Protein AF-A0A498MBQ1-F1 (afdb_monomer_lite)

Organism: Labeo rohita (NCBI:txid84645)

InterPro domains:
  IPR027417 P-loop containing nucleoside triphosphate hydrolase [SSF52540] (330-475)
  IPR051055 PIF1 DNA helicase [PTHR47642] (202-361)

Secondary structure (DSSP, 8-state):
-TTTTTSTT-BTB-EEEEEEEEEE-TTSSEEEEEEEEETT---TTTS-HHHHHHHHHTT---PPPPTTT-HHHHHHHHHHSS--TT--TTT-BTTBS-TT-PSPPP-SS-----PSS------TTTGGG-HHHHHHHHHHHHHHHHHHHHHTHHHHHHHH-TT---SSHHHHHHHTT--HHHHHHHHHHH-SSSS---S-HHHHHHHHHHHHT-------HHHHHHHHHHHHS---HHHHHHHHHHHHHHH----HHHHHHHHTT--SEEESSPP-----STTPPPPBPPHHHHTTS-TT----B---HHHHHHTS-SSHHHHS--HHHHHHHEEEE-GGGGGSTTEEEPSTT--EEEE------TT-EEEE-S-SBTTTTB-TT-EEEEEEEEEEEETTEEEEEEEEEEESSSSS-HHHHTTSSSS-TT-EEE-PEEEEETTTEEEEE-SEEE-SS--GGGGTT---S-------

Structure (mmCIF, N/CA/C/O backbone):
data_AF-A0A498MBQ1-F1
#
_entry.id   AF-A0A498MBQ1-F1
#
loop_
_atom_site.group_PDB
_atom_site.id
_atom_site.type_symbol
_atom_site.label_atom_id
_atom_site.label_alt_id
_atom_site.label_comp_id
_atom_site.label_asym_id
_atom_site.label_entity_id
_atom_site.label_seq_id
_atom_site.pdbx_PDB_ins_code
_atom_site.Cartn_x
_atom_site.Cartn_y
_atom_site.Cartn_z
_atom_site.occupancy
_atom_site.B_iso_or_equiv
_atom_site.auth_seq_id
_atom_site.auth_comp_id
_atom_site.auth_asym_id
_atom_site.auth_atom_id
_atom_site.pdbx_PDB_model_num
ATOM 1 N N . MET A 1 1 ? 6.462 -10.364 4.334 1.00 76.50 1 MET A N 1
ATOM 2 C CA . MET A 1 1 ? 5.336 -10.275 3.373 1.00 76.50 1 MET A CA 1
ATOM 3 C C . MET A 1 1 ? 4.922 -11.640 2.857 1.00 76.50 1 MET A C 1
ATOM 5 O O . MET A 1 1 ? 3.890 -12.108 3.301 1.00 76.50 1 MET A O 1
ATOM 9 N N . THR A 1 2 ? 5.710 -12.295 1.997 1.00 75.56 2 THR A N 1
ATOM 10 C CA . THR A 1 2 ? 5.359 -13.577 1.343 1.00 75.56 2 THR A CA 1
ATOM 11 C C . THR A 1 2 ? 4.967 -14.695 2.308 1.00 75.56 2 THR A C 1
ATOM 13 O O . THR A 1 2 ? 3.983 -15.377 2.074 1.00 75.56 2 THR A O 1
ATOM 16 N N . HIS A 1 3 ? 5.698 -14.845 3.412 1.00 79.88 3 HIS A N 1
ATOM 17 C CA . HIS A 1 3 ? 5.506 -15.964 4.342 1.00 79.88 3 HIS A CA 1
ATOM 18 C C . HIS A 1 3 ? 4.398 -15.769 5.383 1.00 79.88 3 HIS A C 1
ATOM 20 O O . HIS A 1 3 ? 4.021 -16.734 6.028 1.00 79.88 3 HIS A O 1
ATOM 26 N N . LEU A 1 4 ? 3.888 -14.546 5.562 1.00 84.69 4 LEU A N 1
ATOM 27 C CA . LEU A 1 4 ? 2.889 -14.244 6.595 1.00 84.69 4 LEU A CA 1
ATOM 28 C C . LEU A 1 4 ? 1.663 -13.580 5.969 1.00 84.69 4 LEU A C 1
ATOM 30 O O . LEU A 1 4 ? 0.637 -14.220 5.780 1.00 84.69 4 LEU A O 1
ATOM 34 N N . LEU A 1 5 ? 1.795 -12.313 5.572 1.00 86.00 5 LEU A N 1
ATOM 35 C CA . LEU A 1 5 ? 0.673 -11.509 5.078 1.00 86.00 5 LEU A CA 1
ATOM 36 C C . LEU A 1 5 ? 0.170 -11.916 3.687 1.00 86.00 5 LEU A C 1
ATOM 38 O O . LEU A 1 5 ? -1.012 -11.777 3.418 1.00 86.00 5 LEU A O 1
ATOM 42 N N . LEU A 1 6 ? 1.050 -12.417 2.814 1.00 85.75 6 LEU A N 1
ATOM 43 C CA . LEU A 1 6 ? 0.678 -12.942 1.489 1.00 85.75 6 LEU A CA 1
ATOM 44 C C . LEU A 1 6 ? 0.623 -14.477 1.471 1.00 85.75 6 LEU A C 1
ATOM 46 O O . LEU A 1 6 ? 0.624 -15.078 0.398 1.00 85.75 6 LEU A O 1
ATOM 50 N N . SER A 1 7 ? 0.656 -15.110 2.646 1.00 88.75 7 SER A N 1
ATOM 51 C CA . SER A 1 7 ? 0.556 -16.564 2.744 1.00 88.75 7 SER A CA 1
ATOM 52 C C . SER A 1 7 ? -0.879 -17.025 2.451 1.00 88.75 7 SER A C 1
ATOM 54 O O . SER A 1 7 ? -1.812 -16.222 2.563 1.00 88.75 7 SER A O 1
ATOM 56 N N . PRO A 1 8 ? -1.091 -18.317 2.139 1.00 87.06 8 PRO A N 1
ATOM 57 C CA . PRO A 1 8 ? -2.434 -18.876 1.980 1.00 87.06 8 PRO A CA 1
ATOM 58 C C . PRO A 1 8 ? -3.343 -18.681 3.203 1.00 87.06 8 PRO A C 1
ATOM 60 O O . PRO A 1 8 ? -4.558 -18.662 3.045 1.00 87.06 8 PRO A O 1
ATOM 63 N N . ALA A 1 9 ? -2.772 -18.480 4.399 1.00 88.50 9 ALA A N 1
ATOM 64 C CA . ALA A 1 9 ? -3.529 -18.229 5.624 1.00 88.50 9 ALA A CA 1
ATOM 65 C C . ALA A 1 9 ? -4.248 -16.868 5.636 1.00 88.50 9 ALA A C 1
ATOM 67 O O . ALA A 1 9 ? -5.182 -16.700 6.411 1.00 88.50 9 ALA A O 1
ATOM 68 N N . GLN A 1 10 ? -3.818 -15.907 4.803 1.00 89.69 10 GLN A N 1
ATOM 69 C CA . GLN A 1 10 ? -4.456 -14.592 4.639 1.00 89.69 10 GLN A CA 1
ATOM 70 C C . GLN A 1 10 ? -4.866 -13.938 5.978 1.00 89.69 10 GLN A C 1
ATOM 72 O O . GLN A 1 10 ? -6.035 -13.602 6.172 1.00 89.69 10 GLN A O 1
ATOM 77 N N . PRO A 1 11 ? -3.922 -13.731 6.917 1.00 88.12 11 PRO A N 1
ATOM 78 C CA . PRO A 1 11 ? -4.242 -13.344 8.297 1.00 88.12 11 PRO A CA 1
ATOM 79 C C . PRO A 1 11 ? -4.944 -11.983 8.413 1.00 88.12 11 PRO A C 1
ATOM 81 O O . PRO A 1 11 ? -5.587 -11.711 9.418 1.00 88.12 11 PRO A O 1
ATOM 84 N N . ILE A 1 12 ? -4.828 -11.135 7.385 1.00 87.50 12 ILE A N 1
ATOM 85 C CA . ILE A 1 12 ? -5.522 -9.843 7.275 1.00 87.50 12 ILE A CA 1
ATOM 86 C C . ILE A 1 12 ? -6.456 -9.785 6.054 1.00 87.50 12 ILE A C 1
ATOM 88 O O . ILE A 1 12 ? -6.792 -8.704 5.590 1.00 87.50 12 ILE A O 1
ATOM 92 N N . GLY A 1 13 ? -6.830 -10.938 5.488 1.00 89.69 13 GLY A N 1
ATOM 93 C CA . GLY A 1 13 ? -7.527 -11.057 4.204 1.00 89.69 13 GLY A CA 1
ATOM 94 C C . GLY A 1 13 ? -6.597 -11.112 2.981 1.00 89.69 13 GLY A C 1
ATOM 95 O O . GLY A 1 13 ? -5.368 -11.080 3.096 1.00 89.69 13 GLY A O 1
ATOM 96 N N . GLU A 1 14 ? -7.187 -11.237 1.786 1.00 90.00 14 GLU A N 1
ATOM 97 C CA . GLU A 1 14 ? -6.457 -11.283 0.509 1.00 90.00 14 GLU A CA 1
ATOM 98 C C . GLU A 1 14 ? -5.882 -9.894 0.190 1.00 90.00 14 GLU A C 1
ATOM 100 O O . GLU A 1 14 ? -6.624 -8.955 -0.083 1.00 90.00 14 GLU A O 1
ATOM 105 N N . VAL A 1 15 ? -4.558 -9.746 0.216 1.00 89.44 15 VAL A N 1
ATOM 106 C CA . VAL A 1 15 ? -3.890 -8.466 -0.071 1.00 89.44 15 VAL A CA 1
ATOM 107 C C . VAL A 1 15 ? -3.749 -8.265 -1.587 1.00 89.44 15 VAL A C 1
ATOM 109 O O . VAL A 1 15 ? -3.017 -9.010 -2.238 1.00 89.44 15 VAL A O 1
ATOM 112 N N . GLU A 1 16 ? -4.397 -7.242 -2.154 1.00 88.75 16 GLU A N 1
ATOM 113 C CA . GLU A 1 16 ? -4.299 -6.898 -3.590 1.00 88.75 16 GLU A CA 1
ATOM 114 C C . GLU A 1 16 ? -3.133 -5.952 -3.897 1.00 88.75 16 GLU A C 1
ATOM 116 O O . GLU A 1 16 ? -2.559 -5.989 -4.985 1.00 88.75 16 GLU A O 1
ATOM 121 N N . ASP A 1 17 ? -2.771 -5.099 -2.940 1.00 87.62 17 ASP A N 1
ATOM 122 C CA . ASP A 1 17 ? -1.686 -4.132 -3.077 1.00 87.62 17 ASP A CA 1
ATOM 123 C C . ASP A 1 17 ? -0.988 -3.937 -1.732 1.00 87.62 17 ASP A C 1
ATOM 125 O O . ASP A 1 17 ? -1.586 -4.095 -0.668 1.00 87.62 17 ASP A O 1
ATOM 129 N N . TYR A 1 18 ? 0.292 -3.583 -1.759 1.00 87.75 18 TYR A N 1
ATOM 130 C CA . TYR A 1 18 ? 1.026 -3.256 -0.553 1.00 87.75 18 TYR A CA 1
ATOM 131 C C . TYR A 1 18 ? 2.219 -2.349 -0.827 1.00 87.75 18 TYR A C 1
ATOM 133 O O . TYR A 1 18 ? 2.836 -2.344 -1.896 1.00 87.75 18 TYR A O 1
ATOM 141 N N . PHE A 1 19 ? 2.618 -1.661 0.230 1.00 86.44 19 PHE A N 1
ATOM 142 C CA . PHE A 1 19 ? 3.881 -0.971 0.375 1.00 86.44 19 PHE A CA 1
ATOM 143 C C . PHE A 1 19 ? 4.420 -1.268 1.767 1.00 86.44 19 PHE A C 1
ATOM 145 O O . PHE A 1 19 ? 3.692 -1.137 2.744 1.00 86.44 19 PHE A O 1
ATOM 152 N N . HIS A 1 20 ? 5.700 -1.600 1.889 1.00 86.50 20 HIS A N 1
ATOM 153 C CA . HIS A 1 20 ? 6.357 -1.535 3.184 1.00 86.50 20 HIS A CA 1
ATOM 154 C C . HIS A 1 20 ? 7.771 -0.989 3.098 1.00 86.50 20 HIS A C 1
ATOM 156 O O . HIS A 1 20 ? 8.472 -1.164 2.098 1.00 86.50 20 HIS A O 1
ATOM 162 N N . GLN A 1 21 ? 8.182 -0.369 4.195 1.00 84.19 21 GLN A N 1
ATOM 163 C CA . GLN A 1 21 ? 9.544 0.056 4.453 1.00 84.19 21 GLN A CA 1
ATOM 164 C C . GLN A 1 21 ? 9.991 -0.509 5.798 1.00 84.19 21 GLN A C 1
ATOM 166 O O . GLN A 1 21 ? 9.262 -0.434 6.787 1.00 84.19 21 GLN A O 1
ATOM 171 N N . VAL A 1 22 ? 11.198 -1.057 5.824 1.00 83.88 22 VAL A N 1
ATOM 172 C CA . VAL A 1 22 ? 11.881 -1.470 7.045 1.00 83.88 22 VAL A CA 1
ATOM 173 C C . VAL A 1 22 ? 12.660 -0.268 7.572 1.00 83.88 22 VAL A C 1
ATOM 175 O O . VAL A 1 22 ? 13.368 0.390 6.812 1.00 83.88 22 VAL A O 1
ATOM 178 N N . LYS A 1 23 ? 12.523 0.027 8.861 1.00 80.69 23 LYS A N 1
ATOM 179 C CA . LYS A 1 23 ? 13.322 1.018 9.584 1.00 80.69 23 LYS A CA 1
ATOM 180 C C . LYS A 1 23 ? 13.949 0.371 10.796 1.00 80.69 23 LYS A C 1
ATOM 182 O O . LYS A 1 23 ? 13.300 -0.404 11.490 1.00 80.69 23 LYS A O 1
ATOM 187 N N . PHE A 1 24 ? 15.185 0.733 11.075 1.00 77.56 24 PHE A N 1
ATOM 188 C CA . PHE A 1 24 ? 15.854 0.324 12.294 1.00 77.56 24 PHE A CA 1
ATOM 189 C C . PHE A 1 24 ? 15.778 1.483 13.274 1.00 77.56 24 PHE A C 1
ATOM 191 O O . PHE A 1 24 ? 16.211 2.590 12.980 1.00 77.56 24 PHE A O 1
ATOM 198 N N . GLN A 1 25 ? 15.137 1.246 14.412 1.00 68.50 25 GLN A N 1
ATOM 199 C CA . GLN A 1 25 ? 15.179 2.178 15.533 1.00 68.50 25 GLN A CA 1
ATOM 200 C C . GLN A 1 25 ? 16.356 1.770 16.422 1.00 68.50 25 GLN A C 1
ATOM 202 O O . GLN A 1 25 ? 16.679 0.581 16.484 1.00 68.50 25 GLN A O 1
ATOM 207 N N . ALA A 1 26 ? 16.929 2.690 17.201 1.00 59.38 26 ALA A N 1
ATOM 208 C CA . ALA A 1 26 ? 17.960 2.385 18.206 1.00 59.38 26 ALA A CA 1
ATOM 209 C C . ALA A 1 26 ? 17.498 1.444 19.356 1.00 59.38 26 ALA A C 1
ATOM 211 O O . ALA A 1 26 ? 18.104 1.395 20.422 1.00 59.38 26 ALA A O 1
ATOM 212 N N . ARG A 1 27 ? 16.401 0.700 19.169 1.00 61.53 27 ARG A N 1
ATOM 213 C CA . ARG A 1 27 ? 15.777 -0.237 20.115 1.00 61.53 27 ARG A CA 1
ATOM 214 C C . ARG A 1 27 ? 15.939 -1.703 19.696 1.00 61.53 27 ARG A C 1
ATOM 216 O O . ARG A 1 27 ? 15.253 -2.567 20.231 1.00 61.53 27 ARG A O 1
ATOM 223 N N . GLY A 1 28 ? 16.825 -1.984 18.740 1.00 66.50 28 GLY A N 1
ATOM 224 C CA . GLY A 1 28 ? 17.137 -3.339 18.293 1.00 66.50 28 GLY A CA 1
ATOM 225 C C . GLY A 1 28 ? 16.357 -3.708 17.041 1.00 66.50 28 GLY A C 1
ATOM 226 O O . GLY A 1 28 ? 16.845 -3.453 15.949 1.00 66.50 28 GLY A O 1
ATOM 227 N N . SER A 1 29 ? 15.174 -4.302 17.200 1.00 75.06 29 SER A N 1
ATOM 228 C CA . SER A 1 29 ? 14.469 -5.004 16.119 1.00 75.06 29 SER A CA 1
ATOM 229 C C . SER A 1 29 ? 14.058 -4.120 14.927 1.00 75.06 29 SER A C 1
ATOM 231 O O . SER A 1 29 ? 13.674 -2.959 15.121 1.00 75.06 29 SER A O 1
ATOM 233 N N . PRO A 1 30 ? 14.032 -4.677 13.695 1.00 79.81 30 PRO A N 1
ATOM 234 C CA . PRO A 1 30 ? 13.515 -3.974 12.530 1.00 79.81 30 PRO A CA 1
ATOM 235 C C . PRO A 1 30 ? 12.031 -3.651 12.719 1.00 79.81 30 PRO A C 1
ATOM 237 O O . PRO A 1 30 ? 11.215 -4.516 13.035 1.00 79.81 30 PRO A O 1
ATOM 240 N N . HIS A 1 31 ? 11.674 -2.399 12.479 1.00 82.12 31 HIS A N 1
ATOM 241 C CA . HIS A 1 31 ? 10.311 -1.903 12.520 1.00 82.12 31 HIS A CA 1
ATOM 242 C C . HIS A 1 31 ? 9.775 -1.749 11.098 1.00 82.12 31 HIS A C 1
ATOM 244 O O . HIS A 1 31 ? 10.418 -1.141 10.243 1.00 82.12 31 HIS A O 1
ATOM 250 N N . ILE A 1 32 ? 8.588 -2.286 10.828 1.00 82.12 32 ILE A N 1
ATOM 251 C CA . ILE A 1 32 ? 7.984 -2.216 9.497 1.00 82.12 32 ILE A CA 1
ATOM 252 C C . ILE A 1 32 ? 6.895 -1.149 9.490 1.00 82.12 32 ILE A C 1
ATOM 254 O O . ILE A 1 32 ? 5.896 -1.256 10.195 1.00 82.12 32 ILE A O 1
ATOM 258 N N . HIS A 1 33 ? 7.059 -0.155 8.622 1.00 82.88 33 HIS A N 1
ATOM 259 C CA . HIS A 1 33 ? 5.962 0.702 8.193 1.00 82.88 33 HIS A CA 1
ATOM 260 C C . HIS A 1 33 ? 5.277 0.023 7.011 1.00 82.88 33 HIS A C 1
ATOM 262 O O . HIS A 1 33 ? 5.870 -0.070 5.937 1.00 82.88 33 HIS A O 1
ATOM 268 N N . LEU A 1 34 ? 4.058 -0.473 7.213 1.00 82.50 34 LEU A N 1
ATOM 269 C CA . LEU A 1 34 ? 3.288 -1.213 6.215 1.00 82.50 34 LEU A CA 1
ATOM 270 C C . LEU A 1 34 ? 2.004 -0.461 5.866 1.00 82.50 34 LEU A C 1
ATOM 272 O O . LEU A 1 34 ? 1.321 0.069 6.736 1.00 82.50 34 LEU A O 1
ATOM 276 N N . LEU A 1 35 ? 1.669 -0.491 4.584 1.00 83.94 35 LEU A N 1
ATOM 277 C CA . LEU A 1 35 ? 0.364 -0.158 4.045 1.00 83.94 35 LEU A CA 1
ATOM 278 C C . LEU A 1 35 ? -0.074 -1.316 3.150 1.00 83.94 35 LEU A C 1
ATOM 280 O O . LEU A 1 35 ? 0.680 -1.722 2.264 1.00 83.94 35 LEU A O 1
ATOM 284 N N . ALA A 1 36 ? -1.259 -1.860 3.394 1.00 85.44 36 ALA A N 1
ATOM 285 C CA . ALA A 1 36 ? -1.811 -2.981 2.647 1.00 85.44 36 ALA A CA 1
ATOM 286 C C . ALA A 1 36 ? -3.251 -2.667 2.234 1.00 85.44 36 ALA A C 1
ATOM 288 O O . ALA A 1 36 ? -3.998 -2.067 3.003 1.00 85.44 36 ALA A O 1
ATOM 289 N N . TRP A 1 37 ? -3.618 -3.079 1.025 1.00 86.81 37 TRP A N 1
ATOM 290 C CA . TRP A 1 37 ? -4.981 -3.023 0.517 1.00 86.81 37 TRP A CA 1
ATOM 291 C C . TRP A 1 37 ? -5.548 -4.428 0.533 1.00 86.81 37 TRP A C 1
ATOM 293 O O . TRP A 1 37 ? -5.043 -5.312 -0.161 1.00 86.81 37 TRP A O 1
ATOM 303 N N . VAL A 1 38 ? -6.575 -4.616 1.350 1.00 87.25 38 VAL A N 1
ATOM 304 C CA . VAL A 1 38 ? -7.266 -5.890 1.511 1.00 87.25 38 VAL A CA 1
ATOM 305 C C . VAL A 1 38 ? -8.461 -5.907 0.573 1.00 87.25 38 VAL A C 1
ATOM 307 O O . VAL A 1 38 ? -9.248 -4.962 0.517 1.00 87.25 38 VAL A O 1
ATOM 310 N N . LYS A 1 39 ? -8.581 -6.985 -0.188 1.00 87.56 39 LYS A N 1
ATOM 311 C CA . LYS A 1 39 ? -9.679 -7.208 -1.113 1.00 87.56 39 LYS A CA 1
ATOM 312 C C . LYS A 1 39 ? -11.002 -7.317 -0.369 1.00 87.56 39 LYS A C 1
ATOM 314 O O . LYS A 1 39 ? -11.087 -8.019 0.635 1.00 87.56 39 LYS A O 1
ATOM 319 N N . GLY A 1 40 ? -12.029 -6.659 -0.899 1.00 87.38 40 GLY A N 1
ATOM 320 C CA . GLY A 1 40 ? -13.363 -6.686 -0.300 1.00 87.38 40 GLY A CA 1
ATOM 321 C C . GLY A 1 40 ? -13.440 -5.996 1.063 1.00 87.38 40 GLY A C 1
ATOM 322 O O . GLY A 1 40 ? -14.410 -6.214 1.780 1.00 87.38 40 GLY A O 1
ATOM 323 N N . ALA A 1 41 ? -12.434 -5.192 1.434 1.00 85.81 41 ALA A N 1
ATOM 324 C CA . ALA A 1 41 ? -12.545 -4.303 2.582 1.00 85.81 41 ALA A CA 1
ATOM 325 C C . ALA A 1 41 ? -13.659 -3.271 2.334 1.00 85.81 41 ALA A C 1
ATOM 327 O O . ALA A 1 41 ? -13.771 -2.785 1.203 1.00 85.81 41 ALA A O 1
ATOM 328 N N . PRO A 1 42 ? -14.461 -2.931 3.356 1.00 87.06 42 PRO A N 1
ATOM 329 C CA . PRO A 1 42 ? -15.582 -2.032 3.180 1.00 87.06 42 PRO A CA 1
ATOM 330 C C . PRO A 1 42 ? -15.121 -0.611 2.851 1.00 87.06 42 PRO A C 1
ATOM 332 O O . PRO A 1 42 ? -14.127 -0.107 3.385 1.00 87.06 42 PRO A O 1
ATOM 335 N N . GLU A 1 43 ? -15.866 0.048 1.973 1.00 80.12 43 GLU A N 1
ATOM 336 C CA . GLU A 1 43 ? -15.685 1.454 1.655 1.00 80.12 43 GLU A CA 1
ATOM 337 C C . GLU A 1 43 ? -16.351 2.311 2.732 1.00 80.12 43 GLU A C 1
ATOM 339 O O . GLU A 1 43 ? -17.572 2.439 2.798 1.00 80.12 43 GLU A O 1
ATOM 344 N N . PHE A 1 44 ? -15.530 2.923 3.582 1.00 72.00 44 PHE A N 1
ATOM 345 C CA . PHE A 1 44 ? -16.004 3.896 4.560 1.00 72.00 44 PHE A CA 1
ATOM 346 C C . PHE A 1 44 ? -16.790 5.031 3.881 1.00 72.00 44 PHE A C 1
ATOM 348 O O . PHE A 1 44 ? -16.416 5.455 2.790 1.00 72.00 44 PHE A O 1
ATOM 355 N N . GLU A 1 45 ? -17.843 5.524 4.543 1.00 73.19 45 GLU A N 1
ATOM 356 C CA . GLU A 1 45 ? -18.853 6.487 4.043 1.00 73.19 45 GLU A CA 1
ATOM 357 C C . GLU A 1 45 ? -19.803 5.960 2.962 1.00 73.19 45 GLU A C 1
ATOM 359 O O . GLU A 1 45 ? -20.936 6.427 2.899 1.00 73.19 45 GLU A O 1
ATOM 364 N N . ASN A 1 46 ? -19.397 4.970 2.166 1.00 78.19 46 ASN A N 1
ATOM 365 C CA . ASN A 1 46 ? -20.265 4.359 1.155 1.00 78.19 46 ASN A CA 1
ATOM 366 C C . ASN A 1 46 ? -21.029 3.137 1.689 1.00 78.19 46 ASN A C 1
ATOM 368 O O . ASN A 1 46 ? -22.057 2.758 1.134 1.00 78.19 46 ASN A O 1
ATOM 372 N N . GLN A 1 47 ? -20.520 2.515 2.751 1.00 83.62 47 GLN A N 1
ATOM 373 C CA . GLN A 1 47 ? -21.123 1.377 3.440 1.00 83.62 47 GLN A CA 1
ATOM 374 C C . GLN A 1 47 ? -21.470 1.729 4.886 1.00 83.62 47 GLN A C 1
ATOM 376 O O . GLN A 1 47 ? -21.027 2.750 5.418 1.00 83.62 47 GLN A O 1
ATOM 381 N N . SER A 1 48 ? -22.289 0.890 5.521 1.00 89.38 48 SER A N 1
ATOM 382 C CA . SER A 1 48 ? -22.753 1.149 6.882 1.00 89.38 48 SER A CA 1
ATOM 383 C C . SER A 1 48 ? -21.600 1.111 7.891 1.00 89.38 48 SER A C 1
ATOM 385 O O . SER A 1 48 ? -20.653 0.334 7.758 1.00 89.38 48 SER A O 1
ATOM 387 N N . ASP A 1 49 ? -21.704 1.920 8.950 1.00 84.75 49 ASP A N 1
ATOM 388 C CA . ASP A 1 49 ? -20.716 1.920 10.037 1.00 84.75 49 ASP A CA 1
ATOM 389 C C . ASP A 1 49 ? -20.556 0.533 10.660 1.00 84.75 49 ASP A C 1
ATOM 391 O O . ASP A 1 49 ? -19.448 0.155 11.028 1.00 84.75 49 ASP A O 1
ATOM 395 N N . GLN A 1 50 ? -21.645 -0.238 10.732 1.00 88.94 50 GLN A N 1
ATOM 396 C CA . GLN A 1 50 ? -21.619 -1.592 11.269 1.00 88.94 50 GLN A CA 1
ATOM 397 C C . GLN A 1 50 ? -20.738 -2.516 10.421 1.00 88.94 50 GLN A C 1
ATOM 399 O O . GLN A 1 50 ? -19.875 -3.183 10.978 1.00 88.94 50 GLN A O 1
ATOM 404 N N . GLU A 1 51 ? -20.866 -2.494 9.089 1.00 90.44 51 GLU A N 1
ATOM 405 C CA . GLU A 1 51 ? -20.008 -3.297 8.201 1.00 90.44 51 GLU A CA 1
ATOM 406 C C . GLU A 1 51 ? -18.524 -2.935 8.349 1.00 90.44 51 GLU A C 1
ATOM 408 O O . GLU A 1 51 ? -17.655 -3.809 8.328 1.00 90.44 51 GLU A O 1
ATOM 413 N N . VAL A 1 52 ? -18.217 -1.644 8.516 1.00 87.06 52 VAL A N 1
ATOM 414 C CA . VAL A 1 52 ? -16.841 -1.183 8.738 1.00 87.06 52 VAL A CA 1
ATOM 415 C C . VAL A 1 52 ? -16.315 -1.648 10.097 1.00 87.06 52 VAL A C 1
ATOM 417 O O . VAL A 1 52 ? -15.191 -2.146 10.175 1.00 87.06 52 VAL A O 1
ATOM 420 N N . CYS A 1 53 ? -17.106 -1.494 11.160 1.00 86.38 53 CYS A N 1
ATOM 421 C CA . CYS A 1 53 ? -16.754 -1.948 12.504 1.00 86.38 53 CYS A CA 1
ATOM 422 C C . CYS A 1 53 ? -16.529 -3.465 12.543 1.00 86.38 53 CYS A C 1
ATOM 424 O O . CYS A 1 53 ? -15.486 -3.898 13.027 1.00 86.38 53 CYS A O 1
ATOM 426 N N . ASP A 1 54 ? -17.425 -4.254 11.947 1.00 90.25 54 ASP A N 1
ATOM 427 C CA . ASP A 1 54 ? -17.313 -5.716 11.879 1.00 90.25 54 ASP A CA 1
ATOM 428 C C . ASP A 1 54 ? -16.042 -6.151 11.136 1.00 90.25 54 ASP A C 1
ATOM 430 O O . ASP A 1 54 ? -15.354 -7.096 11.533 1.00 90.25 54 ASP A O 1
ATOM 434 N N . PHE A 1 55 ? -15.685 -5.438 10.062 1.00 90.06 55 PHE A N 1
ATOM 435 C CA . PHE A 1 55 ? -14.437 -5.684 9.348 1.00 90.06 55 PHE A CA 1
ATOM 436 C C . PHE A 1 55 ? -13.204 -5.368 10.205 1.00 90.06 55 PHE A C 1
ATOM 438 O O . PHE A 1 55 ? -12.237 -6.126 10.173 1.00 90.06 55 PHE A O 1
ATOM 445 N N . ILE A 1 56 ? -13.217 -4.270 10.968 1.00 86.06 56 ILE A N 1
ATOM 446 C CA . ILE A 1 56 ? -12.122 -3.914 11.885 1.00 86.06 56 ILE A CA 1
ATOM 447 C C . ILE A 1 56 ? -11.971 -4.986 12.968 1.00 86.06 56 ILE A C 1
ATOM 449 O O . ILE A 1 56 ? -10.866 -5.497 13.161 1.00 86.06 56 ILE A O 1
ATOM 453 N N . ASP A 1 57 ? -13.073 -5.364 13.613 1.00 86.94 57 ASP A N 1
ATOM 454 C CA . ASP A 1 57 ? -13.098 -6.302 14.741 1.00 86.94 57 ASP A CA 1
ATOM 455 C C . ASP A 1 57 ? -12.654 -7.715 14.342 1.00 86.94 57 ASP A C 1
ATOM 457 O O . ASP A 1 57 ? -12.116 -8.465 15.157 1.00 86.94 57 ASP A O 1
ATOM 461 N N . ARG A 1 58 ? -12.782 -8.068 13.057 1.00 89.12 58 ARG A N 1
ATOM 462 C CA . ARG A 1 58 ? -12.252 -9.322 12.507 1.00 89.12 58 ARG A CA 1
ATOM 463 C C . ARG A 1 58 ? -10.728 -9.437 12.607 1.00 89.12 58 ARG A C 1
ATOM 465 O O . ARG A 1 58 ? -10.212 -10.551 12.683 1.00 89.12 58 ARG A O 1
ATOM 472 N N . TYR A 1 59 ? -10.007 -8.318 12.550 1.00 85.56 59 TYR A N 1
ATOM 473 C CA . TYR A 1 59 ? -8.539 -8.303 12.472 1.00 85.56 59 TYR A CA 1
ATOM 474 C C . TYR A 1 59 ? -7.869 -7.592 13.645 1.00 85.56 59 TYR A C 1
ATOM 476 O O . TYR A 1 59 ? -6.682 -7.808 13.895 1.00 85.56 59 TYR A O 1
ATOM 484 N N . ILE A 1 60 ? -8.596 -6.722 14.340 1.00 83.56 60 ILE A N 1
ATOM 485 C CA . ILE A 1 60 ? -8.093 -5.915 15.443 1.00 83.56 60 ILE A CA 1
ATOM 486 C C . ILE A 1 60 ? -8.963 -6.198 16.655 1.00 83.56 60 ILE A C 1
ATOM 488 O O . ILE A 1 60 ? -10.162 -5.960 16.643 1.00 83.56 60 ILE A O 1
ATOM 492 N N . THR A 1 61 ? -8.332 -6.654 17.730 1.00 81.06 61 THR A N 1
ATOM 493 C CA . THR A 1 61 ? -8.988 -6.824 19.021 1.00 81.06 61 THR A CA 1
ATOM 494 C C . THR A 1 61 ? -8.157 -6.171 20.113 1.00 81.06 61 THR A C 1
ATOM 496 O O . THR A 1 61 ? -6.924 -6.167 20.072 1.00 81.06 61 THR A O 1
ATOM 499 N N . CYS A 1 62 ? -8.846 -5.592 21.090 1.00 77.56 62 CYS A N 1
ATOM 500 C CA . CYS A 1 62 ? -8.257 -5.125 22.342 1.00 77.56 62 CYS A CA 1
ATOM 501 C C . CYS A 1 62 ? -8.692 -5.994 23.531 1.00 77.56 62 CYS A C 1
ATOM 503 O O . CYS A 1 62 ? -8.444 -5.623 24.677 1.00 77.56 62 CYS A O 1
ATOM 505 N N . GLN A 1 63 ? -9.362 -7.122 23.273 1.00 81.50 63 GLN A N 1
ATOM 506 C CA . GLN A 1 63 ? -9.752 -8.063 24.315 1.00 81.50 63 GLN A CA 1
ATOM 507 C C . GLN A 1 63 ? -8.519 -8.805 24.825 1.00 81.50 63 GLN A C 1
ATOM 509 O O . GLN A 1 63 ? -7.659 -9.227 24.048 1.00 81.50 63 GLN A O 1
ATOM 514 N N . LEU A 1 64 ? -8.438 -8.961 26.146 1.00 83.69 64 LEU A N 1
ATOM 515 C CA . LEU A 1 64 ? -7.456 -9.854 26.740 1.00 83.69 64 LEU A CA 1
ATOM 516 C C . LEU A 1 64 ? -7.841 -11.300 26.388 1.00 83.69 64 LEU A C 1
ATOM 518 O O . LEU A 1 64 ? -9.010 -11.652 26.553 1.00 83.69 64 LEU A O 1
ATOM 522 N N . PRO A 1 65 ? -6.889 -12.128 25.924 1.00 90.44 65 PRO A N 1
ATOM 523 C CA . PRO A 1 65 ? -7.118 -13.559 25.748 1.00 90.44 65 PRO A CA 1
ATOM 524 C C . PRO A 1 65 ? -7.605 -14.176 27.058 1.00 90.44 65 PRO A C 1
ATOM 526 O O . PRO A 1 65 ? -7.234 -13.703 28.131 1.00 90.44 65 PRO A O 1
ATOM 529 N N . ASP A 1 66 ? -8.427 -15.215 26.999 1.00 91.88 66 ASP A N 1
ATOM 530 C CA . ASP A 1 66 ? -8.916 -15.856 28.215 1.00 91.88 66 ASP A CA 1
ATOM 531 C C . ASP A 1 66 ? -7.802 -16.688 28.873 1.00 91.88 66 ASP A C 1
ATOM 533 O O . ASP A 1 66 ? -7.096 -17.458 28.222 1.00 91.88 66 ASP A O 1
ATOM 537 N N . SER A 1 67 ? -7.628 -16.508 30.182 1.00 92.75 67 SER A N 1
ATOM 538 C CA . SER A 1 67 ? -6.518 -17.099 30.938 1.00 92.75 67 SER A CA 1
ATOM 539 C C . SER A 1 67 ? -6.640 -18.610 31.135 1.00 92.75 67 SER A C 1
ATOM 541 O O . SER A 1 67 ? -5.663 -19.242 31.531 1.00 92.75 67 SER A O 1
ATOM 543 N N . THR A 1 68 ? -7.812 -19.190 30.872 1.00 94.38 68 THR A N 1
ATOM 544 C CA . THR A 1 68 ? -8.064 -20.629 31.013 1.00 94.38 68 THR A CA 1
ATOM 545 C C . THR A 1 68 ? -7.878 -21.352 29.682 1.00 94.38 68 THR A C 1
ATOM 547 O O . THR A 1 68 ? -7.295 -22.432 29.637 1.00 94.38 68 THR A O 1
ATOM 550 N N . THR A 1 69 ? -8.365 -20.759 28.594 1.00 95.38 69 THR A N 1
ATOM 551 C CA . THR A 1 69 ? -8.356 -21.341 27.245 1.00 95.38 69 THR A CA 1
ATOM 552 C C . THR A 1 69 ? -7.054 -21.080 26.493 1.00 95.38 69 THR A C 1
ATOM 554 O O . THR A 1 69 ? -6.608 -21.962 25.763 1.00 95.38 69 THR A O 1
ATOM 557 N N . ASP A 1 70 ? -6.416 -19.922 26.698 1.00 93.56 70 ASP A N 1
ATOM 558 C CA . ASP A 1 70 ? -5.108 -19.589 26.120 1.00 93.56 70 ASP A CA 1
ATOM 559 C C . ASP A 1 70 ? -4.217 -18.847 27.142 1.00 93.56 70 ASP A C 1
ATOM 561 O O . ASP A 1 70 ? -3.978 -17.634 27.041 1.00 93.56 70 ASP A O 1
ATOM 565 N N . PRO A 1 71 ? -3.717 -19.563 28.171 1.00 95.06 71 PRO A N 1
ATOM 566 C CA . PRO A 1 71 ? -2.907 -18.973 29.237 1.00 95.06 71 PRO A CA 1
ATOM 567 C C . PRO A 1 71 ? -1.597 -18.363 28.720 1.00 95.06 71 PRO A C 1
ATOM 569 O O . PRO A 1 71 ? -1.098 -17.394 29.297 1.00 95.06 71 PRO A O 1
ATOM 572 N N . GLU A 1 72 ? -1.027 -18.912 27.643 1.00 95.62 72 GLU A N 1
ATOM 573 C CA . GLU A 1 72 ? 0.227 -18.428 27.068 1.00 95.62 72 GLU A CA 1
ATOM 574 C C . GLU A 1 72 ? 0.021 -17.080 26.373 1.00 95.62 72 GLU A C 1
ATOM 576 O O . GLU A 1 72 ? 0.719 -16.112 26.695 1.00 95.62 72 GLU A O 1
ATOM 581 N N . LEU A 1 73 ? -0.974 -16.974 25.486 1.00 90.75 73 LEU A N 1
ATOM 582 C CA . LEU A 1 73 ? -1.282 -15.708 24.831 1.00 90.75 73 LEU A CA 1
ATOM 583 C C . LEU A 1 73 ? -1.751 -14.667 25.848 1.00 90.75 73 LEU A C 1
ATOM 585 O O . LEU A 1 73 ? -1.324 -13.513 25.772 1.00 90.75 73 LEU A O 1
ATOM 589 N N . HIS A 1 74 ? -2.561 -15.067 26.836 1.00 93.00 74 HIS A N 1
ATOM 590 C CA . HIS A 1 74 ? -2.974 -14.191 27.932 1.00 93.00 74 HIS A CA 1
ATOM 591 C C . HIS A 1 74 ? -1.763 -13.593 28.651 1.00 93.00 74 HIS A C 1
ATOM 593 O O . HIS A 1 74 ? -1.689 -12.374 28.838 1.00 93.00 74 HIS A O 1
ATOM 599 N N . LYS A 1 75 ? -0.783 -14.430 29.013 1.00 94.00 75 LYS A N 1
ATOM 600 C CA . LYS A 1 75 ? 0.453 -13.986 29.660 1.00 94.00 75 LYS A CA 1
ATOM 601 C C . LYS A 1 75 ? 1.228 -13.010 28.776 1.00 94.00 75 LYS A C 1
ATOM 603 O O . LYS A 1 75 ? 1.573 -11.926 29.241 1.00 94.00 75 LYS A O 1
ATOM 608 N N . ILE A 1 76 ? 1.452 -13.347 27.504 1.00 91.12 76 ILE A N 1
ATOM 609 C CA . ILE A 1 76 ? 2.196 -12.493 26.564 1.00 91.12 76 ILE A CA 1
ATOM 610 C C . ILE A 1 76 ? 1.514 -11.127 26.419 1.00 91.12 76 ILE A C 1
ATOM 612 O O . ILE A 1 76 ? 2.156 -10.090 26.591 1.00 91.12 76 ILE A O 1
ATOM 616 N N . VAL A 1 77 ? 0.209 -11.099 26.136 1.00 87.69 77 VAL A N 1
ATOM 617 C CA . VAL A 1 77 ? -0.541 -9.845 25.955 1.00 87.69 77 VAL A CA 1
ATOM 618 C C . VAL A 1 77 ? -0.505 -9.007 27.236 1.00 87.69 77 VAL A C 1
ATOM 620 O O . VAL A 1 77 ? -0.263 -7.800 27.173 1.00 87.69 77 VAL A O 1
ATOM 623 N N . THR A 1 78 ? -0.651 -9.639 28.401 1.00 87.38 78 THR A N 1
ATOM 624 C CA . THR A 1 78 ? -0.595 -8.957 29.702 1.00 87.38 78 THR A CA 1
ATOM 625 C C . THR A 1 78 ? 0.782 -8.349 29.983 1.00 87.38 78 THR A C 1
ATOM 627 O O . THR A 1 78 ? 0.872 -7.233 30.497 1.00 87.38 78 THR A O 1
ATOM 630 N N . GLU A 1 79 ? 1.861 -9.038 29.613 1.00 86.88 79 GLU A N 1
ATOM 631 C CA . GLU A 1 79 ? 3.232 -8.576 29.847 1.00 86.88 79 GLU A CA 1
ATOM 632 C C . GLU A 1 79 ? 3.674 -7.475 28.871 1.00 86.88 79 GLU A C 1
ATOM 634 O O . GLU A 1 79 ? 4.377 -6.548 29.284 1.00 86.88 79 GLU A O 1
ATOM 639 N N . VAL A 1 80 ? 3.281 -7.550 27.589 1.00 81.75 80 VAL A N 1
ATOM 640 C CA . VAL A 1 80 ? 3.858 -6.684 26.538 1.00 81.75 80 VAL A CA 1
ATOM 641 C C . VAL A 1 80 ? 2.881 -5.755 25.812 1.00 81.75 80 VAL A C 1
ATOM 643 O O . VAL A 1 80 ? 3.343 -4.842 25.128 1.00 81.75 80 VAL A O 1
ATOM 646 N N . GLN A 1 81 ? 1.562 -5.929 25.951 1.00 82.25 81 GLN A N 1
ATOM 647 C CA . GLN A 1 81 ? 0.549 -5.085 25.284 1.00 82.25 81 GLN A CA 1
ATOM 648 C C . GLN A 1 81 ? -0.268 -4.214 26.249 1.00 82.25 81 GLN A C 1
ATOM 650 O O . GLN A 1 81 ? -1.106 -3.428 25.808 1.00 82.25 81 GLN A O 1
ATOM 655 N N . LEU A 1 82 ? -0.012 -4.291 27.559 1.00 79.00 82 LEU A N 1
ATOM 656 C CA . LEU A 1 82 ? -0.670 -3.430 28.538 1.00 79.00 82 LEU A CA 1
ATOM 657 C C . LEU A 1 82 ? 0.133 -2.165 28.833 1.00 79.00 82 LEU A C 1
ATOM 659 O O . LEU A 1 82 ? 1.333 -2.175 29.119 1.00 79.00 82 LEU A O 1
ATOM 663 N N . HIS A 1 83 ? -0.572 -1.035 28.831 1.00 78.06 83 HIS A N 1
ATOM 664 C CA . HIS A 1 83 ? 0.001 0.229 29.261 1.00 78.06 83 HIS A CA 1
ATOM 665 C C . HIS A 1 83 ? 0.187 0.236 30.783 1.00 78.06 83 HIS A C 1
ATOM 667 O O . HIS A 1 83 ? -0.775 0.222 31.549 1.00 78.06 83 HIS A O 1
ATOM 673 N N . SER A 1 84 ? 1.439 0.283 31.239 1.00 75.75 84 SER A N 1
ATOM 674 C CA . SER A 1 84 ? 1.751 0.222 32.669 1.00 75.75 84 SER A CA 1
ATOM 675 C C . SER A 1 84 ? 1.222 1.433 33.447 1.00 75.75 84 SER A C 1
ATOM 677 O O . SER A 1 84 ? 1.570 2.578 33.142 1.00 75.75 84 SER A O 1
ATOM 679 N N . ARG A 1 85 ? 0.497 1.170 34.545 1.00 72.06 85 ARG A N 1
ATOM 680 C CA . ARG A 1 85 ? 0.044 2.187 35.518 1.00 72.06 85 ARG A CA 1
ATOM 681 C C . ARG A 1 85 ? 1.196 2.944 36.186 1.00 72.06 85 ARG A C 1
ATOM 683 O O . ARG A 1 85 ? 1.037 4.082 36.606 1.00 72.06 85 ARG A O 1
ATOM 690 N N . LYS A 1 86 ? 2.389 2.343 36.252 1.00 74.69 86 LYS A N 1
ATOM 691 C CA . LYS A 1 86 ? 3.578 2.978 36.848 1.00 74.69 86 LYS A CA 1
ATOM 692 C C . LYS A 1 86 ? 4.201 4.049 35.939 1.00 74.69 86 LYS A C 1
ATOM 694 O O . LYS A 1 86 ? 5.056 4.798 36.404 1.00 74.69 86 LYS A O 1
ATOM 699 N N . HIS A 1 87 ? 3.772 4.132 34.670 1.00 77.25 87 HIS A N 1
ATOM 700 C CA . HIS A 1 87 ? 4.252 5.056 33.636 1.00 77.25 87 HIS A CA 1
ATOM 701 C C . HIS A 1 87 ? 5.788 5.111 33.508 1.00 77.25 87 HIS A C 1
ATOM 703 O O . HIS A 1 87 ? 6.476 5.843 34.221 1.00 77.25 87 HIS A O 1
ATOM 709 N N . SER A 1 88 ? 6.341 4.388 32.527 1.00 77.25 88 SER A N 1
ATOM 710 C CA . SER A 1 88 ? 7.788 4.401 32.252 1.00 77.25 88 SER A CA 1
ATOM 711 C C . SER A 1 88 ? 8.308 5.796 31.859 1.00 77.25 88 SER A C 1
ATOM 713 O O . SER A 1 88 ? 7.544 6.667 31.437 1.00 77.25 88 SER A O 1
ATOM 715 N N . LYS A 1 89 ? 9.633 6.013 31.913 1.00 76.88 89 LYS A N 1
ATOM 716 C CA . LYS A 1 89 ? 10.263 7.280 31.475 1.00 76.88 89 LYS A CA 1
ATOM 717 C C . LYS A 1 89 ? 9.845 7.684 30.054 1.00 76.88 89 LYS A C 1
ATOM 719 O O . LYS A 1 89 ? 9.604 8.853 29.800 1.00 76.88 89 LYS A O 1
ATOM 724 N N . SER A 1 90 ? 9.695 6.713 29.149 1.00 74.12 90 SER A N 1
ATOM 725 C CA . SER A 1 90 ? 9.269 6.948 27.758 1.00 74.12 90 SER A CA 1
ATOM 726 C C . SER A 1 90 ? 7.795 7.356 27.605 1.00 74.12 90 SER A C 1
ATOM 728 O O . SER A 1 90 ? 7.406 7.933 26.585 1.00 74.12 90 SER A O 1
ATOM 730 N N . CYS A 1 91 ? 6.976 7.054 28.616 1.00 79.38 91 CYS A N 1
ATOM 731 C CA . CYS A 1 91 ? 5.575 7.440 28.696 1.00 79.38 91 CYS A CA 1
ATOM 732 C C . CYS A 1 91 ? 5.407 8.878 29.208 1.00 79.38 91 CYS A C 1
ATOM 734 O O . CYS A 1 91 ? 4.444 9.545 28.842 1.00 79.38 91 CYS A O 1
ATOM 736 N N . LYS A 1 92 ? 6.322 9.380 30.036 1.00 81.38 92 LYS A N 1
ATOM 737 C CA . LYS A 1 92 ? 6.264 10.749 30.560 1.00 81.38 92 LYS A CA 1
ATOM 738 C C . LYS A 1 92 ? 6.887 11.712 29.542 1.00 81.38 92 LYS A C 1
ATOM 740 O O . LYS A 1 92 ? 7.913 11.403 28.940 1.00 81.38 92 LYS A O 1
ATOM 745 N N . LYS A 1 93 ? 6.261 12.867 29.301 1.00 78.69 93 LYS A N 1
ATOM 746 C CA . LYS A 1 93 ? 6.828 13.929 28.448 1.00 78.69 93 LYS A CA 1
ATOM 747 C C . LYS A 1 93 ? 6.520 15.291 29.064 1.00 78.69 93 LYS A C 1
ATOM 749 O O . LYS A 1 93 ? 5.361 15.694 29.108 1.00 78.69 93 LYS A O 1
ATOM 754 N N . GLY A 1 94 ? 7.559 15.992 29.521 1.00 79.69 94 GLY A N 1
ATOM 755 C CA . GLY A 1 94 ? 7.401 17.228 30.294 1.00 79.69 94 GLY A CA 1
ATOM 756 C C . GLY A 1 94 ? 6.627 16.976 31.591 1.00 79.69 94 GLY A C 1
ATOM 757 O O . GLY A 1 94 ? 6.825 15.947 32.232 1.00 79.69 94 GLY A O 1
ATOM 758 N N . ASN A 1 95 ? 5.701 17.878 31.925 1.00 76.56 95 ASN A N 1
ATOM 759 C CA . ASN A 1 95 ? 4.879 17.803 33.142 1.00 76.56 95 ASN A CA 1
ATOM 760 C C . ASN A 1 95 ? 3.622 16.924 32.994 1.00 76.56 95 ASN A C 1
ATOM 762 O O . ASN A 1 95 ? 2.770 16.912 33.877 1.00 76.56 95 ASN A O 1
ATOM 766 N N . VAL A 1 96 ? 3.467 16.205 31.879 1.00 74.00 96 VAL A N 1
ATOM 767 C CA . VAL A 1 96 ? 2.294 15.353 31.645 1.00 74.00 96 VAL A CA 1
ATOM 768 C C . VAL A 1 96 ? 2.562 13.946 32.182 1.00 74.00 96 VAL A C 1
ATOM 770 O O . VAL A 1 96 ? 3.528 13.297 31.769 1.00 74.00 96 VAL A O 1
ATOM 773 N N . LEU A 1 97 ? 1.669 13.457 33.053 1.00 73.69 97 LEU A N 1
ATOM 774 C CA . LEU A 1 97 ? 1.733 12.116 33.656 1.00 73.69 97 LEU A CA 1
ATOM 775 C C . LEU A 1 97 ? 1.838 11.006 32.592 1.00 73.69 97 LEU A C 1
ATOM 777 O O . LEU A 1 97 ? 2.644 10.083 32.717 1.00 73.69 97 LEU A O 1
ATOM 781 N N . CYS A 1 98 ? 1.072 11.136 31.503 1.00 78.56 98 CYS A N 1
ATOM 782 C CA . CYS A 1 98 ? 1.103 10.236 30.357 1.00 78.56 98 CYS A CA 1
ATOM 783 C C . CYS A 1 98 ? 1.045 11.006 29.033 1.00 78.56 98 CYS A C 1
ATOM 785 O O . CYS A 1 98 ? 0.024 11.602 28.695 1.00 78.56 98 CYS A O 1
ATOM 787 N N . ARG A 1 99 ? 2.098 10.917 28.212 1.00 74.94 99 ARG A N 1
ATOM 788 C CA . ARG A 1 99 ? 2.164 11.547 26.878 1.00 74.94 99 ARG A CA 1
ATOM 789 C C . ARG A 1 99 ? 1.087 11.067 25.904 1.00 74.94 99 ARG A C 1
ATOM 791 O O . ARG A 1 99 ? 0.839 11.730 24.904 1.00 74.94 99 ARG A O 1
ATOM 798 N N . TYR A 1 100 ? 0.532 9.882 26.147 1.00 74.31 100 TYR A N 1
ATOM 799 C CA . TYR A 1 100 ? -0.506 9.268 25.319 1.00 74.31 100 TYR A CA 1
ATOM 800 C C . TYR A 1 100 ? -1.909 9.556 25.868 1.00 74.31 100 TYR A C 1
ATOM 802 O O . TYR A 1 100 ? -2.897 9.220 25.220 1.00 74.31 100 TYR A O 1
ATOM 810 N N . GLY A 1 101 ? -2.003 10.206 27.034 1.00 73.88 101 GLY A N 1
ATOM 811 C CA . GLY A 1 101 ? -3.261 10.541 27.691 1.00 73.88 101 GLY A CA 1
ATOM 812 C C . GLY A 1 101 ? -4.035 9.313 28.162 1.00 73.88 101 GLY A C 1
ATOM 813 O O . GLY A 1 101 ? -5.235 9.260 27.918 1.00 73.88 101 GLY A O 1
ATOM 814 N N . PHE A 1 102 ? -3.349 8.320 28.742 1.00 74.81 102 PHE A N 1
ATOM 815 C CA . PHE A 1 102 ? -3.988 7.276 29.551 1.00 74.81 102 PHE A CA 1
ATOM 816 C C . PHE A 1 102 ? -4.188 7.783 30.992 1.00 74.81 102 PHE A C 1
ATOM 818 O O . PHE A 1 102 ? -3.337 8.534 31.470 1.00 74.81 102 PHE A O 1
ATOM 825 N N . SER A 1 103 ? -5.243 7.371 31.699 1.00 71.50 103 SER A N 1
ATOM 826 C CA . SER A 1 103 ? -6.315 6.459 31.247 1.00 71.50 103 SER A CA 1
ATOM 827 C C . SER A 1 103 ? -7.213 7.067 30.151 1.00 71.50 103 SER A C 1
ATOM 829 O O . SER A 1 103 ? -7.414 8.279 30.080 1.00 71.50 103 SER A O 1
ATOM 831 N N . LYS A 1 104 ? -7.683 6.220 29.224 1.00 74.06 104 LYS A N 1
ATOM 832 C CA . LYS A 1 104 ? -8.626 6.600 28.158 1.00 74.06 104 LYS A CA 1
ATOM 833 C C . LYS A 1 104 ? -10.050 6.282 28.606 1.00 74.06 104 LYS A C 1
ATOM 835 O O . LYS A 1 104 ? -10.249 5.399 29.435 1.00 74.06 104 LYS A O 1
ATOM 840 N N . LEU A 1 105 ? -11.024 6.992 28.040 1.00 74.25 105 LEU A N 1
ATOM 841 C CA . LEU A 1 105 ? -12.435 6.640 28.195 1.00 74.25 105 LEU A CA 1
ATOM 842 C C . LEU A 1 105 ? -12.674 5.263 27.559 1.00 74.25 105 LEU A C 1
ATOM 844 O O . LEU A 1 105 ? -12.148 4.983 26.480 1.00 74.25 105 LEU A O 1
ATOM 848 N N . HIS A 1 106 ? -13.419 4.412 28.257 1.00 73.38 106 HIS A N 1
ATOM 849 C CA . HIS A 1 106 ? -13.718 3.055 27.822 1.00 73.38 106 HIS A CA 1
ATOM 850 C C . HIS A 1 106 ? -14.892 3.083 26.846 1.00 73.38 106 HIS A C 1
ATOM 852 O O . HIS A 1 106 ? -15.890 3.747 27.095 1.00 73.38 106 HIS A O 1
ATOM 858 N N . VAL A 1 107 ? -14.796 2.338 25.751 1.00 73.06 107 VAL A N 1
ATOM 859 C CA . VAL A 1 107 ? -15.910 2.127 24.822 1.00 73.06 107 VAL A CA 1
ATOM 860 C C . VAL A 1 107 ? -16.046 0.622 24.647 1.00 73.06 107 VAL A C 1
ATOM 862 O O . VAL A 1 107 ? -15.050 -0.057 24.408 1.00 73.06 107 VAL A O 1
ATOM 865 N N . SER A 1 108 ? -17.253 0.088 24.838 1.00 73.25 108 SER A N 1
ATOM 866 C CA . SER A 1 108 ? -17.492 -1.363 24.882 1.00 73.25 108 SER A CA 1
ATOM 867 C C . SER A 1 108 ? -17.411 -2.044 23.516 1.00 73.25 108 SER A C 1
ATOM 869 O O . SER A 1 108 ? -17.273 -3.262 23.451 1.00 73.25 108 SER A O 1
ATOM 871 N N . LYS A 1 109 ? -17.497 -1.266 22.436 1.00 78.56 109 LYS A N 1
ATOM 872 C CA . LYS A 1 109 ? -17.443 -1.738 21.055 1.00 78.56 109 LYS A CA 1
ATOM 873 C C . LYS A 1 109 ? -16.672 -0.764 20.177 1.00 78.56 109 LYS A C 1
ATOM 875 O O . LYS A 1 109 ? -16.617 0.438 20.468 1.00 78.56 109 LYS A O 1
ATOM 880 N N . THR A 1 110 ? -16.135 -1.264 19.073 1.00 82.25 110 THR A N 1
ATOM 881 C CA . THR A 1 110 ? -15.568 -0.411 18.029 1.00 82.25 110 THR A CA 1
ATOM 882 C C . THR A 1 110 ? -16.630 0.578 17.561 1.00 82.25 110 THR A C 1
ATOM 884 O O . THR A 1 110 ? -17.755 0.208 17.239 1.00 82.25 110 THR A O 1
ATOM 887 N N . THR A 1 111 ? -16.293 1.865 17.614 1.00 76.06 111 THR A N 1
ATOM 888 C CA . THR A 1 111 ? -17.239 2.957 17.369 1.00 76.06 111 THR A CA 1
ATOM 889 C C . THR A 1 111 ? -16.593 3.982 16.453 1.00 76.06 111 THR A C 1
ATOM 891 O O . THR A 1 111 ? -15.528 4.522 16.761 1.00 76.06 111 THR A O 1
ATOM 894 N N . ILE A 1 112 ? -17.249 4.267 15.330 1.00 77.00 112 ILE A N 1
ATOM 895 C CA . ILE A 1 112 ? -16.862 5.338 14.414 1.00 77.00 112 ILE A CA 1
ATOM 896 C C . ILE A 1 112 ? -17.433 6.649 14.954 1.00 77.00 112 ILE A C 1
ATOM 898 O O . ILE A 1 112 ? -18.635 6.777 15.166 1.00 77.00 112 ILE A O 1
ATOM 902 N N . THR A 1 113 ? -16.569 7.637 15.175 1.00 70.19 113 THR A N 1
ATOM 903 C CA . THR A 1 113 ? -16.978 8.985 15.599 1.00 70.19 113 THR A CA 1
ATOM 904 C C . THR A 1 113 ? -16.767 9.977 14.458 1.00 70.19 113 THR A C 1
ATOM 906 O O . THR A 1 113 ? -15.826 9.838 13.675 1.00 70.19 113 THR A O 1
ATOM 909 N N . ARG A 1 114 ? -17.652 10.975 14.334 1.00 66.56 114 ARG A N 1
ATOM 910 C CA . ARG A 1 114 ? -17.582 12.020 13.298 1.00 66.56 114 ARG A CA 1
ATOM 911 C C . ARG A 1 114 ? -17.472 13.407 13.943 1.00 66.56 114 ARG A C 1
ATOM 913 O O . ARG A 1 114 ? -18.156 13.656 14.937 1.00 66.56 114 ARG A O 1
ATOM 920 N N . PRO A 1 115 ? -16.656 14.332 13.401 1.00 59.53 115 PRO A N 1
ATOM 921 C CA . PRO A 1 115 ? -16.553 15.686 13.937 1.00 59.53 115 PRO A CA 1
ATOM 922 C C . PRO A 1 115 ? -17.899 16.422 13.894 1.00 59.53 115 PRO A C 1
ATOM 924 O O . PRO A 1 115 ? -18.635 16.335 12.914 1.00 59.53 115 PRO A O 1
ATOM 927 N N . ARG A 1 116 ? -18.203 17.214 14.930 1.00 56.16 116 ARG A N 1
ATOM 928 C CA . ARG A 1 116 ? -19.337 18.153 14.908 1.00 56.16 116 ARG A CA 1
ATOM 929 C C . ARG A 1 116 ? -18.915 19.508 14.314 1.00 56.16 116 ARG A C 1
ATOM 931 O O . ARG A 1 116 ? -17.821 19.981 14.636 1.00 56.16 116 ARG A O 1
ATOM 938 N N . PRO A 1 117 ? -19.788 20.195 13.548 1.00 53.34 117 PRO A N 1
ATOM 939 C CA . PRO A 1 117 ? -21.162 19.824 13.205 1.00 53.34 117 PRO A CA 1
ATOM 940 C C . PRO A 1 117 ? -21.250 18.873 12.003 1.00 53.34 117 PRO A C 1
ATOM 942 O O . PRO A 1 117 ? -20.477 18.988 11.058 1.00 53.34 117 PRO A O 1
ATOM 945 N N . GLN A 1 118 ? -22.227 17.965 12.092 1.00 46.81 118 GLN A N 1
ATOM 946 C CA . GLN A 1 118 ? -22.647 17.010 11.065 1.00 46.81 118 GLN A CA 1
ATOM 947 C C . GLN A 1 118 ? -22.742 17.696 9.692 1.00 46.81 118 GLN A C 1
ATOM 949 O O . GLN A 1 118 ? -23.266 18.809 9.613 1.00 46.81 118 GLN A O 1
ATOM 954 N N . HIS A 1 119 ? -22.222 17.037 8.654 1.00 39.34 119 HIS A N 1
ATOM 955 C CA . HIS A 1 119 ? -22.381 17.386 7.238 1.00 39.34 119 HIS A CA 1
ATOM 956 C C . HIS A 1 119 ? -23.705 18.124 6.946 1.00 39.34 119 HIS A C 1
ATOM 958 O O . HIS A 1 119 ? -24.773 17.548 7.145 1.00 39.34 119 HIS A O 1
ATOM 964 N N . PRO A 1 120 ? -23.682 19.358 6.425 1.00 40.16 120 PRO A N 1
ATOM 965 C CA . PRO A 1 120 ? -24.501 19.675 5.274 1.00 40.16 120 PRO A CA 1
ATOM 966 C C . PRO A 1 120 ? -23.830 19.034 4.053 1.00 40.16 120 PRO A C 1
ATOM 968 O O . PRO A 1 120 ? -22.599 18.999 3.953 1.00 40.16 120 PRO A O 1
ATOM 971 N N . GLU A 1 121 ? -24.617 18.510 3.127 1.00 40.12 121 GLU A N 1
ATOM 972 C CA . GLU A 1 121 ? -24.154 18.400 1.750 1.00 40.12 121 GLU A CA 1
ATOM 973 C C . GLU A 1 121 ? -23.613 19.773 1.335 1.00 40.12 121 GLU A C 1
ATOM 975 O O . GLU A 1 121 ? -24.204 20.817 1.621 1.00 40.12 121 GLU A O 1
ATOM 980 N N . GLU A 1 122 ? -22.401 19.766 0.794 1.00 43.84 122 GLU A N 1
ATOM 981 C CA . GLU A 1 122 ? -21.699 20.949 0.332 1.00 43.84 122 GLU A CA 1
ATOM 982 C C . GLU A 1 122 ? -22.392 21.465 -0.936 1.00 43.84 122 GLU A C 1
ATOM 984 O O . GLU A 1 122 ? -21.901 21.267 -2.040 1.00 43.84 122 GLU A O 1
ATOM 989 N N . ASP A 1 123 ? -23.510 22.174 -0.786 1.00 36.62 123 ASP A N 1
ATOM 990 C CA . ASP A 1 123 ? -23.807 23.273 -1.696 1.00 36.62 123 ASP A CA 1
ATOM 991 C C . ASP A 1 123 ? -22.905 24.438 -1.276 1.00 36.62 123 ASP A C 1
ATOM 993 O O . ASP A 1 123 ? -23.280 25.322 -0.500 1.00 36.62 123 ASP A O 1
ATOM 997 N N . GLU A 1 124 ? -21.673 24.451 -1.799 1.00 43.78 124 GLU A N 1
ATOM 998 C CA . GLU A 1 124 ? -20.746 25.593 -1.685 1.00 43.78 124 GLU A CA 1
ATOM 999 C C . GLU A 1 124 ? -21.375 26.916 -2.192 1.00 43.78 124 GLU A C 1
ATOM 1001 O O . GLU A 1 124 ? -20.842 28.001 -1.935 1.00 43.78 124 GLU A O 1
ATOM 1006 N N . ASN A 1 125 ? -22.541 26.833 -2.847 1.00 41.62 125 ASN A N 1
ATOM 1007 C CA . ASN A 1 125 ? -23.295 27.944 -3.409 1.00 41.62 125 ASN A CA 1
ATOM 1008 C C . ASN A 1 125 ? -24.425 28.506 -2.516 1.00 41.62 125 ASN A C 1
ATOM 1010 O O . ASN A 1 125 ? -24.805 29.653 -2.740 1.00 41.62 125 ASN A O 1
ATOM 1014 N N . GLU A 1 126 ? -24.946 27.799 -1.498 1.00 43.06 126 GLU A N 1
ATOM 1015 C CA . GLU A 1 126 ? -26.091 28.313 -0.703 1.00 43.06 126 GLU A CA 1
ATOM 1016 C C . GLU A 1 126 ? -25.711 28.981 0.637 1.00 43.06 126 GLU A C 1
ATOM 1018 O O . GLU A 1 126 ? -26.359 29.945 1.056 1.00 43.06 126 GLU A O 1
ATOM 1023 N N . ASP A 1 127 ? -24.644 28.546 1.320 1.00 49.81 127 ASP A N 1
ATOM 1024 C CA . ASP A 1 127 ? -24.392 28.940 2.727 1.00 49.81 127 ASP A CA 1
ATOM 1025 C C . ASP A 1 127 ? -23.416 30.127 2.908 1.00 49.81 127 ASP A C 1
ATOM 1027 O O . ASP A 1 127 ? -22.928 30.404 4.009 1.00 49.81 127 ASP A O 1
ATOM 1031 N N . GLN A 1 128 ? -23.134 30.887 1.842 1.00 51.09 128 GLN A N 1
ATOM 1032 C CA . GLN A 1 128 ? -22.392 32.157 1.955 1.00 51.09 128 GLN A CA 1
ATOM 1033 C C . GLN A 1 128 ? -23.237 33.284 2.580 1.00 51.09 128 GLN A C 1
ATOM 1035 O O . GLN A 1 128 ? -22.690 34.284 3.043 1.00 51.09 128 GLN A O 1
ATOM 1040 N N . ASN A 1 129 ? -24.561 33.112 2.665 1.00 48.47 129 ASN A N 1
ATOM 1041 C CA . ASN A 1 129 ? -25.486 34.194 3.009 1.00 48.47 129 ASN A CA 1
ATOM 1042 C C . ASN A 1 129 ? -25.869 34.326 4.499 1.00 48.47 129 ASN A C 1
ATOM 1044 O O . ASN A 1 129 ? -26.626 35.241 4.823 1.00 48.47 129 ASN A O 1
ATOM 1048 N N . ARG A 1 130 ? -25.391 33.485 5.441 1.00 56.34 130 ARG A N 1
ATOM 1049 C CA . ARG A 1 130 ? -25.732 33.630 6.887 1.00 56.34 130 ARG A CA 1
ATOM 1050 C C . ARG A 1 130 ? -24.590 33.292 7.872 1.00 56.34 130 ARG A C 1
ATOM 1052 O O . ARG A 1 130 ? -24.633 32.260 8.548 1.00 56.34 130 ARG A O 1
ATOM 1059 N N . PRO A 1 131 ? -23.605 34.190 8.067 1.00 57.78 131 PRO A N 1
ATOM 1060 C CA . PRO A 1 131 ? -22.481 33.997 9.000 1.00 57.78 131 PRO A CA 1
ATOM 1061 C C . PRO A 1 131 ? -22.885 33.792 10.475 1.00 57.78 131 PRO A C 1
ATOM 1063 O O . PRO A 1 131 ? -22.158 33.144 11.233 1.00 57.78 131 PRO A O 1
ATOM 1066 N N . GLU A 1 132 ? -24.052 34.287 10.892 1.00 59.88 132 GLU A N 1
ATOM 1067 C CA . GLU A 1 132 ? -24.540 34.176 12.272 1.00 59.88 132 GLU A CA 1
ATOM 1068 C C . GLU A 1 132 ? -24.804 32.722 12.695 1.00 59.88 132 GLU A C 1
ATOM 1070 O O . GLU A 1 132 ? -24.312 32.297 13.739 1.00 59.88 132 GLU A O 1
ATOM 1075 N N . LYS A 1 133 ? -25.468 31.913 11.852 1.00 57.19 133 LYS A N 1
ATOM 1076 C CA . LYS A 1 133 ? -25.796 30.501 12.152 1.00 57.19 133 LYS A CA 1
ATOM 1077 C C . LYS A 1 133 ? -24.547 29.627 12.336 1.00 57.19 133 LYS A C 1
ATOM 1079 O O . LYS A 1 133 ? -24.534 28.706 13.158 1.00 57.19 133 LYS A O 1
ATOM 1084 N N . LYS A 1 134 ? -23.470 29.928 11.600 1.00 57.84 134 LYS A N 1
ATOM 1085 C CA . LYS A 1 134 ? -22.177 29.225 11.682 1.00 57.84 134 LYS A CA 1
ATOM 1086 C C . LYS A 1 134 ? -21.467 29.485 13.012 1.00 57.84 134 LYS A C 1
ATOM 1088 O O . LYS A 1 134 ? -20.861 28.568 13.572 1.00 57.84 134 LYS A O 1
ATOM 1093 N N . LYS A 1 135 ? -21.563 30.713 13.532 1.00 66.25 135 LYS A N 1
ATOM 1094 C CA . LYS A 1 135 ? -21.025 31.092 14.846 1.00 66.25 135 LYS A CA 1
ATOM 1095 C C . LYS A 1 135 ? -21.779 30.371 15.968 1.00 66.25 135 LYS A C 1
ATOM 1097 O O . LYS A 1 135 ? -21.149 29.687 16.769 1.00 66.25 135 LYS A O 1
ATOM 1102 N N . THR A 1 136 ? -23.114 30.377 15.931 1.00 69.62 136 THR A N 1
ATOM 1103 C CA . THR A 1 136 ? -23.960 29.713 16.941 1.00 69.62 136 THR A CA 1
ATOM 1104 C C . THR A 1 136 ? -23.706 28.204 17.029 1.00 69.62 136 THR A C 1
ATOM 1106 O O . THR A 1 136 ? -23.612 27.656 18.126 1.00 69.62 136 THR A O 1
ATOM 1109 N N . ARG A 1 137 ? -23.532 27.517 15.888 1.00 65.25 137 ARG A N 1
ATOM 1110 C CA . ARG A 1 137 ? -23.209 26.076 15.847 1.00 65.25 137 ARG A CA 1
ATOM 1111 C C . ARG A 1 137 ? -21.850 25.752 16.476 1.00 65.25 137 ARG A C 1
ATOM 1113 O O . ARG A 1 137 ? -21.738 24.777 17.218 1.00 65.25 137 ARG A O 1
ATOM 1120 N N . LYS A 1 138 ? -20.823 26.564 16.204 1.00 68.25 138 LYS A N 1
ATOM 1121 C CA . LYS A 1 138 ? -19.491 26.398 16.813 1.00 68.25 138 LYS A CA 1
ATOM 1122 C C . LYS A 1 138 ? -19.522 26.640 18.320 1.00 68.25 138 LYS A C 1
ATOM 1124 O O . LYS A 1 138 ? -18.907 25.878 19.065 1.00 68.25 138 LYS A O 1
ATOM 1129 N N . ASP A 1 139 ? -20.260 27.651 18.762 1.00 72.81 139 ASP A N 1
ATOM 1130 C CA . ASP A 1 139 ? -20.406 27.970 20.182 1.00 72.81 139 ASP A CA 1
ATOM 1131 C C . ASP A 1 139 ? -21.166 26.862 20.930 1.00 72.81 139 ASP A C 1
ATOM 1133 O O . ASP A 1 139 ? -20.741 26.442 22.008 1.00 72.81 139 ASP A O 1
ATOM 1137 N N . ALA A 1 140 ? -22.217 26.299 20.324 1.00 73.62 140 ALA A N 1
ATOM 1138 C CA . ALA A 1 140 ? -22.947 25.153 20.868 1.00 73.62 140 ALA A CA 1
ATOM 1139 C C . ALA A 1 140 ? -22.067 23.894 20.984 1.00 73.62 140 ALA A C 1
ATOM 1141 O O . ALA A 1 140 ? -22.066 23.240 22.027 1.00 73.62 140 ALA A O 1
ATOM 1142 N N . ALA A 1 141 ? -21.261 23.584 19.961 1.00 73.56 141 ALA A N 1
ATOM 1143 C CA . ALA A 1 141 ? -20.313 22.470 20.013 1.00 73.56 141 ALA A CA 1
ATOM 1144 C C . ALA A 1 141 ? -19.261 22.667 21.119 1.00 73.56 141 ALA A C 1
ATOM 1146 O O . ALA A 1 141 ? -18.959 21.743 21.873 1.00 73.56 141 ALA A O 1
ATOM 1147 N N . ARG A 1 142 ? -18.741 23.892 21.274 1.00 77.75 142 ARG A N 1
ATOM 1148 C CA . ARG A 1 142 ? -17.767 24.227 22.321 1.00 77.75 142 ARG A CA 1
ATOM 1149 C C . ARG A 1 142 ? -18.371 24.139 23.724 1.00 77.75 142 ARG A C 1
ATOM 1151 O O . ARG A 1 142 ? -17.702 23.661 24.640 1.00 77.75 142 ARG A O 1
ATOM 1158 N N . LYS A 1 143 ? -19.634 24.543 23.886 1.00 82.25 143 LYS A N 1
ATOM 1159 C CA . LYS A 1 143 ? -20.396 24.376 25.130 1.00 82.25 143 LYS A CA 1
ATOM 1160 C C . LYS A 1 143 ? -20.585 22.896 25.473 1.00 82.25 143 LYS A C 1
ATOM 1162 O O . LYS A 1 143 ? -20.296 22.519 26.602 1.00 82.25 143 LYS A O 1
ATOM 1167 N N . ALA A 1 144 ? -20.979 22.068 24.504 1.00 80.12 144 ALA A N 1
ATOM 1168 C CA . ALA A 1 144 ? -21.145 20.626 24.697 1.00 80.12 144 ALA A CA 1
ATOM 1169 C C . ALA A 1 144 ? -19.832 19.931 25.108 1.00 80.12 144 ALA A C 1
ATOM 1171 O O . ALA A 1 144 ? -19.831 19.118 26.026 1.00 80.12 144 ALA A O 1
ATOM 1172 N N . ILE A 1 145 ? -18.698 20.300 24.497 1.00 81.31 145 ILE A N 1
ATOM 1173 C CA . ILE A 1 145 ? -17.370 19.789 24.885 1.00 81.31 145 ILE A CA 1
ATOM 1174 C C . ILE A 1 145 ? -17.033 20.164 26.333 1.00 81.31 145 ILE A C 1
ATOM 1176 O O . ILE A 1 145 ? -16.547 19.329 27.094 1.00 81.31 145 ILE A O 1
ATOM 1180 N N . ASN A 1 146 ? -17.256 21.423 26.719 1.00 84.06 146 ASN A N 1
ATOM 1181 C CA . ASN A 1 146 ? -16.952 21.883 28.073 1.00 84.06 146 ASN A CA 1
ATOM 1182 C C . ASN A 1 146 ? -17.835 21.194 29.120 1.00 84.06 146 ASN A C 1
ATOM 1184 O O . ASN A 1 146 ? -17.323 20.781 30.158 1.00 84.06 146 ASN A O 1
ATOM 1188 N N . ASP A 1 147 ? -19.127 21.034 28.834 1.00 86.12 147 ASP A N 1
ATOM 1189 C CA . ASP A 1 147 ? -20.060 20.321 29.707 1.00 86.12 147 ASP A CA 1
ATOM 1190 C C . ASP A 1 147 ? -19.657 18.850 29.873 1.00 86.12 147 ASP A C 1
ATOM 1192 O O . ASP A 1 147 ? -19.471 18.381 30.995 1.00 86.12 147 ASP A O 1
ATOM 1196 N N . ALA A 1 148 ? -19.349 18.164 28.768 1.00 85.62 148 ALA A N 1
ATOM 1197 C CA . ALA A 1 148 ? -18.855 16.791 28.796 1.00 85.62 148 ALA A CA 1
ATOM 1198 C C . ALA A 1 148 ? -17.561 16.640 29.618 1.00 85.62 148 ALA A C 1
ATOM 1200 O O . ALA A 1 148 ? -17.430 15.694 30.394 1.00 85.62 148 ALA A O 1
ATOM 1201 N N . ARG A 1 149 ? -16.614 17.590 29.524 1.00 86.19 149 ARG A N 1
ATOM 1202 C CA . ARG A 1 149 ? -15.397 17.591 30.364 1.00 86.19 149 ARG A CA 1
ATOM 1203 C C . ARG A 1 149 ? -15.713 17.725 31.847 1.00 86.19 149 ARG A C 1
ATOM 1205 O O . ARG A 1 149 ? -15.071 17.062 32.654 1.00 86.19 149 ARG A O 1
ATOM 1212 N N . MET A 1 150 ? -16.655 18.594 32.210 1.00 87.94 150 MET A N 1
ATOM 1213 C CA . MET A 1 150 ? -17.046 18.775 33.609 1.00 87.94 150 MET A CA 1
ATOM 1214 C C . MET A 1 150 ? -17.741 17.527 34.152 1.00 87.94 150 MET A C 1
ATOM 1216 O O . MET A 1 150 ? -17.398 17.065 35.237 1.00 87.94 150 MET A O 1
ATOM 1220 N N . LYS A 1 151 ? -18.676 16.957 33.387 1.00 89.31 151 LYS A N 1
ATOM 1221 C CA . LYS A 1 151 ? -19.460 15.783 33.788 1.00 89.31 151 LYS A CA 1
ATOM 1222 C C . LYS A 1 151 ? -18.627 14.505 33.877 1.00 89.31 151 LYS A C 1
ATOM 1224 O O . LYS A 1 151 ? -18.867 13.695 34.762 1.00 89.31 151 LYS A O 1
ATOM 1229 N N . LEU A 1 152 ? -17.609 14.351 33.026 1.00 87.81 152 LEU A N 1
ATOM 1230 C CA . LEU A 1 152 ? -16.689 13.207 33.059 1.00 87.81 152 LEU A CA 1
ATOM 1231 C C . LEU A 1 152 ? -15.495 13.393 34.007 1.00 87.81 152 LEU A C 1
ATOM 1233 O O . LEU A 1 152 ? -14.691 12.473 34.153 1.00 87.81 152 LEU A O 1
ATOM 1237 N N . LYS A 1 153 ? -15.353 14.548 34.669 1.00 87.06 153 LYS A N 1
ATOM 1238 C CA . LYS A 1 153 ? -14.239 14.795 35.594 1.00 87.06 153 LYS A CA 1
ATOM 1239 C C . LYS A 1 153 ? -14.200 13.814 36.781 1.00 87.06 153 LYS A C 1
ATOM 1241 O O . LYS A 1 153 ? -13.137 13.235 36.979 1.00 87.06 153 LYS A O 1
ATOM 1246 N N . PRO A 1 154 ? -15.307 13.539 37.504 1.00 88.12 154 PRO A N 1
ATOM 1247 C CA . PRO A 1 154 ? -15.293 12.575 38.612 1.00 88.12 154 PRO A CA 1
ATOM 1248 C C . PRO A 1 154 ? -14.860 11.172 38.170 1.00 88.12 154 PRO A C 1
ATOM 1250 O O . PRO A 1 154 ? -14.105 10.497 38.864 1.00 88.12 154 PRO A O 1
ATOM 1253 N N . LEU A 1 155 ? -15.291 10.766 36.972 1.00 86.44 155 LEU A N 1
ATOM 1254 C CA . LEU A 1 155 ? -14.894 9.508 36.349 1.00 86.44 155 LEU A CA 1
ATOM 1255 C C . LEU A 1 155 ? -13.391 9.468 36.067 1.00 86.44 155 LEU A C 1
ATOM 1257 O O . LEU A 1 155 ? -12.723 8.477 36.350 1.00 86.44 155 LEU A O 1
ATOM 1261 N N . TRP A 1 156 ? -12.857 10.546 35.496 1.00 82.94 156 TRP A N 1
ATOM 1262 C CA . TRP A 1 156 ? -11.436 10.658 35.192 1.00 82.94 156 TRP A CA 1
ATOM 1263 C C . TRP A 1 156 ? -10.574 10.657 36.459 1.00 82.94 156 TRP A C 1
ATOM 1265 O O . TRP A 1 156 ? -9.522 10.019 36.471 1.00 82.94 156 TRP A O 1
ATOM 1275 N N . ASP A 1 157 ? -11.025 11.321 37.523 1.00 84.38 157 ASP A N 1
ATOM 1276 C CA . ASP A 1 157 ? -10.340 11.339 38.816 1.00 84.38 157 ASP A CA 1
ATOM 1277 C C . ASP A 1 157 ? -10.293 9.921 39.423 1.00 84.38 157 ASP A C 1
ATOM 1279 O O . ASP A 1 157 ? -9.214 9.448 39.776 1.00 84.38 157 ASP A O 1
ATOM 1283 N N . LEU A 1 158 ? -11.417 9.189 39.421 1.00 84.19 158 LEU A N 1
ATOM 1284 C CA . LEU A 1 158 ? -11.487 7.787 39.870 1.00 84.19 158 LEU A CA 1
ATOM 1285 C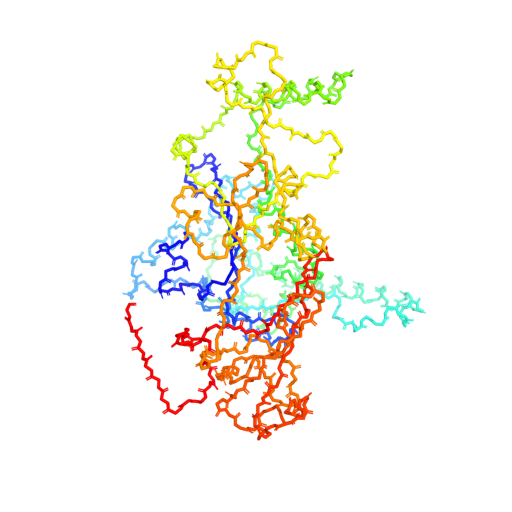 C . LEU A 1 158 ? -10.603 6.844 39.042 1.00 84.19 158 LEU A C 1
ATOM 1287 O O . LEU A 1 158 ? -9.937 5.975 39.596 1.00 84.19 158 LEU A O 1
ATOM 1291 N N . LEU A 1 159 ? -10.556 7.016 37.718 1.00 78.69 159 LEU A N 1
ATOM 1292 C CA . LEU A 1 159 ? -9.712 6.198 36.840 1.00 78.69 159 LEU A CA 1
ATOM 1293 C C . LEU A 1 159 ? -8.207 6.401 37.072 1.00 78.69 159 LEU A C 1
ATOM 1295 O O . LEU A 1 159 ? -7.412 5.553 36.661 1.00 78.69 159 LEU A O 1
ATOM 1299 N N . ASN A 1 160 ? -7.809 7.534 37.652 1.00 76.81 160 ASN A N 1
ATOM 1300 C CA . ASN A 1 160 ? -6.414 7.844 37.962 1.00 76.81 160 ASN A CA 1
ATOM 1301 C C . ASN A 1 160 ? -6.084 7.687 39.454 1.00 76.81 160 ASN A C 1
ATOM 1303 O O . ASN A 1 160 ? -4.922 7.857 39.833 1.00 76.81 160 ASN A O 1
ATOM 1307 N N . ASP A 1 161 ? -7.059 7.325 40.287 1.00 80.19 161 ASP A N 1
ATOM 1308 C CA . ASP A 1 161 ? -6.831 6.992 41.684 1.00 80.19 161 ASP A CA 1
ATOM 1309 C C . ASP A 1 161 ? -6.262 5.570 41.810 1.00 80.19 161 ASP A C 1
ATOM 1311 O O . ASP A 1 161 ? -6.871 4.575 41.423 1.00 80.19 161 ASP A O 1
ATOM 1315 N N . SER A 1 162 ? -5.058 5.474 42.375 1.00 71.69 162 SER A N 1
ATOM 1316 C CA . SER A 1 162 ? -4.368 4.205 42.620 1.00 71.69 162 SER A CA 1
ATOM 1317 C C . SER A 1 162 ? -5.062 3.286 43.633 1.00 71.69 162 SER A C 1
ATOM 1319 O O . SER A 1 162 ? -4.763 2.094 43.642 1.00 71.69 162 SER A O 1
ATOM 1321 N N . GLN A 1 163 ? -5.929 3.835 44.490 1.00 77.75 163 GLN A N 1
ATOM 1322 C CA . GLN A 1 163 ? -6.645 3.101 45.537 1.00 77.75 163 GLN A CA 1
ATOM 1323 C C . GLN A 1 163 ? -8.069 2.716 45.120 1.00 77.75 163 GLN A C 1
ATOM 1325 O O . GLN A 1 163 ? -8.699 1.887 45.776 1.00 77.75 163 GLN A O 1
ATOM 1330 N N . ALA A 1 164 ? -8.580 3.290 44.030 1.00 78.88 164 ALA A N 1
ATOM 1331 C CA . ALA A 1 164 ? -9.902 2.968 43.525 1.00 78.88 164 ALA A CA 1
ATOM 1332 C C . ALA A 1 164 ? -9.905 1.596 42.830 1.00 78.88 164 ALA A C 1
ATOM 1334 O O . ALA A 1 164 ? -9.052 1.291 41.992 1.00 78.88 164 ALA A O 1
ATOM 1335 N N . SER A 1 165 ? -10.908 0.779 43.158 1.00 75.75 165 SER A N 1
ATOM 1336 C CA . SER A 1 165 ? -11.197 -0.490 42.487 1.00 75.75 165 SER A CA 1
ATOM 1337 C C . SER A 1 165 ? -12.634 -0.494 41.975 1.00 75.75 165 SER A C 1
ATOM 1339 O O . SER A 1 165 ? -13.551 0.039 42.613 1.00 75.75 165 SER A O 1
ATOM 1341 N N . PHE A 1 166 ? -12.818 -1.079 40.801 1.00 81.00 166 PHE A N 1
ATOM 1342 C CA . PHE A 1 166 ? -14.103 -1.242 40.137 1.00 81.00 166 PHE A CA 1
ATOM 1343 C C . PHE A 1 166 ? -14.050 -2.503 39.279 1.00 81.00 166 PHE A C 1
ATOM 1345 O O . PHE A 1 166 ? -13.026 -2.783 38.652 1.00 81.00 166 PHE A O 1
ATOM 1352 N N . ASP A 1 167 ? -15.151 -3.249 39.252 1.00 75.62 167 ASP A N 1
ATOM 1353 C CA . ASP A 1 167 ? -15.205 -4.541 38.559 1.00 75.62 167 ASP A CA 1
ATOM 1354 C C . ASP A 1 167 ? -15.496 -4.374 37.064 1.00 75.62 167 ASP A C 1
ATOM 1356 O O . ASP A 1 167 ? -15.000 -5.124 36.224 1.00 75.62 167 ASP A O 1
ATOM 1360 N N . ASN A 1 168 ? -16.308 -3.376 36.710 1.00 77.38 168 ASN A N 1
ATOM 1361 C CA . ASN A 1 168 ? -16.702 -3.093 35.334 1.00 77.38 168 ASN A CA 1
ATOM 1362 C C . ASN A 1 168 ? -17.095 -1.617 35.151 1.00 77.38 168 ASN A C 1
ATOM 1364 O O . ASN A 1 168 ? -17.164 -0.837 36.102 1.00 77.38 168 ASN A O 1
ATOM 1368 N N . LEU A 1 169 ? -17.350 -1.229 33.897 1.00 80.25 169 LEU A N 1
ATOM 1369 C CA . LEU A 1 169 ? -17.736 0.139 33.551 1.00 80.25 169 LEU A CA 1
ATOM 1370 C C . LEU A 1 169 ? -19.047 0.564 34.233 1.00 80.25 169 LEU A C 1
ATOM 1372 O O . LEU A 1 169 ? -19.144 1.705 34.665 1.00 80.25 169 LEU A O 1
ATOM 1376 N N . SER A 1 170 ? -20.034 -0.325 34.370 1.00 84.00 170 SER A N 1
ATOM 1377 C CA . SER A 1 170 ? -21.323 0.008 34.992 1.00 84.00 170 SER A CA 1
ATOM 1378 C C . SER A 1 170 ? -21.186 0.360 36.478 1.00 84.00 170 SER A C 1
ATOM 1380 O O . SER A 1 170 ? -21.793 1.335 36.921 1.00 84.00 170 SER A O 1
ATOM 1382 N N . ASP A 1 171 ? -20.354 -0.365 37.233 1.00 84.31 171 ASP A N 1
ATOM 1383 C CA . ASP A 1 171 ? -20.013 -0.024 38.626 1.00 84.31 171 ASP A CA 1
ATOM 1384 C C . ASP A 1 171 ? -19.339 1.356 38.704 1.00 84.31 171 ASP A C 1
ATOM 1386 O O . ASP A 1 171 ? -19.748 2.234 39.466 1.00 84.31 171 ASP A O 1
ATOM 1390 N N . LEU A 1 172 ? -18.361 1.594 37.829 1.00 84.38 172 LEU A N 1
ATOM 1391 C CA . LEU A 1 172 ? -17.654 2.868 37.762 1.00 84.38 172 LEU A CA 1
ATOM 1392 C C . LEU A 1 172 ? -18.595 4.048 37.433 1.00 84.38 172 LEU A C 1
ATOM 1394 O O . LEU A 1 172 ? -18.512 5.095 38.074 1.00 84.38 172 LEU A O 1
ATOM 1398 N N . LEU A 1 173 ? -19.512 3.889 36.474 1.00 86.62 173 LEU A N 1
ATOM 1399 C CA . LEU A 1 173 ? -20.493 4.921 36.119 1.00 86.62 173 LEU A CA 1
ATOM 1400 C C . LEU A 1 173 ? -21.487 5.187 37.255 1.00 86.62 173 LEU A C 1
ATOM 1402 O O . LEU A 1 173 ? -21.797 6.346 37.533 1.00 86.62 173 LEU A O 1
ATOM 1406 N N . THR A 1 174 ? -21.912 4.136 37.962 1.00 87.81 174 THR A N 1
ATOM 1407 C CA . THR A 1 174 ? -22.794 4.248 39.133 1.00 87.81 174 THR A CA 1
ATOM 1408 C C . THR A 1 174 ? -22.128 5.068 40.239 1.00 87.81 174 THR A C 1
ATOM 1410 O O . THR A 1 174 ? -22.740 5.994 40.772 1.00 87.81 174 THR A O 1
ATOM 1413 N N . LYS A 1 175 ? -20.838 4.823 40.519 1.00 87.31 175 LYS A N 1
ATOM 1414 C CA . LYS A 1 175 ? -20.034 5.620 41.468 1.00 87.31 175 LYS A CA 1
ATOM 1415 C C . LYS A 1 175 ? -19.917 7.095 41.066 1.00 87.31 175 LYS A C 1
ATOM 1417 O O . LYS A 1 175 ? -19.761 7.954 41.929 1.00 87.31 175 LYS A O 1
ATOM 1422 N N . CYS A 1 176 ? -20.007 7.402 39.773 1.00 88.44 176 CYS A N 1
ATOM 1423 C CA . CYS A 1 176 ? -19.984 8.767 39.244 1.00 88.44 176 CYS A CA 1
ATOM 1424 C C . CYS A 1 176 ? -21.371 9.397 39.058 1.00 88.44 176 CYS A C 1
ATOM 1426 O O . CYS A 1 176 ? -21.441 10.529 38.577 1.00 88.44 176 CYS A O 1
ATOM 1428 N N . ASN A 1 177 ? -22.455 8.698 39.415 1.00 89.69 177 ASN A N 1
ATOM 1429 C CA . ASN A 1 177 ? -23.832 9.120 39.157 1.00 89.69 177 ASN A CA 1
ATOM 1430 C C . ASN A 1 177 ? -24.087 9.450 37.669 1.00 89.69 177 ASN A C 1
ATOM 1432 O O . ASN A 1 177 ? -24.669 10.483 37.333 1.00 89.69 177 ASN A O 1
ATOM 1436 N N . LEU A 1 178 ? -23.591 8.590 36.775 1.00 88.12 178 LEU A N 1
ATOM 1437 C CA . LEU A 1 178 ? -23.763 8.695 35.327 1.00 88.12 178 LEU A CA 1
ATOM 1438 C C . LEU A 1 178 ? -24.535 7.487 34.799 1.00 88.12 178 LEU A C 1
ATOM 1440 O O . LEU A 1 178 ? -24.221 6.348 35.142 1.00 88.12 178 LEU A O 1
ATOM 1444 N N . SER A 1 179 ? -25.510 7.725 33.922 1.00 89.00 179 SER A N 1
ATOM 1445 C CA . SER A 1 179 ? -26.098 6.648 33.125 1.00 89.00 179 SER A CA 1
ATOM 1446 C C . SER A 1 179 ? -25.171 6.264 31.964 1.00 89.00 179 SER A C 1
ATOM 1448 O O . SER A 1 179 ? -24.283 7.028 31.570 1.00 89.00 179 SER A O 1
ATOM 1450 N N . MET A 1 180 ? -25.379 5.077 31.391 1.00 82.94 180 MET A N 1
ATOM 1451 C CA . MET A 1 180 ? -24.639 4.643 30.200 1.00 82.94 180 MET A CA 1
ATOM 1452 C C . MET A 1 180 ? -24.905 5.569 29.000 1.00 82.94 180 MET A C 1
ATOM 1454 O O . MET A 1 180 ? -23.987 5.868 28.238 1.00 82.94 180 MET A O 1
ATOM 1458 N N . ASP A 1 181 ? -26.135 6.066 28.861 1.00 85.06 181 ASP A N 1
ATOM 1459 C CA . ASP A 1 181 ? -26.516 6.976 27.778 1.00 85.06 181 ASP A CA 1
ATOM 1460 C C . ASP A 1 181 ? -25.860 8.348 27.942 1.00 85.06 181 ASP A C 1
ATOM 1462 O O . ASP A 1 181 ? -25.290 8.879 26.988 1.00 85.06 181 ASP A O 1
ATOM 1466 N N . ASP A 1 182 ? -25.846 8.891 29.163 1.00 85.88 182 ASP A N 1
ATOM 1467 C CA . ASP A 1 182 ? -25.120 10.127 29.471 1.00 85.88 182 ASP A CA 1
ATOM 1468 C C . ASP A 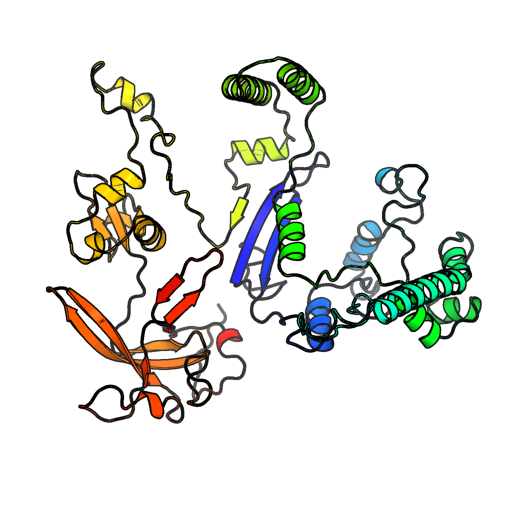1 182 ? -23.632 9.976 29.159 1.00 85.88 182 ASP A C 1
ATOM 1470 O O . ASP A 1 182 ? -23.031 10.830 28.506 1.00 85.88 182 ASP A O 1
ATOM 1474 N N . TYR A 1 183 ? -23.037 8.860 29.588 1.00 84.94 183 TYR A N 1
ATOM 1475 C CA . TYR A 1 183 ? -21.638 8.558 29.332 1.00 84.94 183 TYR A CA 1
ATOM 1476 C C . TYR A 1 183 ? -21.324 8.534 27.834 1.00 84.94 183 TYR A C 1
ATOM 1478 O O . TYR A 1 183 ? -20.405 9.228 27.395 1.00 84.94 183 TYR A O 1
ATOM 1486 N N . ASN A 1 184 ? -22.112 7.799 27.047 1.00 81.69 184 ASN A N 1
ATOM 1487 C CA . ASN A 1 184 ? -21.948 7.719 25.598 1.00 81.69 184 ASN A CA 1
ATOM 1488 C C . ASN A 1 184 ? -22.096 9.097 24.937 1.00 81.69 184 ASN A C 1
ATOM 1490 O O . ASN A 1 184 ? -21.252 9.476 24.124 1.00 81.69 184 ASN A O 1
ATOM 1494 N N . ASN A 1 185 ? -23.093 9.887 25.348 1.00 82.12 185 ASN A N 1
ATOM 1495 C CA . ASN A 1 185 ? -23.311 11.245 24.848 1.00 82.12 185 ASN A CA 1
ATOM 1496 C C . ASN A 1 185 ? -22.117 12.171 25.135 1.00 82.12 185 ASN A C 1
ATOM 1498 O O . ASN A 1 185 ? -21.689 12.936 24.265 1.00 82.12 185 ASN A O 1
ATOM 1502 N N . TYR A 1 186 ? -21.544 12.106 26.341 1.00 85.62 186 TYR A N 1
ATOM 1503 C CA . TYR A 1 186 ? -20.372 12.905 26.701 1.00 85.62 186 TYR A CA 1
ATOM 1504 C C . TYR A 1 186 ? -19.101 12.424 25.993 1.00 85.62 186 TYR A C 1
ATOM 1506 O O . TYR A 1 186 ? -18.313 13.252 25.534 1.00 85.62 186 TYR A O 1
ATOM 1514 N N . VAL A 1 187 ? -18.899 11.110 25.859 1.00 79.12 187 VAL A N 1
ATOM 1515 C CA . VAL A 1 187 ? -17.788 10.529 25.086 1.00 79.12 187 VAL A CA 1
ATOM 1516 C C . VAL A 1 187 ? -17.860 10.994 23.632 1.00 79.12 187 VAL A C 1
ATOM 1518 O O . VAL A 1 187 ? -16.853 11.453 23.092 1.00 79.12 187 VAL A O 1
ATOM 1521 N N . GLU A 1 188 ? -19.046 10.958 23.022 1.00 75.25 188 GLU A N 1
ATOM 1522 C CA . GLU A 1 188 ? -19.272 11.441 21.661 1.00 75.25 188 GLU A CA 1
ATOM 1523 C C . GLU A 1 188 ? -19.007 12.953 21.554 1.00 75.25 188 GLU A C 1
ATOM 1525 O O . GLU A 1 188 ? -18.306 13.407 20.650 1.00 75.25 188 GLU A O 1
ATOM 1530 N N . ALA A 1 189 ? -19.465 13.754 22.519 1.00 76.50 189 ALA A N 1
ATOM 1531 C CA . ALA A 1 189 ? -19.186 15.190 22.546 1.00 76.50 189 ALA A CA 1
ATOM 1532 C C . ALA A 1 189 ? -17.682 15.508 22.673 1.00 76.50 189 ALA A C 1
ATOM 1534 O O . ALA A 1 189 ? -17.208 16.485 22.090 1.00 76.50 189 ALA A O 1
ATOM 1535 N N . LEU A 1 190 ? -16.918 14.687 23.406 1.00 73.88 190 LEU A N 1
ATOM 1536 C CA . LEU A 1 190 ? -15.458 14.798 23.523 1.00 73.88 190 LEU A CA 1
ATOM 1537 C C . LEU A 1 190 ? -14.697 14.180 22.350 1.00 73.88 190 LEU A C 1
ATOM 1539 O O . LEU A 1 190 ? -13.493 14.425 22.216 1.00 73.88 190 LEU A O 1
ATOM 1543 N N . SER A 1 191 ? -15.364 13.396 21.503 1.00 64.06 191 SER A N 1
ATOM 1544 C CA . SER A 1 191 ? -14.774 12.737 20.339 1.00 64.06 191 SER A CA 1
ATOM 1545 C C . SER A 1 191 ? -14.534 13.725 19.191 1.00 64.06 191 SER A C 1
ATOM 1547 O O . SER A 1 191 ? -14.984 13.580 18.065 1.00 64.06 191 SER A O 1
ATOM 1549 N N . THR A 1 192 ? -13.756 14.770 19.459 1.00 56.66 192 THR A N 1
ATOM 1550 C CA . THR A 1 192 ? -13.283 15.691 18.422 1.00 56.66 192 THR A CA 1
ATOM 1551 C C . THR A 1 192 ? -12.031 15.171 17.719 1.00 56.66 192 THR A C 1
ATOM 1553 O O . THR A 1 192 ? -11.538 15.819 16.795 1.00 56.66 192 THR A O 1
ATOM 1556 N N . SER A 1 193 ? -11.406 14.097 18.231 1.00 48.75 193 SER A N 1
ATOM 1557 C CA . SER A 1 193 ? -9.987 13.832 17.934 1.00 48.75 193 SER A CA 1
ATOM 1558 C C . SER A 1 193 ? -9.477 12.389 18.093 1.00 48.75 193 SER A C 1
ATOM 1560 O O . SER A 1 193 ? -8.271 12.192 17.962 1.00 48.75 193 SER A O 1
ATOM 1562 N N . ASN A 1 194 ? -10.313 11.370 18.323 1.00 40.34 194 ASN A N 1
ATOM 1563 C CA . ASN A 1 194 ? -9.824 9.982 18.404 1.00 40.34 194 ASN A CA 1
ATOM 1564 C C . ASN A 1 194 ? -10.161 9.196 17.125 1.00 40.34 194 ASN A C 1
ATOM 1566 O O . ASN A 1 194 ? -11.157 8.496 17.038 1.00 40.34 194 ASN A O 1
ATOM 1570 N N . VAL A 1 195 ? -9.288 9.404 16.136 1.00 46.78 195 VAL A N 1
ATOM 1571 C CA . VAL A 1 195 ? -8.868 8.530 15.024 1.00 46.78 195 VAL A CA 1
ATOM 1572 C C . VAL A 1 195 ? -9.822 7.386 14.634 1.00 46.78 195 VAL A C 1
ATOM 1574 O O . VAL A 1 195 ? -9.582 6.235 14.972 1.00 46.78 195 VAL A O 1
ATOM 1577 N N . ILE A 1 196 ? -10.777 7.691 13.757 1.00 36.00 196 ILE A N 1
ATOM 1578 C CA . ILE A 1 196 ? -10.718 7.222 12.365 1.00 36.00 196 ILE A CA 1
ATOM 1579 C C . ILE A 1 196 ? -10.719 8.499 11.520 1.00 36.00 196 ILE A C 1
ATOM 1581 O O . ILE A 1 196 ? -11.679 9.262 11.510 1.00 36.00 196 ILE A O 1
ATOM 1585 N N . VAL A 1 197 ? -9.569 8.816 10.918 1.00 34.25 197 VAL A N 1
ATOM 1586 C CA . VAL A 1 197 ? -9.399 10.018 10.090 1.00 34.25 197 VAL A CA 1
ATOM 1587 C C . VAL A 1 197 ? -10.140 9.798 8.792 1.00 34.25 197 VAL A C 1
ATOM 1589 O O . VAL A 1 197 ? -9.537 9.300 7.845 1.00 34.25 197 VAL A O 1
ATOM 1592 N N . ILE A 1 198 ? -11.403 10.200 8.726 1.00 36.16 198 ILE A N 1
ATOM 1593 C CA . ILE A 1 198 ? -12.053 10.436 7.444 1.00 36.16 198 ILE A CA 1
ATOM 1594 C C . ILE A 1 198 ? -12.884 11.709 7.555 1.00 36.16 198 ILE A C 1
ATOM 1596 O O . ILE A 1 198 ? -13.996 11.735 8.057 1.00 36.16 198 ILE A O 1
ATOM 1600 N N . GLN A 1 199 ? -12.238 12.800 7.147 1.00 33.62 199 GLN A N 1
ATOM 1601 C CA . GLN A 1 199 ? -12.791 13.692 6.140 1.00 33.62 199 GLN A CA 1
ATOM 1602 C C . GLN A 1 199 ? -11.619 14.428 5.467 1.00 33.62 199 GLN A C 1
ATOM 1604 O O . GLN A 1 199 ? -10.679 14.886 6.127 1.00 33.62 199 GLN A O 1
ATOM 1609 N N . ARG A 1 200 ? -11.688 14.514 4.133 1.00 36.28 200 ARG A N 1
ATOM 1610 C CA . ARG A 1 200 ? -10.676 14.959 3.147 1.00 36.28 200 ARG A CA 1
ATOM 1611 C C . ARG A 1 200 ? -9.673 13.882 2.711 1.00 36.28 200 ARG A C 1
ATOM 1613 O O . ARG A 1 200 ? -8.684 13.606 3.384 1.00 36.28 200 ARG A O 1
ATOM 1620 N N . ARG A 1 201 ? -9.855 13.391 1.474 1.00 44.28 201 ARG A N 1
ATOM 1621 C CA . ARG A 1 201 ? -8.939 12.501 0.719 1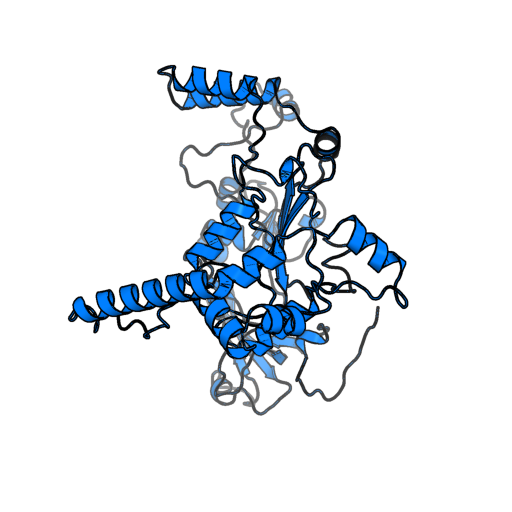.00 44.28 201 ARG A CA 1
ATOM 1622 C C . ARG A 1 201 ? -7.449 12.857 0.859 1.00 44.28 201 ARG A C 1
ATOM 1624 O O . ARG A 1 201 ? -6.611 11.967 0.798 1.00 44.28 201 ARG A O 1
ATOM 1631 N N . LEU A 1 202 ? -7.098 14.129 1.057 1.00 40.81 202 LEU A N 1
ATOM 1632 C CA . LEU A 1 202 ? -5.709 14.583 1.161 1.00 40.81 202 LEU A CA 1
ATOM 1633 C C . LEU A 1 202 ? -5.091 14.408 2.558 1.00 40.81 202 LEU A C 1
ATOM 1635 O O . LEU A 1 202 ? -3.896 14.155 2.636 1.00 40.81 202 LEU A O 1
ATOM 1639 N N . SER A 1 203 ? -5.849 14.491 3.657 1.00 40.28 203 SER A N 1
ATOM 1640 C CA . SER A 1 203 ? -5.287 14.435 5.021 1.00 40.28 203 SER A CA 1
ATOM 1641 C C . SER A 1 203 ? -4.858 13.018 5.411 1.00 40.28 203 SER A C 1
ATOM 1643 O O . SER A 1 203 ? -3.765 12.837 5.942 1.00 40.28 203 SER A O 1
ATOM 1645 N N . CYS A 1 204 ? -5.658 12.003 5.067 1.00 50.31 204 CYS A N 1
ATOM 1646 C CA . CYS A 1 204 ? -5.291 10.594 5.224 1.00 50.31 204 CYS A CA 1
ATOM 1647 C C . CYS A 1 204 ? -4.072 10.248 4.358 1.00 50.31 204 CYS A C 1
ATOM 1649 O O . CYS A 1 204 ? -3.117 9.645 4.844 1.00 50.31 204 CYS A O 1
ATOM 1651 N N . ILE A 1 205 ? -4.048 10.718 3.103 1.00 53.69 205 ILE A N 1
ATOM 1652 C CA . ILE A 1 205 ? -2.877 10.572 2.233 1.00 53.69 205 ILE A CA 1
ATOM 1653 C C . ILE A 1 205 ? -1.664 11.251 2.865 1.00 53.69 205 ILE A C 1
ATOM 1655 O O . ILE A 1 205 ? -0.618 10.626 2.921 1.00 53.69 205 ILE A O 1
ATOM 1659 N N . MET A 1 206 ? -1.778 12.469 3.396 1.00 52.97 206 MET A N 1
ATOM 1660 C CA . MET A 1 206 ? -0.667 13.153 4.064 1.00 52.97 206 MET A CA 1
ATOM 1661 C C . MET A 1 206 ? -0.225 12.450 5.346 1.00 52.97 206 MET A C 1
ATOM 1663 O O . MET A 1 206 ? 0.971 12.382 5.598 1.00 52.97 206 MET A O 1
ATOM 1667 N N . TYR A 1 207 ? -1.139 11.883 6.135 1.00 56.38 207 TYR A N 1
ATOM 1668 C CA . TYR A 1 207 ? -0.793 11.095 7.316 1.00 56.38 207 TYR A CA 1
ATOM 1669 C C . TYR A 1 207 ? -0.036 9.830 6.916 1.00 56.38 207 TYR A C 1
ATOM 1671 O O . TYR A 1 207 ? 1.075 9.606 7.391 1.00 56.38 207 TYR A O 1
ATOM 1679 N N . VAL A 1 208 ? -0.587 9.048 5.988 1.00 62.78 208 VAL A N 1
ATOM 1680 C CA . VAL A 1 208 ? 0.041 7.837 5.454 1.00 62.78 208 VAL A CA 1
ATOM 1681 C C . VAL A 1 208 ? 1.388 8.169 4.820 1.00 62.78 208 VAL A C 1
ATOM 1683 O O . VAL A 1 208 ? 2.376 7.523 5.155 1.00 62.78 208 VAL A O 1
ATOM 1686 N N . LEU A 1 209 ? 1.452 9.208 3.978 1.00 63.81 209 LEU A N 1
ATOM 1687 C CA . LEU A 1 209 ? 2.684 9.720 3.382 1.00 63.81 209 LEU A CA 1
ATOM 1688 C C . LEU A 1 209 ? 3.673 10.104 4.471 1.00 63.81 209 LEU A C 1
ATOM 1690 O O . LEU A 1 209 ? 4.770 9.578 4.452 1.00 63.81 209 LEU A O 1
ATOM 1694 N N . SER A 1 210 ? 3.283 10.900 5.467 1.00 60.31 210 SER A N 1
ATOM 1695 C CA . SER A 1 210 ? 4.159 11.270 6.581 1.00 60.31 210 SER A CA 1
ATOM 1696 C C . SER A 1 210 ? 4.650 10.055 7.360 1.00 60.31 210 SER A C 1
ATOM 1698 O O . SER A 1 210 ? 5.765 10.082 7.864 1.00 60.31 210 SER A O 1
ATOM 1700 N N . TYR A 1 211 ? 3.852 8.982 7.439 1.00 62.50 211 TYR A N 1
ATOM 1701 C CA . TYR A 1 211 ? 4.181 7.759 8.159 1.00 62.50 211 TYR A CA 1
ATOM 1702 C C . TYR A 1 211 ? 5.178 6.889 7.381 1.00 62.50 211 TYR A C 1
ATOM 1704 O O . TYR A 1 211 ? 6.169 6.426 7.951 1.00 62.50 211 TYR A O 1
ATOM 1712 N N . ILE A 1 212 ? 4.959 6.713 6.073 1.00 65.44 212 ILE A N 1
ATOM 1713 C CA . ILE A 1 212 ? 5.868 5.973 5.183 1.00 65.44 212 ILE A CA 1
ATOM 1714 C C . ILE A 1 212 ? 7.107 6.793 4.812 1.00 65.44 212 ILE A C 1
ATOM 1716 O O . ILE A 1 212 ? 8.166 6.230 4.581 1.00 65.44 212 ILE A O 1
ATOM 1720 N N . SER A 1 213 ? 7.008 8.119 4.798 1.00 61.81 213 SER A N 1
ATOM 1721 C CA . SER A 1 213 ? 8.100 9.048 4.519 1.00 61.81 213 SER A CA 1
ATOM 1722 C C . SER A 1 213 ? 8.704 9.623 5.794 1.00 61.81 213 SER A C 1
ATOM 1724 O O . SER A 1 213 ? 9.426 10.614 5.694 1.00 61.81 213 SER A O 1
ATOM 1726 N N . LYS A 1 214 ? 8.409 9.050 6.983 1.00 61.19 214 LYS A N 1
ATOM 1727 C CA . LYS A 1 214 ? 8.972 9.551 8.250 1.00 61.19 214 LYS A CA 1
ATOM 1728 C C . LYS A 1 214 ? 10.480 9.698 8.072 1.00 61.19 214 LYS A C 1
ATOM 1730 O O . LYS A 1 214 ? 11.121 8.672 7.812 1.00 61.19 214 LYS A O 1
ATOM 1735 N N . PRO A 1 215 ? 11.033 10.912 8.186 1.00 54.16 215 PRO A N 1
ATOM 1736 C CA . PRO A 1 215 ? 12.464 11.088 8.063 1.00 54.16 215 PRO A CA 1
ATOM 1737 C C . PRO A 1 215 ? 13.146 10.281 9.167 1.00 54.16 215 PRO A C 1
ATOM 1739 O O . PRO A 1 215 ? 12.606 10.117 10.268 1.00 54.16 215 PRO A O 1
ATOM 1742 N N . GLU A 1 216 ? 14.312 9.729 8.858 1.00 55.25 216 GLU A N 1
ATOM 1743 C CA . GLU A 1 216 ? 15.177 9.139 9.872 1.00 55.25 216 GLU A CA 1
ATOM 1744 C C . GLU A 1 216 ? 15.659 10.290 10.763 1.00 55.25 216 GLU A C 1
ATOM 1746 O O . GLU A 1 216 ? 16.482 11.109 10.374 1.00 55.25 216 GLU A O 1
ATOM 1751 N N . HIS A 1 217 ? 15.037 10.430 11.935 1.00 49.56 217 HIS A N 1
ATOM 1752 C CA . HIS A 1 217 ? 15.303 11.535 12.861 1.00 49.56 217 HIS A CA 1
ATOM 1753 C C . HIS A 1 217 ? 16.595 11.351 13.669 1.00 49.56 217 HIS A C 1
ATOM 1755 O O . HIS A 1 217 ? 17.001 12.262 14.394 1.00 49.56 217 HIS A O 1
ATOM 1761 N N . GLU A 1 218 ? 17.235 10.188 13.573 1.00 55.84 218 GLU A N 1
ATOM 1762 C CA . GLU A 1 218 ? 18.457 9.874 14.307 1.00 55.84 218 GLU A CA 1
ATOM 1763 C C . GLU A 1 218 ? 19.669 10.401 13.536 1.00 55.84 218 GLU A C 1
ATOM 1765 O O . GLU A 1 218 ? 20.402 9.678 12.876 1.00 55.84 218 GLU A O 1
ATOM 1770 N N . MET A 1 219 ? 19.857 11.716 13.617 1.00 58.88 219 MET A N 1
ATOM 1771 C CA . MET A 1 219 ? 21.085 12.370 13.190 1.00 58.88 219 MET A CA 1
ATOM 1772 C C . MET A 1 219 ? 21.955 12.606 14.424 1.00 58.88 219 MET A C 1
ATOM 1774 O O . MET A 1 219 ? 21.501 13.233 15.385 1.00 58.88 219 MET A O 1
ATOM 1778 N N . ASN A 1 220 ? 23.188 12.097 14.416 1.00 66.56 220 ASN A N 1
ATOM 1779 C CA . ASN A 1 220 ? 24.146 12.346 15.494 1.00 66.56 220 ASN A CA 1
ATOM 1780 C C . ASN A 1 220 ? 24.388 13.864 15.628 1.00 66.56 220 ASN A C 1
ATOM 1782 O O . ASN A 1 220 ? 24.344 14.599 14.638 1.00 66.56 220 ASN A O 1
ATOM 1786 N N . ASP A 1 221 ? 24.643 14.339 16.845 1.00 69.19 221 ASP A N 1
ATOM 1787 C CA . ASP A 1 221 ? 24.966 15.736 17.131 1.00 69.19 221 ASP A CA 1
ATOM 1788 C C . ASP A 1 221 ? 26.171 16.235 16.323 1.00 69.19 221 ASP A C 1
ATOM 1790 O O . ASP A 1 221 ? 26.186 17.397 15.921 1.00 69.19 221 ASP A O 1
ATOM 1794 N N . PHE A 1 222 ? 27.110 15.352 15.961 1.00 73.31 222 PHE A N 1
ATOM 1795 C CA . PHE A 1 222 ? 28.158 15.666 14.986 1.00 73.31 222 PHE A CA 1
ATOM 1796 C C . PHE A 1 222 ? 27.576 16.078 13.624 1.00 73.31 222 PHE A C 1
ATOM 1798 O O . PHE A 1 222 ? 27.854 17.171 13.137 1.00 73.31 222 PHE A O 1
ATOM 1805 N N . LEU A 1 223 ? 26.715 15.245 13.026 1.00 72.31 223 LEU A N 1
ATOM 1806 C CA . LEU A 1 223 ? 26.078 15.539 11.736 1.00 72.31 223 LEU A CA 1
ATOM 1807 C C . LEU A 1 223 ? 25.189 16.785 11.818 1.00 72.31 223 LEU A C 1
ATOM 1809 O O . LEU A 1 223 ? 25.200 17.593 10.894 1.00 72.31 223 LEU A O 1
ATOM 1813 N N . LYS A 1 224 ? 24.472 16.989 12.933 1.00 75.31 224 LYS A N 1
ATOM 1814 C CA . LYS A 1 224 ? 23.704 18.225 13.169 1.00 75.31 224 LYS A CA 1
ATOM 1815 C C . LYS A 1 224 ? 24.599 19.457 13.190 1.00 75.31 224 LYS A C 1
ATOM 1817 O O . LYS A 1 224 ? 24.248 20.458 12.576 1.00 75.31 224 LYS A O 1
ATOM 1822 N N . THR A 1 225 ? 25.737 19.380 13.873 1.00 78.50 225 THR A N 1
ATOM 1823 C CA . THR A 1 225 ? 26.688 20.492 13.995 1.00 78.50 225 THR A CA 1
ATOM 1824 C C . THR A 1 225 ? 27.329 20.808 12.649 1.00 78.50 225 THR A C 1
ATOM 1826 O O . THR A 1 225 ? 27.366 21.968 12.252 1.00 78.50 225 THR A O 1
ATOM 1829 N N . VAL A 1 226 ? 27.744 19.780 11.903 1.00 77.12 226 VAL A N 1
ATOM 1830 C CA . VAL A 1 226 ? 28.301 19.935 10.553 1.00 77.12 226 VAL A CA 1
ATOM 1831 C C . VAL A 1 226 ? 27.270 20.546 9.605 1.00 77.12 226 VAL A C 1
ATOM 1833 O O . VAL A 1 226 ? 27.569 21.521 8.929 1.00 77.12 226 VAL A O 1
ATOM 1836 N N . ILE A 1 227 ? 26.036 20.036 9.587 1.00 74.50 227 ILE A N 1
ATOM 1837 C CA . ILE A 1 227 ? 24.965 20.574 8.735 1.00 74.50 227 ILE A CA 1
ATOM 1838 C C . ILE A 1 227 ? 24.637 22.019 9.098 1.00 74.50 227 ILE A C 1
ATOM 1840 O O . ILE A 1 227 ? 24.497 22.838 8.196 1.00 74.50 227 ILE A O 1
ATOM 1844 N N . LYS A 1 228 ? 24.535 22.336 10.393 1.00 79.94 228 LYS A N 1
ATOM 1845 C CA . LYS A 1 228 ? 24.255 23.694 10.860 1.00 79.94 228 LYS A CA 1
ATOM 1846 C C . LYS A 1 228 ? 25.364 24.663 10.442 1.00 79.94 228 LYS A C 1
ATOM 1848 O O . LYS A 1 228 ? 25.054 25.694 9.862 1.00 79.94 228 LYS A O 1
ATOM 1853 N N . GLY A 1 229 ? 26.630 24.289 10.639 1.00 78.88 229 GLY A N 1
ATOM 1854 C CA . GLY A 1 229 ? 27.772 25.102 10.219 1.00 78.88 229 GLY A CA 1
ATOM 1855 C C . GLY A 1 229 ? 27.841 25.310 8.702 1.00 78.88 229 GLY A C 1
ATOM 1856 O O . GLY A 1 229 ? 28.166 26.403 8.255 1.00 78.88 229 GLY A O 1
ATOM 1857 N N . ILE A 1 230 ? 27.470 24.303 7.900 1.00 75.06 230 ILE A N 1
ATOM 1858 C CA . ILE A 1 230 ? 27.408 24.439 6.434 1.00 75.06 230 ILE A CA 1
ATOM 1859 C C . ILE A 1 230 ? 26.255 25.365 6.011 1.00 75.06 230 ILE A C 1
ATOM 1861 O O . ILE A 1 230 ? 26.433 26.180 5.111 1.00 75.06 230 ILE A O 1
ATOM 1865 N N . CYS A 1 231 ? 25.085 25.277 6.650 1.00 70.19 231 CYS A N 1
ATOM 1866 C CA . CYS A 1 231 ? 23.960 26.172 6.348 1.00 70.19 231 CYS A CA 1
ATOM 1867 C C . CYS A 1 231 ? 24.233 27.633 6.753 1.00 70.19 231 CYS A C 1
ATOM 1869 O O . CYS A 1 231 ? 23.612 28.541 6.212 1.00 70.19 231 CYS A O 1
ATOM 1871 N N . GLU A 1 232 ? 25.138 27.864 7.707 1.00 76.62 232 GLU A N 1
ATOM 1872 C CA . GLU A 1 232 ? 25.577 29.203 8.128 1.00 76.62 232 GLU A CA 1
ATOM 1873 C C . GLU A 1 232 ? 26.648 29.794 7.194 1.00 76.62 232 GLU A C 1
ATOM 1875 O O . GLU A 1 232 ? 26.847 31.009 7.162 1.00 76.62 232 GLU A O 1
ATOM 1880 N N . THR A 1 233 ? 27.320 28.962 6.394 1.00 71.38 233 THR A N 1
ATOM 1881 C CA . THR A 1 233 ? 28.244 29.425 5.354 1.00 71.38 233 THR A CA 1
ATOM 1882 C C . THR A 1 233 ? 27.499 29.792 4.070 1.00 71.38 233 THR A C 1
ATOM 1884 O O . THR A 1 233 ? 26.679 29.025 3.576 1.00 71.38 233 THR A O 1
ATOM 1887 N N . ASN A 1 234 ? 27.818 30.950 3.484 1.00 70.06 234 ASN A N 1
ATOM 1888 C CA . ASN A 1 234 ? 27.210 31.446 2.241 1.00 70.06 234 ASN A CA 1
ATOM 1889 C C . ASN A 1 234 ? 27.797 30.733 1.000 1.00 70.06 234 ASN A C 1
ATOM 1891 O O . ASN A 1 234 ? 28.446 31.346 0.150 1.00 70.06 234 ASN A O 1
ATOM 1895 N N . VAL A 1 235 ? 27.658 29.406 0.950 1.00 73.06 235 VAL A N 1
ATOM 1896 C CA . VAL A 1 235 ? 28.098 28.542 -0.156 1.00 73.06 235 VAL A CA 1
ATOM 1897 C C . VAL A 1 235 ? 26.959 28.314 -1.142 1.00 73.06 235 VAL A C 1
ATOM 1899 O O . VAL A 1 235 ? 25.785 28.351 -0.793 1.00 73.06 235 VAL A O 1
ATOM 1902 N N . LYS A 1 236 ? 27.309 28.027 -2.399 1.00 75.56 236 LYS A N 1
ATOM 1903 C CA . LYS A 1 236 ? 26.332 27.596 -3.405 1.00 75.56 236 LYS A CA 1
ATOM 1904 C C . LYS A 1 236 ? 25.666 26.286 -2.959 1.00 75.56 236 LYS A C 1
ATOM 1906 O O . LYS A 1 236 ? 26.356 25.377 -2.498 1.00 75.56 236 LYS A O 1
ATOM 1911 N N . GLU A 1 237 ? 24.362 26.143 -3.204 1.00 74.44 237 GLU A N 1
ATOM 1912 C CA . GLU A 1 237 ? 23.544 24.979 -2.796 1.00 74.44 237 GLU A CA 1
ATOM 1913 C C . GLU A 1 237 ? 24.159 23.621 -3.196 1.00 74.44 237 GLU A C 1
ATOM 1915 O O . GLU A 1 237 ? 24.105 22.638 -2.454 1.00 74.44 237 GLU A O 1
ATOM 1920 N N . LYS A 1 238 ? 24.815 23.562 -4.364 1.00 72.06 238 LYS A N 1
ATOM 1921 C CA . LYS A 1 238 ? 25.508 22.362 -4.862 1.00 72.06 238 LYS A CA 1
ATOM 1922 C C . LYS A 1 238 ? 26.679 21.941 -3.970 1.00 72.06 238 LYS A C 1
ATOM 1924 O O . LYS A 1 238 ? 26.885 20.747 -3.742 1.00 72.06 238 LYS A O 1
ATOM 1929 N N . ASP A 1 239 ? 27.459 22.903 -3.488 1.00 76.75 239 ASP A N 1
ATOM 1930 C CA . ASP A 1 239 ? 28.620 22.635 -2.643 1.00 76.75 239 ASP A CA 1
ATOM 1931 C C . ASP A 1 239 ? 28.188 22.347 -1.206 1.00 76.75 239 ASP A C 1
ATOM 1933 O O . ASP A 1 239 ? 28.743 21.446 -0.578 1.00 76.75 239 ASP A O 1
ATOM 1937 N N . GLU A 1 240 ? 27.128 23.001 -0.727 1.00 77.81 240 GLU A N 1
ATOM 1938 C CA . GLU A 1 240 ? 26.451 22.627 0.516 1.00 77.81 240 GLU A CA 1
ATOM 1939 C C . GLU A 1 240 ? 26.013 21.153 0.486 1.00 77.81 240 GLU A C 1
ATOM 1941 O O . GLU A 1 240 ? 26.335 20.386 1.398 1.00 77.81 240 GLU A O 1
ATOM 1946 N N . MET A 1 241 ? 25.346 20.712 -0.587 1.00 74.19 241 MET A N 1
ATOM 1947 C CA . MET A 1 241 ? 24.906 19.322 -0.727 1.00 74.19 241 MET A CA 1
ATOM 1948 C C . MET A 1 241 ? 26.089 18.342 -0.725 1.00 74.19 241 MET A C 1
ATOM 1950 O O . MET A 1 241 ? 26.033 17.321 -0.038 1.00 74.19 241 MET A O 1
ATOM 1954 N N . LYS A 1 242 ? 27.190 18.657 -1.424 1.00 76.69 242 LYS A N 1
ATOM 1955 C CA . LYS A 1 242 ? 28.407 17.825 -1.422 1.00 76.69 242 LYS A CA 1
ATOM 1956 C C . LYS A 1 242 ? 29.011 17.676 -0.028 1.00 76.69 242 LYS A C 1
ATOM 1958 O O . LYS A 1 242 ? 29.351 16.559 0.360 1.00 76.69 242 LYS A O 1
ATOM 1963 N N . HIS A 1 243 ? 29.129 18.766 0.730 1.00 75.94 243 HIS A N 1
ATOM 1964 C CA . HIS A 1 243 ? 29.676 18.720 2.088 1.00 75.94 243 HIS A CA 1
ATOM 1965 C C . HIS A 1 243 ? 28.776 17.906 3.022 1.00 75.94 243 HIS A C 1
ATOM 1967 O O . HIS A 1 243 ? 29.271 17.055 3.765 1.00 75.94 243 HIS A O 1
ATOM 1973 N N . LYS A 1 244 ? 27.450 18.081 2.917 1.00 74.25 244 LYS A N 1
ATOM 1974 C CA . LYS A 1 244 ? 26.476 17.245 3.633 1.00 74.25 244 LYS A CA 1
ATOM 1975 C C . LYS A 1 244 ? 26.671 15.766 3.289 1.00 74.25 244 LYS A C 1
ATOM 1977 O O . LYS A 1 244 ? 26.805 14.947 4.194 1.00 74.25 244 LYS A O 1
ATOM 1982 N N . MET A 1 245 ? 26.762 15.419 2.005 1.00 72.31 245 MET A N 1
ATOM 1983 C CA . MET A 1 245 ? 26.963 14.035 1.557 1.00 72.31 245 MET A CA 1
ATOM 1984 C C . MET A 1 245 ? 28.288 13.432 2.043 1.00 72.31 245 MET A C 1
ATOM 1986 O O . MET A 1 245 ? 28.303 12.281 2.476 1.00 72.31 245 MET A O 1
ATOM 1990 N N . GLN A 1 246 ? 29.390 14.189 2.027 1.00 76.25 246 GLN A N 1
ATOM 1991 C CA . GLN A 1 246 ? 30.678 13.717 2.550 1.00 76.25 246 GLN A CA 1
ATOM 1992 C C . GLN A 1 246 ? 30.628 13.446 4.058 1.00 76.25 246 GLN A C 1
ATOM 1994 O O . GLN A 1 246 ? 31.149 12.426 4.513 1.00 76.25 246 GLN A O 1
ATOM 1999 N N . ALA A 1 247 ? 29.985 14.328 4.828 1.00 75.25 247 ALA A N 1
ATOM 2000 C CA . ALA A 1 247 ? 29.807 14.143 6.264 1.00 75.25 247 ALA A CA 1
ATOM 2001 C C . ALA A 1 247 ? 28.972 12.889 6.562 1.00 75.25 247 ALA A C 1
ATOM 2003 O O . ALA A 1 247 ? 29.378 12.056 7.376 1.00 75.25 247 ALA A O 1
ATOM 2004 N N . TYR A 1 248 ? 27.860 12.713 5.840 1.00 71.44 248 TYR A N 1
ATOM 2005 C CA . TYR A 1 248 ? 27.038 11.507 5.915 1.00 71.44 248 TYR A CA 1
ATOM 2006 C C . TYR A 1 248 ? 27.831 10.253 5.549 1.00 71.44 248 TYR A C 1
ATOM 2008 O O . TYR A 1 248 ? 27.721 9.261 6.248 1.00 71.44 248 TYR A O 1
ATOM 2016 N N . SER A 1 249 ? 28.671 10.283 4.513 1.00 68.50 249 SER A N 1
ATOM 2017 C CA . SER A 1 249 ? 29.443 9.105 4.101 1.00 68.50 249 SER A CA 1
ATOM 2018 C C . SER A 1 249 ? 30.479 8.654 5.135 1.00 68.50 249 SER A C 1
ATOM 2020 O O . SER A 1 249 ? 30.779 7.465 5.194 1.00 68.50 249 SER A O 1
ATOM 2022 N N . LYS A 1 250 ? 31.067 9.580 5.905 1.00 70.06 250 LYS A N 1
ATOM 2023 C CA . LYS A 1 250 ? 32.162 9.280 6.848 1.00 70.06 250 LYS A CA 1
ATOM 2024 C C . LYS A 1 250 ? 31.686 8.995 8.267 1.00 70.06 250 LYS A C 1
ATOM 2026 O O . LYS A 1 250 ? 32.316 8.220 8.977 1.00 70.06 250 LYS A O 1
ATOM 2031 N N . HIS A 1 251 ? 30.592 9.625 8.682 1.00 69.31 251 HIS A N 1
ATOM 2032 C CA . HIS A 1 251 ? 30.108 9.574 10.061 1.00 69.31 251 HIS A CA 1
ATOM 2033 C C . HIS A 1 251 ? 28.719 8.939 10.172 1.00 69.31 251 HIS A C 1
ATOM 2035 O O . HIS A 1 251 ? 28.002 9.182 11.144 1.00 69.31 251 HIS A O 1
ATOM 2041 N N . TRP A 1 252 ? 28.334 8.116 9.189 1.00 68.25 252 TRP A N 1
ATOM 2042 C CA . TRP A 1 252 ? 27.105 7.339 9.271 1.00 68.25 252 TRP A CA 1
ATOM 2043 C C . TRP A 1 252 ? 27.208 6.319 10.406 1.00 68.25 252 TRP A C 1
ATOM 2045 O O . TRP A 1 252 ? 28.072 5.444 10.396 1.00 68.25 252 TRP A O 1
ATOM 2055 N N . GLN A 1 253 ? 26.288 6.393 11.363 1.00 73.50 253 GLN A N 1
ATOM 2056 C CA . GLN A 1 253 ? 26.112 5.371 12.387 1.00 73.50 253 GLN A CA 1
ATOM 2057 C C . GLN A 1 253 ? 24.808 4.631 12.111 1.00 73.50 253 GLN A C 1
ATOM 2059 O O . GLN A 1 253 ? 23.753 5.244 11.988 1.00 73.50 253 GLN A O 1
ATOM 2064 N N . VAL A 1 254 ? 24.900 3.312 11.979 1.00 76.12 254 VAL A N 1
ATOM 2065 C CA . VAL A 1 254 ? 23.751 2.411 11.860 1.00 76.12 254 VAL A CA 1
ATOM 2066 C C . VAL A 1 254 ? 23.762 1.427 13.018 1.00 76.12 254 VAL A C 1
ATOM 2068 O O . VAL A 1 254 ? 24.817 1.110 13.571 1.00 76.12 254 VAL A O 1
ATOM 2071 N N . SER A 1 255 ? 22.593 0.890 13.360 1.00 76.75 255 SER A N 1
ATOM 2072 C CA . SER A 1 255 ? 22.529 -0.262 14.260 1.00 76.75 255 SER A CA 1
ATOM 2073 C C . SER A 1 255 ? 23.225 -1.486 13.642 1.00 76.75 255 SER A C 1
ATOM 2075 O O . SER A 1 255 ? 23.319 -1.615 12.419 1.00 76.75 255 SER A O 1
ATOM 2077 N N . ALA A 1 256 ? 23.671 -2.432 14.476 1.00 82.06 256 ALA A N 1
ATOM 2078 C CA . ALA A 1 256 ? 24.282 -3.673 13.992 1.00 82.06 256 ALA A CA 1
ATOM 2079 C C . ALA A 1 256 ? 23.357 -4.440 13.025 1.00 82.06 256 ALA A C 1
ATOM 2081 O O . ALA A 1 256 ? 23.800 -4.940 11.995 1.00 82.06 256 ALA A O 1
ATOM 2082 N N . GLN A 1 257 ? 22.056 -4.480 13.319 1.00 81.31 257 GLN A N 1
ATOM 2083 C CA . GLN A 1 257 ? 21.071 -5.176 12.488 1.00 81.31 257 GLN A CA 1
ATOM 2084 C C . GLN A 1 257 ? 20.858 -4.483 11.140 1.00 81.31 257 GLN A C 1
ATOM 2086 O O . GLN A 1 257 ? 20.747 -5.145 10.109 1.00 81.31 257 GLN A O 1
ATOM 2091 N N . GLU A 1 258 ? 20.852 -3.150 11.133 1.00 81.88 258 GLU A N 1
ATOM 2092 C CA . GLU A 1 258 ? 20.799 -2.380 9.896 1.00 81.88 258 GLU A CA 1
ATOM 2093 C C . GLU A 1 258 ? 22.052 -2.585 9.047 1.00 81.88 258 GLU A C 1
ATOM 2095 O O . GLU A 1 258 ? 21.942 -2.769 7.835 1.00 81.88 258 GLU A O 1
ATOM 2100 N N . SER A 1 259 ? 23.230 -2.616 9.676 1.00 79.81 259 SER A N 1
ATOM 2101 C CA . SER A 1 259 ? 24.491 -2.921 8.998 1.00 79.81 259 SER A CA 1
ATOM 2102 C C . SER A 1 259 ? 24.435 -4.282 8.302 1.00 79.81 259 SER A C 1
ATOM 2104 O O . SER A 1 259 ? 24.750 -4.384 7.115 1.00 79.81 259 SER A O 1
ATOM 2106 N N . VAL A 1 260 ? 23.937 -5.313 8.994 1.00 81.50 260 VAL A N 1
ATOM 2107 C CA . VAL A 1 260 ? 23.741 -6.652 8.413 1.00 81.50 260 VAL A CA 1
ATOM 2108 C C . VAL A 1 260 ? 22.767 -6.599 7.239 1.00 81.50 260 VAL A C 1
ATOM 2110 O O . VAL A 1 260 ? 23.078 -7.122 6.170 1.00 81.50 260 VAL A O 1
ATOM 2113 N N . ALA A 1 261 ? 21.617 -5.937 7.396 1.00 79.38 261 ALA A N 1
ATOM 2114 C CA . ALA A 1 261 ? 20.622 -5.839 6.333 1.00 79.38 261 ALA A CA 1
ATOM 2115 C C . ALA A 1 261 ? 21.168 -5.134 5.084 1.00 79.38 261 ALA A C 1
ATOM 2117 O O . ALA A 1 261 ? 20.944 -5.606 3.970 1.00 79.38 261 ALA A O 1
ATOM 2118 N N . ARG A 1 262 ? 21.926 -4.046 5.259 1.00 75.62 262 ARG A N 1
ATOM 2119 C CA . ARG A 1 262 ? 22.557 -3.307 4.157 1.00 75.62 262 ARG A CA 1
ATOM 2120 C C . ARG A 1 262 ? 23.676 -4.114 3.499 1.00 75.62 262 ARG A C 1
ATOM 2122 O O . ARG A 1 262 ? 23.692 -4.226 2.278 1.00 75.62 262 ARG A O 1
ATOM 2129 N N . THR A 1 263 ? 24.552 -4.732 4.289 1.00 73.69 263 THR A N 1
ATOM 2130 C CA . THR A 1 263 ? 25.671 -5.551 3.788 1.00 73.69 263 THR A CA 1
ATOM 2131 C C . THR A 1 263 ? 25.171 -6.775 3.020 1.00 73.69 263 THR A C 1
ATOM 2133 O O . THR A 1 263 ? 25.695 -7.107 1.962 1.00 73.69 263 THR A O 1
ATOM 2136 N N . CYS A 1 264 ? 24.090 -7.399 3.491 1.00 76.88 264 CYS A N 1
ATOM 2137 C CA . CYS A 1 264 ? 23.447 -8.525 2.812 1.00 76.88 264 CYS A CA 1
ATOM 2138 C C . CYS A 1 264 ? 22.513 -8.094 1.668 1.00 76.88 264 CYS A C 1
ATOM 2140 O O . CYS A 1 264 ? 21.812 -8.935 1.108 1.00 76.88 264 CYS A O 1
ATOM 2142 N N . SER A 1 265 ? 22.460 -6.799 1.327 1.00 75.88 265 SER A N 1
ATOM 2143 C CA . SER A 1 265 ? 21.586 -6.253 0.279 1.00 75.88 265 SER A CA 1
ATOM 2144 C C . SER A 1 265 ? 20.106 -6.626 0.455 1.00 75.88 265 SER A C 1
ATOM 2146 O O . SER A 1 265 ? 19.372 -6.831 -0.518 1.00 75.88 265 SER A O 1
ATOM 2148 N N . LEU A 1 266 ? 19.641 -6.722 1.704 1.00 77.56 266 LEU A N 1
ATOM 2149 C CA . LEU A 1 266 ? 18.241 -7.002 1.990 1.00 77.56 266 LEU A CA 1
ATOM 2150 C C . LEU A 1 266 ? 17.373 -5.815 1.542 1.00 77.56 266 LEU A C 1
ATOM 2152 O O . LEU A 1 266 ? 17.699 -4.660 1.831 1.00 77.56 266 LEU A O 1
ATOM 2156 N N . PRO A 1 267 ? 16.234 -6.056 0.865 1.00 75.31 267 PRO A N 1
ATOM 2157 C CA . PRO A 1 267 ? 15.386 -4.962 0.416 1.00 75.31 267 PRO A CA 1
ATOM 2158 C C . PRO A 1 267 ? 14.739 -4.231 1.597 1.00 75.31 267 PRO A C 1
ATOM 2160 O O . PRO A 1 267 ? 13.838 -4.751 2.252 1.00 75.31 267 PRO A O 1
ATOM 2163 N N . MET A 1 268 ? 15.153 -2.984 1.808 1.00 77.62 268 MET A N 1
ATOM 2164 C CA . MET A 1 268 ? 14.641 -2.092 2.859 1.00 77.62 268 MET A CA 1
ATOM 2165 C C . MET A 1 268 ? 13.274 -1.478 2.539 1.00 77.62 268 MET A C 1
ATOM 2167 O O . MET A 1 268 ? 12.634 -0.858 3.386 1.00 77.62 268 MET A O 1
ATOM 2171 N N . LYS A 1 269 ? 12.812 -1.645 1.301 1.00 82.56 269 LYS A N 1
ATOM 2172 C CA . LYS A 1 269 ? 11.525 -1.173 0.803 1.00 82.56 269 LYS A CA 1
ATOM 2173 C C . LYS A 1 269 ? 11.018 -2.150 -0.246 1.00 82.56 269 LYS A C 1
ATOM 2175 O O . LYS A 1 269 ? 11.771 -2.536 -1.139 1.00 82.56 269 LYS A O 1
ATOM 2180 N N . LYS A 1 270 ? 9.736 -2.508 -0.191 1.00 84.44 270 LYS A N 1
ATOM 2181 C CA . LYS A 1 270 ? 9.059 -3.214 -1.288 1.00 84.44 270 LYS A CA 1
ATOM 2182 C C . LYS A 1 270 ? 7.653 -2.673 -1.483 1.00 84.44 270 LYS A C 1
ATOM 2184 O O . LYS A 1 270 ? 6.994 -2.245 -0.542 1.00 84.44 270 LYS A O 1
ATOM 2189 N N . CYS A 1 271 ? 7.185 -2.748 -2.716 1.00 85.50 271 CYS A N 1
ATOM 2190 C CA . CYS A 1 271 ? 5.830 -2.387 -3.101 1.00 85.50 271 CYS A CA 1
ATOM 2191 C C . CYS A 1 271 ? 5.332 -3.371 -4.158 1.00 85.50 271 CYS A C 1
ATOM 2193 O O . CYS A 1 271 ? 6.145 -3.976 -4.860 1.00 85.50 271 CYS A O 1
ATOM 2195 N N . SER A 1 272 ? 4.017 -3.560 -4.240 1.00 83.31 272 SER A N 1
ATOM 2196 C CA . SER A 1 272 ? 3.415 -4.431 -5.255 1.00 83.31 272 SER A CA 1
ATOM 2197 C C . SER A 1 272 ? 3.505 -3.810 -6.664 1.00 83.31 272 SER A C 1
ATOM 2199 O O . SER A 1 272 ? 3.568 -4.520 -7.666 1.00 83.31 272 SER A O 1
ATOM 2201 N N . ARG A 1 273 ? 3.576 -2.471 -6.740 1.00 79.88 273 ARG A N 1
ATOM 2202 C CA . ARG A 1 273 ? 3.694 -1.697 -7.982 1.00 79.88 273 ARG A CA 1
ATOM 2203 C C . ARG A 1 273 ? 5.131 -1.257 -8.225 1.00 79.88 273 ARG A C 1
ATOM 2205 O O . ARG A 1 273 ? 5.735 -0.609 -7.378 1.00 79.88 273 ARG A O 1
ATOM 2212 N N . SER A 1 274 ? 5.661 -1.535 -9.413 1.00 73.31 274 SER A N 1
ATOM 2213 C CA . SER A 1 274 ? 6.962 -1.005 -9.828 1.00 73.31 274 SER A CA 1
ATOM 2214 C C . SER A 1 274 ? 6.872 0.499 -10.077 1.00 73.31 274 SER A C 1
ATOM 2216 O O . SER A 1 274 ? 6.044 0.934 -10.877 1.00 73.31 274 SER A O 1
ATOM 2218 N N . VAL A 1 275 ? 7.758 1.274 -9.456 1.00 74.75 275 VAL A N 1
ATOM 2219 C CA . VAL A 1 275 ? 7.948 2.695 -9.770 1.00 74.75 275 VAL A CA 1
ATOM 2220 C C . VAL A 1 275 ? 9.200 2.821 -10.625 1.00 74.75 275 VAL A C 1
ATOM 2222 O O . VAL A 1 275 ? 10.258 2.330 -10.236 1.00 74.75 275 VAL A O 1
ATOM 2225 N N . VAL A 1 276 ? 9.074 3.466 -11.781 1.00 75.19 276 VAL A N 1
ATOM 2226 C CA . VAL A 1 276 ? 10.199 3.764 -12.672 1.00 75.19 276 VAL A CA 1
ATOM 2227 C C . VAL A 1 276 ? 10.327 5.275 -12.768 1.00 75.19 276 VAL A C 1
ATOM 2229 O O . VAL A 1 276 ? 9.337 5.965 -12.998 1.00 75.19 276 VAL A O 1
ATOM 2232 N N . PHE A 1 277 ? 11.536 5.781 -12.554 1.00 78.12 277 PHE A N 1
ATOM 2233 C CA . PHE A 1 277 ? 11.844 7.190 -12.754 1.00 78.12 277 PHE A CA 1
ATOM 2234 C C . PHE A 1 277 ? 12.142 7.439 -14.235 1.00 78.12 277 PHE A C 1
ATOM 2236 O O . PHE A 1 277 ? 12.915 6.695 -14.842 1.00 78.12 277 PHE A O 1
ATOM 2243 N N . ILE A 1 278 ? 11.526 8.475 -14.801 1.00 80.12 278 ILE A N 1
ATOM 2244 C CA . ILE A 1 278 ? 11.784 8.935 -16.164 1.00 80.12 278 ILE A CA 1
ATOM 2245 C C . ILE A 1 278 ? 12.452 10.305 -16.036 1.00 80.12 278 ILE A C 1
ATOM 2247 O O . ILE A 1 278 ? 11.801 11.222 -15.536 1.00 80.12 278 ILE A O 1
ATOM 2251 N N . PRO A 1 279 ? 13.727 10.451 -16.434 1.00 75.06 279 PRO A N 1
ATOM 2252 C CA . PRO A 1 279 ? 14.359 11.758 -16.463 1.00 75.06 279 PRO A CA 1
ATOM 2253 C C . PRO A 1 279 ? 13.678 12.627 -17.522 1.00 75.06 279 PRO A C 1
ATOM 2255 O O . PRO A 1 279 ? 13.487 12.180 -18.653 1.00 75.06 279 PRO A O 1
ATOM 2258 N N . THR A 1 280 ? 13.295 13.843 -17.144 1.00 73.69 280 THR A N 1
ATOM 2259 C CA . THR A 1 280 ? 12.666 14.829 -18.040 1.00 73.69 280 THR A CA 1
ATOM 2260 C C . THR A 1 280 ? 13.526 16.070 -18.256 1.00 73.69 280 THR A C 1
ATOM 2262 O O . THR A 1 280 ? 13.146 16.917 -19.053 1.00 73.69 280 THR A O 1
ATOM 2265 N N . ASP A 1 281 ? 14.654 16.175 -17.554 1.00 73.94 281 ASP A N 1
ATOM 2266 C CA . ASP A 1 281 ? 15.563 17.317 -17.633 1.00 73.94 281 ASP A CA 1
ATOM 2267 C C . ASP A 1 281 ? 16.535 17.157 -18.810 1.00 73.94 281 ASP A C 1
ATOM 2269 O O . ASP A 1 281 ? 17.000 16.045 -19.086 1.00 73.94 281 ASP A O 1
ATOM 2273 N N . ASP A 1 282 ? 16.883 18.266 -19.464 1.00 66.19 282 ASP A N 1
ATOM 2274 C CA . ASP A 1 282 ? 17.835 18.279 -20.585 1.00 66.19 282 ASP A CA 1
ATOM 2275 C C . ASP A 1 282 ? 19.240 17.815 -20.149 1.00 66.19 282 ASP A C 1
ATOM 2277 O O . ASP A 1 282 ? 19.895 17.050 -20.859 1.00 66.19 282 ASP A O 1
ATOM 2281 N N . ASP A 1 283 ? 19.638 18.168 -18.920 1.00 67.44 283 ASP A N 1
ATOM 2282 C CA . ASP A 1 283 ? 20.892 17.769 -18.264 1.00 67.44 283 ASP A CA 1
ATOM 2283 C C . ASP A 1 283 ? 20.680 16.656 -17.223 1.00 67.44 283 ASP A C 1
ATOM 2285 O O . ASP A 1 283 ? 21.213 16.682 -16.107 1.00 67.44 283 ASP A O 1
ATOM 2289 N N . ALA A 1 284 ? 19.854 15.664 -17.556 1.00 68.00 284 ALA A N 1
ATOM 2290 C CA . ALA A 1 284 ? 19.589 14.556 -16.649 1.00 68.00 284 ALA A CA 1
ATOM 2291 C C . ALA A 1 284 ? 20.875 13.814 -16.239 1.00 68.00 284 ALA A C 1
ATOM 2293 O O . ALA A 1 284 ? 21.754 13.529 -17.056 1.00 68.00 284 ALA A O 1
ATOM 2294 N N . LEU A 1 285 ? 20.943 13.422 -14.963 1.00 70.50 285 LEU A N 1
ATOM 2295 C CA . LEU A 1 285 ? 22.036 12.617 -14.421 1.00 70.50 285 LEU A CA 1
ATOM 2296 C C . LEU A 1 285 ? 22.205 11.319 -15.234 1.00 70.50 285 LEU A C 1
ATOM 2298 O O . LEU A 1 285 ? 21.317 10.462 -15.245 1.00 70.50 285 LEU A O 1
ATOM 2302 N N . LYS A 1 286 ? 23.368 11.153 -15.870 1.00 73.38 286 LYS A N 1
ATOM 2303 C CA . LYS A 1 286 ? 23.771 9.918 -16.554 1.00 73.38 286 LYS A CA 1
ATOM 2304 C C . LYS A 1 286 ? 24.789 9.156 -15.719 1.00 73.38 286 LYS A C 1
ATOM 2306 O O . LYS A 1 286 ? 25.671 9.738 -15.096 1.00 73.38 286 LYS A O 1
ATOM 2311 N N . MET A 1 287 ? 24.664 7.835 -15.723 1.00 78.81 287 MET A N 1
ATOM 2312 C CA . MET A 1 287 ? 25.649 6.951 -15.106 1.00 78.81 287 MET A CA 1
ATOM 2313 C C . MET A 1 287 ? 26.746 6.656 -16.123 1.00 78.81 287 MET A C 1
ATOM 2315 O O . MET A 1 287 ? 26.435 6.355 -17.274 1.00 78.81 287 MET A O 1
ATOM 2319 N N . SER A 1 288 ? 28.012 6.715 -15.717 1.00 84.25 288 SER A N 1
ATOM 2320 C CA . SER A 1 288 ? 29.105 6.214 -16.551 1.00 84.25 288 SER A CA 1
ATOM 2321 C C . SER A 1 288 ? 29.081 4.685 -16.609 1.00 84.25 288 SER A C 1
ATOM 2323 O O . SER A 1 288 ? 28.461 4.021 -15.770 1.00 84.25 288 SER A O 1
ATOM 2325 N N . LEU A 1 289 ? 29.801 4.114 -17.570 1.00 83.50 289 LEU A N 1
ATOM 2326 C CA . LEU A 1 289 ? 30.149 2.699 -17.551 1.00 83.50 289 LEU A CA 1
ATOM 2327 C C . LEU A 1 289 ? 30.971 2.373 -16.283 1.00 83.50 289 LEU A C 1
ATOM 2329 O O . LEU A 1 289 ? 31.638 3.258 -15.731 1.00 83.50 289 LEU A O 1
ATOM 2333 N N . PRO A 1 290 ? 30.940 1.118 -15.793 1.00 83.94 290 PRO A N 1
ATOM 2334 C CA . PRO A 1 290 ? 31.801 0.694 -14.693 1.00 83.94 290 PRO A CA 1
ATOM 2335 C C . PRO A 1 290 ? 33.282 0.924 -15.020 1.00 83.94 290 PRO A C 1
ATOM 2337 O O . PRO A 1 290 ? 33.696 0.708 -16.158 1.00 83.94 290 PRO A O 1
ATOM 2340 N N . LEU A 1 291 ? 34.096 1.273 -14.017 1.00 84.50 291 LEU A N 1
ATOM 2341 C CA . LEU A 1 291 ? 35.547 1.486 -14.174 1.00 84.50 291 LEU A CA 1
ATOM 2342 C C . LEU A 1 291 ? 36.246 0.333 -14.911 1.00 84.50 291 LEU A C 1
ATOM 2344 O O . LEU A 1 291 ? 37.092 0.568 -15.766 1.00 84.50 291 LEU A O 1
ATOM 2348 N N . SER A 1 292 ? 35.836 -0.910 -14.647 1.00 88.44 292 SER A N 1
ATOM 2349 C CA . SER A 1 292 ? 36.370 -2.097 -15.326 1.00 88.44 292 SER A CA 1
ATOM 2350 C C . SER A 1 292 ? 36.124 -2.103 -16.837 1.00 88.44 292 SER A C 1
ATOM 2352 O O . SER A 1 292 ? 36.925 -2.653 -17.581 1.00 88.44 292 SER A O 1
ATOM 2354 N N . ALA A 1 293 ? 35.014 -1.523 -17.297 1.00 84.62 293 ALA A N 1
ATOM 2355 C CA . ALA A 1 293 ? 34.708 -1.390 -18.717 1.00 84.62 293 ALA A CA 1
ATOM 2356 C C . ALA A 1 293 ? 35.436 -0.191 -19.342 1.00 84.62 293 ALA A C 1
ATOM 2358 O O . ALA A 1 293 ? 35.862 -0.277 -20.487 1.00 84.62 293 ALA A O 1
ATOM 2359 N N . LEU A 1 294 ? 35.613 0.897 -18.585 1.00 87.12 294 LEU A N 1
ATOM 2360 C CA . LEU A 1 294 ? 36.331 2.092 -19.038 1.00 87.12 294 LEU A CA 1
ATOM 2361 C C . LEU A 1 294 ? 37.835 1.843 -19.209 1.00 87.12 294 LEU A C 1
ATOM 2363 O O . LEU A 1 294 ? 38.408 2.313 -20.179 1.00 87.12 294 LEU A O 1
ATOM 2367 N N . HIS A 1 295 ? 38.470 1.062 -18.328 1.00 87.00 295 HIS A N 1
ATOM 2368 C CA . HIS A 1 295 ? 39.898 0.725 -18.455 1.00 87.00 295 HIS A CA 1
ATOM 2369 C C . HIS A 1 295 ? 40.238 -0.064 -19.726 1.00 87.00 295 HIS A C 1
ATOM 2371 O O . HIS A 1 295 ? 41.382 -0.057 -20.161 1.00 87.00 295 HIS A O 1
ATOM 2377 N N . ASN A 1 296 ? 39.250 -0.753 -20.301 1.00 85.44 296 ASN A N 1
ATOM 2378 C CA . ASN A 1 296 ? 39.406 -1.518 -21.536 1.00 85.44 296 ASN A CA 1
ATOM 2379 C C . ASN A 1 296 ? 38.983 -0.719 -22.779 1.00 85.44 296 ASN A C 1
ATOM 2381 O O . ASN A 1 296 ? 38.962 -1.277 -23.876 1.00 85.44 296 ASN A O 1
ATOM 2385 N N . LYS A 1 297 ? 38.591 0.550 -22.616 1.00 85.56 297 LYS A N 1
ATOM 2386 C CA . LYS A 1 297 ? 38.253 1.451 -23.717 1.00 85.56 297 LYS A CA 1
ATOM 2387 C C . LYS A 1 297 ? 39.451 2.311 -24.092 1.00 85.56 297 LYS A C 1
ATOM 2389 O O . LYS A 1 297 ? 40.357 2.531 -23.293 1.00 85.56 297 LYS A O 1
ATOM 2394 N N . ASP A 1 298 ? 39.418 2.785 -25.330 1.00 87.06 298 ASP A N 1
ATOM 2395 C CA . ASP A 1 298 ? 40.363 3.774 -25.827 1.00 87.06 298 ASP A CA 1
ATOM 2396 C C . ASP A 1 298 ? 40.309 5.049 -24.953 1.00 87.06 298 ASP A C 1
ATOM 2398 O O . ASP A 1 298 ? 39.199 5.484 -24.621 1.00 87.06 298 ASP A O 1
ATOM 2402 N N . PRO A 1 299 ? 41.455 5.639 -24.558 1.00 83.75 299 PRO A N 1
ATOM 2403 C CA . PRO A 1 299 ? 41.497 6.874 -23.773 1.00 83.75 299 PRO A CA 1
ATOM 2404 C C . PRO A 1 299 ? 40.711 8.048 -24.376 1.00 83.75 299 PRO A C 1
ATOM 2406 O O . PRO A 1 299 ? 40.204 8.873 -23.617 1.00 83.75 299 PRO A O 1
ATOM 2409 N N . ASP A 1 300 ? 40.564 8.092 -25.703 1.00 86.38 300 ASP A N 1
ATOM 2410 C CA . ASP A 1 300 ? 39.860 9.148 -26.438 1.00 86.38 300 ASP A CA 1
ATOM 2411 C C . ASP A 1 300 ? 38.401 8.767 -26.778 1.00 86.38 300 ASP A C 1
ATOM 2413 O O . ASP A 1 300 ? 37.680 9.514 -27.442 1.00 86.38 300 ASP A O 1
ATOM 2417 N N . SER A 1 301 ? 37.917 7.605 -26.320 1.00 84.44 301 SER A N 1
ATOM 2418 C CA . SER A 1 301 ? 36.537 7.160 -26.552 1.00 84.44 301 SER A CA 1
ATOM 2419 C C . SER A 1 301 ? 35.529 8.010 -25.773 1.00 84.44 301 SER A C 1
ATOM 2421 O O . SER A 1 301 ? 35.450 7.922 -24.551 1.00 84.44 301 SER A O 1
ATOM 2423 N N . GLU A 1 302 ? 34.621 8.686 -26.477 1.00 82.88 302 GLU A N 1
ATOM 2424 C CA . GLU A 1 302 ? 33.494 9.418 -25.868 1.00 82.88 302 GLU A CA 1
ATOM 2425 C C . GLU A 1 302 ? 32.351 8.507 -25.364 1.00 82.88 302 GLU A C 1
ATOM 2427 O O . GLU A 1 302 ? 31.471 8.943 -24.615 1.00 82.88 302 GLU A O 1
ATOM 2432 N N . ASP A 1 303 ? 32.360 7.218 -25.729 1.00 82.62 303 ASP A N 1
ATOM 2433 C CA . ASP A 1 303 ? 31.381 6.218 -25.281 1.00 82.62 303 ASP A CA 1
ATOM 2434 C C . ASP A 1 303 ? 31.684 5.731 -23.853 1.00 82.62 303 ASP A C 1
ATOM 2436 O O . ASP A 1 303 ? 32.112 4.598 -23.617 1.00 82.62 303 ASP A O 1
ATOM 2440 N N . VAL A 1 304 ? 31.512 6.638 -22.893 1.00 86.06 304 VAL A N 1
ATOM 2441 C CA . VAL A 1 304 ? 31.764 6.413 -21.460 1.00 86.06 304 VAL A CA 1
ATOM 2442 C C . VAL A 1 304 ? 30.479 6.304 -20.639 1.00 86.06 304 VAL A C 1
ATOM 2444 O O . VAL A 1 304 ? 30.539 6.090 -19.427 1.00 86.06 304 VAL A O 1
ATOM 2447 N N . TRP A 1 305 ? 29.311 6.439 -21.272 1.00 85.62 305 TRP A N 1
ATOM 2448 C CA . TRP A 1 305 ? 28.011 6.547 -20.607 1.00 85.62 305 TRP A CA 1
ATOM 2449 C C . TRP A 1 305 ? 27.175 5.271 -20.738 1.00 85.62 305 TRP A C 1
ATOM 2451 O O . TRP A 1 305 ? 27.088 4.657 -21.794 1.00 85.62 305 TRP A O 1
ATOM 2461 N N . MET A 1 306 ? 26.494 4.889 -19.658 1.00 83.19 306 MET A N 1
ATOM 2462 C CA . MET A 1 306 ? 25.510 3.809 -19.673 1.00 83.19 306 MET A CA 1
ATOM 2463 C C . MET A 1 306 ? 24.253 4.238 -20.427 1.00 83.19 306 MET A C 1
ATOM 2465 O O . MET A 1 306 ? 23.683 5.297 -20.161 1.00 83.19 306 MET A O 1
ATOM 2469 N N . SER A 1 307 ? 23.747 3.350 -21.280 1.00 81.31 307 SER A N 1
ATOM 2470 C CA . SER A 1 307 ? 22.481 3.542 -21.983 1.00 81.31 307 SER A CA 1
ATOM 2471 C C . SER A 1 307 ? 21.289 3.614 -21.022 1.00 81.31 307 SER A C 1
ATOM 2473 O O . SER A 1 307 ? 20.939 2.637 -20.343 1.00 81.31 307 SER A O 1
ATOM 2475 N N . GLY A 1 308 ? 20.622 4.765 -21.003 1.00 81.06 308 GLY A N 1
ATOM 2476 C CA . GLY A 1 308 ? 19.444 5.026 -20.189 1.00 81.06 308 GLY A CA 1
ATOM 2477 C C . GLY A 1 308 ? 18.137 4.557 -20.828 1.00 81.06 308 GLY A C 1
ATOM 2478 O O . GLY A 1 308 ? 18.088 3.983 -21.918 1.00 81.06 308 GLY A O 1
ATOM 2479 N N . ILE A 1 309 ? 17.028 4.825 -20.135 1.00 84.44 309 ILE A N 1
ATOM 2480 C CA . ILE A 1 309 ? 15.686 4.528 -20.654 1.00 84.44 309 ILE A CA 1
ATOM 2481 C C . ILE A 1 309 ? 15.322 5.409 -21.858 1.00 84.44 309 ILE A C 1
ATOM 2483 O O . ILE A 1 309 ? 14.644 4.942 -22.769 1.00 84.44 309 ILE A O 1
ATOM 2487 N N . ILE A 1 310 ? 15.826 6.648 -21.891 1.00 85.88 310 ILE A N 1
ATOM 2488 C CA . ILE A 1 310 ? 15.647 7.582 -23.010 1.00 85.88 310 ILE A CA 1
ATOM 2489 C C . ILE A 1 310 ? 16.350 7.048 -24.257 1.00 85.88 310 ILE A C 1
ATOM 2491 O O . ILE A 1 310 ? 15.745 7.009 -25.324 1.00 85.88 310 ILE A O 1
ATOM 2495 N N . ASP A 1 311 ? 17.592 6.581 -24.127 1.00 86.38 311 ASP A N 1
ATOM 2496 C CA . ASP A 1 311 ? 18.353 6.053 -25.262 1.00 86.38 311 ASP A CA 1
ATOM 2497 C C . ASP A 1 311 ? 17.688 4.789 -25.823 1.00 86.38 311 ASP A C 1
ATOM 2499 O O . ASP A 1 311 ? 17.546 4.630 -27.033 1.00 86.38 311 ASP A O 1
ATOM 2503 N N . LYS A 1 312 ? 17.167 3.929 -24.940 1.00 89.06 312 LYS A N 1
ATOM 2504 C CA . LYS A 1 312 ? 16.377 2.747 -25.320 1.00 89.06 312 LYS A CA 1
ATOM 2505 C C . LYS A 1 312 ? 15.059 3.105 -26.003 1.00 89.06 312 LYS A C 1
ATOM 2507 O O . LYS A 1 312 ? 14.653 2.417 -26.932 1.00 89.06 312 LYS A O 1
ATOM 2512 N N . TYR A 1 313 ? 14.399 4.176 -25.568 1.00 89.25 313 TYR A N 1
ATOM 2513 C CA . TYR A 1 313 ? 13.203 4.693 -26.229 1.00 89.25 313 TYR A CA 1
ATOM 2514 C C . TYR A 1 313 ? 13.527 5.312 -27.594 1.00 89.25 313 TYR A C 1
ATOM 2516 O O . TYR A 1 313 ? 12.767 5.130 -28.540 1.00 89.25 313 TYR A O 1
ATOM 2524 N N . ARG A 1 314 ? 14.662 6.003 -27.746 1.00 87.62 314 ARG A N 1
ATOM 2525 C CA . ARG A 1 314 ? 15.146 6.485 -29.053 1.00 87.62 314 ARG A CA 1
ATOM 2526 C C . ARG A 1 314 ? 15.455 5.325 -29.997 1.00 87.62 314 ARG A C 1
ATOM 2528 O O . ARG A 1 314 ? 15.128 5.401 -31.172 1.00 87.62 314 ARG A O 1
ATOM 2535 N N . ALA A 1 315 ? 15.989 4.236 -29.457 1.00 90.62 315 ALA A N 1
ATOM 2536 C CA . ALA A 1 315 ? 16.265 2.997 -30.169 1.00 90.62 315 ALA A CA 1
ATOM 2537 C C . ALA A 1 315 ? 15.055 2.046 -30.275 1.00 90.62 315 ALA A C 1
ATOM 2539 O O . ALA A 1 315 ? 15.222 0.851 -30.526 1.00 90.62 315 ALA A O 1
ATOM 2540 N N . ARG A 1 316 ? 13.824 2.525 -30.065 1.00 91.31 316 ARG A N 1
ATOM 2541 C CA . ARG A 1 316 ? 12.628 1.700 -30.279 1.00 91.31 316 ARG A CA 1
ATOM 2542 C C . ARG A 1 316 ? 12.482 1.314 -31.762 1.00 91.31 316 ARG A C 1
ATOM 2544 O O . ARG A 1 316 ? 12.941 2.064 -32.622 1.00 91.31 316 ARG A O 1
ATOM 2551 N N . PRO A 1 317 ? 11.844 0.175 -32.083 1.00 90.44 317 PRO A N 1
ATOM 2552 C CA . PRO A 1 317 ? 11.577 -0.200 -33.470 1.00 90.44 317 PRO A CA 1
ATOM 2553 C C . PRO A 1 317 ? 10.806 0.891 -34.226 1.00 90.44 317 PRO A C 1
ATOM 2555 O O . PRO A 1 317 ? 9.874 1.477 -33.678 1.00 90.44 317 PRO A O 1
ATOM 2558 N N . GLN A 1 318 ? 11.157 1.125 -35.490 1.00 87.44 318 GLN A N 1
ATOM 2559 C CA . GLN A 1 318 ? 10.452 2.051 -36.387 1.00 87.44 318 GLN A CA 1
ATOM 2560 C C . GLN A 1 318 ? 9.195 1.380 -36.950 1.00 87.44 318 GLN A C 1
ATOM 2562 O O . GLN A 1 318 ? 9.142 0.938 -38.092 1.00 87.44 318 GLN A O 1
ATOM 2567 N N . THR A 1 319 ? 8.205 1.204 -36.083 1.00 85.69 319 THR A N 1
ATOM 2568 C CA . THR A 1 319 ? 6.871 0.729 -36.463 1.00 85.69 319 THR A CA 1
ATOM 2569 C C . THR A 1 319 ? 5.857 1.763 -36.014 1.00 85.69 319 THR A C 1
ATOM 2571 O O . THR A 1 319 ? 6.063 2.390 -34.971 1.00 85.69 319 THR A O 1
ATOM 2574 N N . LEU A 1 320 ? 4.732 1.871 -36.719 1.00 77.38 320 LEU A N 1
ATOM 2575 C CA . LEU A 1 320 ? 3.685 2.837 -36.386 1.00 77.38 320 LEU A CA 1
ATOM 2576 C C . LEU A 1 320 ? 3.205 2.717 -34.922 1.00 77.38 320 LEU A C 1
ATOM 2578 O O . LEU A 1 320 ? 2.922 3.730 -34.288 1.00 77.38 320 LEU A O 1
ATOM 2582 N N . GLU A 1 321 ? 3.206 1.511 -34.330 1.00 81.44 321 GLU A N 1
ATOM 2583 C CA . GLU A 1 321 ? 2.903 1.336 -32.898 1.00 81.44 321 GLU A CA 1
ATOM 2584 C C . GLU A 1 321 ? 3.853 2.148 -32.000 1.00 81.44 321 GLU A C 1
ATOM 2586 O O . GLU A 1 321 ? 3.407 2.845 -31.091 1.00 81.44 321 GLU A O 1
ATOM 2591 N N . PHE A 1 322 ? 5.162 2.051 -32.237 1.00 83.94 322 PHE A N 1
ATOM 2592 C CA . PHE A 1 322 ? 6.181 2.744 -31.446 1.00 83.94 322 PHE A CA 1
ATOM 2593 C C . PHE A 1 322 ? 6.316 4.224 -31.826 1.00 83.94 322 PHE A C 1
ATOM 2595 O O . PHE A 1 322 ? 6.746 5.023 -30.994 1.00 83.94 322 PHE A O 1
ATOM 2602 N N . GLU A 1 323 ? 5.959 4.612 -33.048 1.00 82.00 323 GLU A N 1
ATOM 2603 C CA . GLU A 1 323 ? 5.935 6.015 -33.481 1.00 82.00 323 GLU A CA 1
ATOM 2604 C C . GLU A 1 323 ? 4.831 6.807 -32.779 1.00 82.00 323 GLU A C 1
ATOM 2606 O O . GLU A 1 323 ? 5.069 7.931 -32.342 1.00 82.00 323 GLU A O 1
ATOM 2611 N N . MET A 1 324 ? 3.657 6.196 -32.593 1.00 79.75 324 MET A N 1
ATOM 2612 C CA . MET A 1 324 ? 2.527 6.796 -31.874 1.00 79.75 324 MET A CA 1
ATOM 2613 C C . MET A 1 324 ? 2.665 6.748 -30.343 1.00 79.75 324 MET A C 1
ATOM 2615 O O . MET A 1 324 ? 1.837 7.308 -29.626 1.00 79.75 324 MET A O 1
ATOM 2619 N N . MET A 1 325 ? 3.673 6.048 -29.825 1.00 83.44 325 MET A N 1
ATOM 2620 C CA . MET A 1 325 ? 3.861 5.822 -28.396 1.00 83.44 325 MET A CA 1
ATOM 2621 C C . MET A 1 325 ? 4.755 6.893 -27.798 1.00 83.44 325 MET A C 1
ATOM 2623 O O . MET A 1 325 ? 5.866 7.084 -28.279 1.00 83.44 325 MET A O 1
ATOM 2627 N N . CYS A 1 326 ? 4.321 7.536 -26.714 1.00 83.88 326 CYS A N 1
ATOM 2628 C CA . CYS A 1 326 ? 5.183 8.452 -25.972 1.00 83.88 326 CYS A CA 1
ATOM 2629 C C . CYS A 1 326 ? 6.146 7.701 -25.028 1.00 83.88 326 CYS A C 1
ATOM 2631 O O . CYS A 1 326 ? 5.975 6.514 -24.733 1.00 83.88 326 CYS A O 1
ATOM 2633 N N . LEU A 1 327 ? 7.145 8.407 -24.484 1.00 83.62 327 LEU A N 1
ATOM 2634 C CA . LEU A 1 327 ? 8.123 7.832 -23.549 1.00 83.62 327 LEU A CA 1
ATOM 2635 C C . LEU A 1 327 ? 7.457 7.226 -22.301 1.00 83.62 327 LEU A C 1
ATOM 2637 O O . LEU A 1 327 ? 7.845 6.145 -21.859 1.00 83.62 327 LEU A O 1
ATOM 2641 N N . ALA A 1 328 ? 6.438 7.887 -21.745 1.00 82.50 328 ALA A N 1
ATOM 2642 C CA . ALA A 1 328 ? 5.724 7.388 -20.571 1.00 82.50 328 ALA A CA 1
ATOM 2643 C C . ALA A 1 328 ? 4.988 6.068 -20.865 1.00 82.50 328 ALA A C 1
ATOM 2645 O O . ALA A 1 328 ? 5.074 5.123 -20.075 1.00 82.50 328 ALA A O 1
ATOM 2646 N N . ASP A 1 329 ? 4.336 5.967 -22.026 1.00 83.75 329 ASP A N 1
ATOM 2647 C CA . ASP A 1 329 ? 3.668 4.741 -22.467 1.00 83.75 329 ASP A CA 1
ATOM 2648 C C . ASP A 1 329 ? 4.661 3.613 -22.714 1.00 83.75 329 ASP A C 1
ATOM 2650 O O . ASP A 1 329 ? 4.401 2.474 -22.326 1.00 83.75 329 ASP A O 1
ATOM 2654 N N . PHE A 1 330 ? 5.815 3.916 -23.309 1.00 87.38 330 PHE A N 1
ATOM 2655 C CA . PHE A 1 330 ? 6.874 2.934 -23.511 1.00 87.38 330 PHE A CA 1
ATOM 2656 C C . PHE A 1 330 ? 7.337 2.341 -22.177 1.00 87.38 330 PHE A C 1
ATOM 2658 O O . PHE A 1 330 ? 7.376 1.124 -22.020 1.00 87.38 330 PHE A O 1
ATOM 2665 N N . VAL A 1 331 ? 7.620 3.185 -21.183 1.00 86.56 331 VAL A N 1
ATOM 2666 C CA . VAL A 1 331 ? 8.095 2.743 -19.861 1.00 86.56 331 VAL A CA 1
ATOM 2667 C C . VAL A 1 331 ? 7.015 2.000 -19.068 1.00 86.56 331 VAL A C 1
ATOM 2669 O O . VAL A 1 331 ? 7.317 1.061 -18.329 1.00 86.56 331 VAL A O 1
ATOM 2672 N N . SER A 1 332 ? 5.751 2.395 -19.222 1.00 82.38 332 SER A N 1
ATOM 2673 C CA . SER A 1 332 ? 4.616 1.745 -18.563 1.00 82.38 332 SER A CA 1
ATOM 2674 C C . SER A 1 332 ? 4.308 0.373 -19.173 1.00 82.38 332 SER A C 1
ATOM 2676 O O . SER A 1 332 ? 4.148 -0.622 -18.457 1.00 82.38 332 SER A O 1
ATOM 2678 N N . ASN A 1 333 ? 4.271 0.299 -20.507 1.00 82.75 333 ASN A N 1
ATOM 2679 C CA . ASN A 1 333 ? 3.821 -0.876 -21.247 1.00 82.75 333 ASN A CA 1
ATOM 2680 C C . ASN A 1 333 ? 4.944 -1.857 -21.578 1.00 82.75 333 ASN A C 1
ATOM 2682 O O . ASN A 1 333 ? 4.644 -3.008 -21.873 1.00 82.75 333 ASN A O 1
ATOM 2686 N N . TYR A 1 334 ? 6.215 -1.463 -21.519 1.00 87.69 334 TYR A N 1
ATOM 2687 C CA . TYR A 1 334 ? 7.341 -2.336 -21.844 1.00 87.69 334 TYR A CA 1
ATOM 2688 C C . TYR A 1 334 ? 8.283 -2.480 -20.655 1.00 87.69 334 TYR A C 1
ATOM 2690 O O . TYR A 1 334 ? 8.491 -1.561 -19.867 1.00 87.69 334 TYR A O 1
ATOM 2698 N N . ARG A 1 335 ? 8.873 -3.667 -20.504 1.00 86.50 335 ARG A N 1
ATOM 2699 C CA . ARG A 1 335 ? 9.977 -3.898 -19.562 1.00 86.50 335 ARG A CA 1
ATOM 2700 C C . ARG A 1 335 ? 11.245 -4.244 -20.326 1.00 86.50 335 ARG A C 1
ATOM 2702 O O . ARG A 1 335 ? 11.180 -4.982 -21.304 1.00 86.50 335 ARG A O 1
ATOM 2709 N N . ILE A 1 336 ? 12.391 -3.751 -19.871 1.00 87.31 336 ILE A N 1
ATOM 2710 C CA . ILE A 1 336 ? 13.681 -4.168 -20.427 1.00 87.31 336 ILE A CA 1
ATOM 2711 C C . ILE A 1 336 ? 13.999 -5.579 -19.930 1.00 87.31 336 ILE A C 1
ATOM 2713 O O . ILE A 1 336 ? 13.810 -5.873 -18.748 1.00 87.31 336 ILE A O 1
ATOM 2717 N N . VAL A 1 337 ? 14.450 -6.447 -20.832 1.00 87.44 337 VAL A N 1
ATOM 2718 C CA . VAL A 1 337 ? 14.747 -7.854 -20.542 1.00 87.44 337 VAL A CA 1
ATOM 2719 C C . VAL A 1 337 ? 16.180 -8.200 -20.928 1.00 87.44 337 VAL A C 1
ATOM 2721 O O . VAL A 1 337 ? 16.725 -7.657 -21.885 1.00 87.44 337 VAL A O 1
ATOM 2724 N N . TYR A 1 338 ? 16.788 -9.124 -20.182 1.00 84.88 338 TYR A N 1
ATOM 2725 C CA . TYR A 1 338 ? 18.180 -9.539 -20.372 1.00 84.88 338 TYR A CA 1
ATOM 2726 C C . TYR A 1 338 ? 18.320 -11.067 -20.332 1.00 84.88 338 TYR A C 1
ATOM 2728 O O . TYR A 1 338 ? 17.445 -11.785 -19.836 1.00 84.88 338 TYR A O 1
ATOM 2736 N N . GLY A 1 339 ? 19.437 -11.586 -20.851 1.00 87.06 339 GLY A N 1
ATOM 2737 C CA . GLY A 1 339 ? 19.780 -13.010 -20.778 1.00 87.06 339 GLY A CA 1
ATOM 2738 C C . GLY A 1 339 ? 18.684 -13.919 -21.343 1.00 87.06 339 GLY A C 1
ATOM 2739 O O . GLY A 1 339 ? 18.172 -13.681 -22.435 1.00 87.06 339 GLY A O 1
ATOM 2740 N N . ARG A 1 340 ? 18.278 -14.953 -20.591 1.00 78.75 340 ARG A N 1
ATOM 2741 C CA . ARG A 1 340 ? 17.252 -15.926 -21.026 1.00 78.75 340 ARG A CA 1
ATOM 2742 C C . ARG A 1 340 ? 15.894 -15.289 -21.347 1.00 78.75 340 ARG A C 1
ATOM 2744 O O . ARG A 1 340 ? 15.155 -15.834 -22.159 1.00 78.75 340 ARG A O 1
ATOM 2751 N N . GLN A 1 341 ? 15.576 -14.137 -20.753 1.00 80.19 341 GLN A N 1
ATOM 2752 C CA . GLN A 1 341 ? 14.300 -13.447 -20.968 1.00 80.19 341 GLN A CA 1
ATOM 2753 C C . GLN A 1 341 ? 14.179 -12.838 -22.373 1.00 80.19 341 GLN A C 1
ATOM 2755 O O . GLN A 1 341 ? 13.067 -12.580 -22.823 1.00 80.19 341 GLN A O 1
ATOM 2760 N N . THR A 1 342 ? 15.299 -12.651 -23.082 1.00 84.62 342 THR A N 1
ATOM 2761 C CA . THR A 1 342 ? 15.324 -12.143 -24.468 1.00 84.62 342 THR A CA 1
ATOM 2762 C C . THR A 1 342 ? 14.679 -13.101 -25.471 1.00 84.62 342 THR A C 1
ATOM 2764 O O . THR A 1 342 ? 14.243 -12.674 -26.532 1.00 84.62 342 THR A O 1
ATOM 2767 N N . LYS A 1 343 ? 14.556 -14.388 -25.120 1.00 81.81 343 LYS A N 1
ATOM 2768 C CA . LYS A 1 343 ? 13.888 -15.417 -25.934 1.00 81.81 343 LYS A CA 1
ATOM 2769 C C . LYS A 1 343 ? 12.385 -15.540 -25.640 1.00 81.81 343 LYS A C 1
ATOM 2771 O O . LYS A 1 343 ? 11.749 -16.498 -26.070 1.00 81.81 343 LYS A O 1
ATOM 2776 N N . GLY A 1 344 ? 11.826 -14.629 -24.841 1.00 77.62 344 GLY A N 1
ATOM 2777 C CA . GLY A 1 344 ? 10.406 -14.627 -24.496 1.00 77.62 344 GLY A CA 1
ATOM 2778 C C . GLY A 1 344 ? 9.507 -14.209 -25.664 1.00 77.62 344 GLY A C 1
ATOM 2779 O O . GLY A 1 344 ? 9.947 -13.563 -26.611 1.00 77.62 344 GLY A O 1
ATOM 2780 N N . LYS A 1 345 ? 8.211 -14.528 -25.570 1.00 75.56 345 LYS A N 1
ATOM 2781 C CA . LYS A 1 345 ? 7.193 -13.988 -26.486 1.00 75.56 345 LYS A CA 1
ATOM 2782 C C . LYS A 1 345 ? 7.071 -12.468 -26.332 1.00 75.56 345 LYS A C 1
ATOM 2784 O O . LYS A 1 345 ? 7.281 -11.945 -25.233 1.00 75.56 345 LYS A O 1
ATOM 2789 N N . ASN A 1 346 ? 6.691 -11.776 -27.407 1.00 80.25 346 ASN A N 1
ATOM 2790 C CA . ASN A 1 346 ? 6.484 -10.318 -27.439 1.00 80.25 346 ASN A CA 1
ATOM 2791 C C . ASN A 1 346 ? 7.724 -9.515 -27.005 1.00 80.25 346 ASN A C 1
ATOM 2793 O O . ASN A 1 346 ? 7.609 -8.449 -26.394 1.00 80.25 346 ASN A O 1
ATOM 2797 N N . VAL A 1 347 ? 8.911 -10.072 -27.265 1.00 86.62 347 VAL A N 1
ATOM 2798 C CA . VAL A 1 347 ? 10.191 -9.390 -27.096 1.00 86.62 347 VAL A CA 1
ATOM 2799 C C . VAL A 1 347 ? 10.555 -8.724 -28.416 1.00 86.62 347 VAL A C 1
ATOM 2801 O O . VAL A 1 347 ? 10.591 -9.386 -29.451 1.00 86.62 347 VAL A O 1
ATOM 2804 N N . HIS A 1 348 ? 10.851 -7.429 -28.379 1.00 87.75 348 HIS A N 1
ATOM 2805 C CA . HIS A 1 348 ? 11.370 -6.695 -29.522 1.00 87.75 348 HIS A CA 1
ATOM 2806 C C . HIS A 1 348 ? 12.838 -6.357 -29.277 1.00 87.75 348 HIS A C 1
ATOM 2808 O O . HIS A 1 348 ? 13.246 -5.976 -28.175 1.00 87.75 348 HIS A O 1
ATOM 2814 N N . ARG A 1 349 ? 13.646 -6.519 -30.324 1.00 90.81 349 ARG A N 1
ATOM 2815 C CA . ARG A 1 349 ? 15.022 -6.033 -30.335 1.00 90.81 349 ARG A CA 1
ATOM 2816 C C . ARG A 1 349 ? 14.982 -4.521 -30.522 1.00 90.81 349 ARG A C 1
ATOM 2818 O O . ARG A 1 349 ? 14.318 -4.031 -31.433 1.00 90.81 349 ARG A O 1
ATOM 2825 N N . LEU A 1 350 ? 15.675 -3.799 -29.654 1.00 91.00 350 LEU A N 1
ATOM 2826 C CA . LEU A 1 350 ? 15.900 -2.372 -29.828 1.00 91.00 350 LEU A CA 1
ATOM 2827 C C . LEU A 1 350 ? 16.968 -2.165 -30.909 1.00 91.00 350 LEU A C 1
ATOM 2829 O O . LEU A 1 350 ? 17.887 -2.975 -31.063 1.00 91.00 350 LEU A O 1
ATOM 2833 N N . LEU A 1 351 ? 16.824 -1.086 -31.671 1.00 88.56 351 LEU A N 1
ATOM 2834 C CA . LEU A 1 351 ? 17.781 -0.661 -32.686 1.00 88.56 351 LEU A CA 1
ATOM 2835 C C . LEU A 1 351 ? 19.137 -0.334 -32.047 1.00 88.56 351 LEU A C 1
ATOM 2837 O O . LEU A 1 351 ? 19.258 -0.223 -30.826 1.00 88.56 351 LEU A O 1
ATOM 2841 N N . ASN A 1 352 ? 20.170 -0.194 -32.877 1.00 87.19 352 ASN A N 1
ATOM 2842 C CA . ASN A 1 352 ? 21.521 0.192 -32.447 1.00 87.19 352 ASN A CA 1
ATOM 2843 C C . ASN A 1 352 ? 22.078 -0.698 -31.321 1.00 87.19 352 ASN A C 1
ATOM 2845 O O . ASN A 1 352 ? 22.794 -0.232 -30.445 1.00 87.19 352 ASN A O 1
ATOM 2849 N N . GLU A 1 353 ? 21.677 -1.972 -31.309 1.00 83.50 353 GLU A N 1
ATOM 2850 C CA . GLU A 1 353 ? 22.096 -2.965 -30.313 1.00 83.50 353 GLU A CA 1
ATOM 2851 C C . GLU A 1 353 ? 21.756 -2.605 -28.855 1.00 83.50 353 GLU A C 1
ATOM 2853 O O . GLU A 1 353 ? 22.318 -3.165 -27.916 1.00 83.50 353 GLU A O 1
ATOM 2858 N N . MET A 1 354 ? 20.738 -1.765 -28.641 1.00 84.44 354 MET A N 1
ATOM 2859 C CA . MET A 1 354 ? 20.343 -1.244 -27.320 1.00 84.44 354 MET A CA 1
ATOM 2860 C C . MET A 1 354 ? 19.596 -2.255 -26.428 1.00 84.44 354 MET A C 1
ATOM 2862 O O . MET A 1 354 ? 18.931 -1.894 -25.450 1.00 84.44 354 MET A O 1
ATOM 2866 N N . GLY A 1 355 ? 19.720 -3.544 -26.744 1.00 88.31 355 GLY A N 1
ATOM 2867 C CA . GLY A 1 355 ? 19.131 -4.660 -26.019 1.00 88.31 355 GLY A CA 1
ATOM 2868 C C . GLY A 1 355 ? 17.719 -5.012 -26.481 1.00 88.31 355 GLY A C 1
ATOM 2869 O O . GLY A 1 355 ? 17.379 -4.915 -27.659 1.00 88.31 355 GLY A O 1
ATOM 2870 N N . PHE A 1 356 ? 16.903 -5.485 -25.540 1.00 89.06 356 PHE A N 1
ATOM 2871 C CA . PHE A 1 356 ? 15.578 -6.027 -25.818 1.00 89.06 356 PHE A CA 1
ATOM 2872 C C . PHE A 1 356 ? 14.551 -5.469 -24.837 1.00 89.06 356 PHE A C 1
ATOM 2874 O O . PHE A 1 356 ? 14.812 -5.347 -23.634 1.00 89.06 356 PHE A O 1
ATOM 2881 N N . ASN A 1 357 ? 13.357 -5.173 -25.335 1.00 88.31 357 ASN A N 1
ATOM 2882 C CA . ASN A 1 357 ? 12.204 -4.849 -24.510 1.00 88.31 357 ASN A CA 1
ATOM 2883 C C . ASN A 1 357 ? 11.111 -5.903 -24.707 1.00 88.31 357 ASN A C 1
ATOM 2885 O O . ASN A 1 357 ? 11.028 -6.557 -25.736 1.00 88.31 357 ASN A O 1
ATOM 2889 N N . GLN A 1 358 ? 10.274 -6.099 -23.698 1.00 87.12 358 GLN A N 1
ATOM 2890 C CA . GLN A 1 358 ? 9.141 -7.008 -23.769 1.00 87.12 358 GLN A CA 1
ATOM 2891 C C . GLN A 1 358 ? 7.863 -6.242 -23.484 1.00 87.12 358 GLN A C 1
ATOM 2893 O O . GLN A 1 358 ? 7.749 -5.605 -22.429 1.00 87.12 358 GLN A O 1
ATOM 2898 N N . LYS A 1 359 ? 6.898 -6.336 -24.400 1.00 83.56 359 LYS A N 1
ATOM 2899 C CA . LYS A 1 359 ? 5.573 -5.749 -24.217 1.00 83.56 359 LYS A CA 1
ATOM 2900 C C . LYS A 1 359 ? 4.846 -6.470 -23.088 1.00 83.56 359 LYS A C 1
ATOM 2902 O O . LYS A 1 359 ? 4.692 -7.694 -23.101 1.00 83.56 359 LYS A O 1
ATOM 2907 N N . ARG A 1 360 ? 4.350 -5.708 -22.118 1.00 73.19 360 ARG A N 1
ATOM 2908 C CA . ARG A 1 360 ? 3.401 -6.179 -21.110 1.00 73.19 360 ARG A CA 1
ATOM 2909 C C . ARG A 1 360 ? 2.075 -6.424 -21.825 1.00 73.19 360 ARG A C 1
ATOM 2911 O O . ARG A 1 360 ? 1.308 -5.504 -22.090 1.00 73.19 360 ARG A O 1
ATOM 2918 N N . THR A 1 361 ? 1.847 -7.675 -22.194 1.00 66.19 361 THR A N 1
ATOM 2919 C CA . THR A 1 361 ? 0.671 -8.119 -22.942 1.00 66.19 361 THR A CA 1
ATOM 2920 C C . THR A 1 361 ? -0.227 -8.978 -22.070 1.00 66.19 361 THR A C 1
ATOM 2922 O O . THR A 1 361 ? 0.229 -9.665 -21.157 1.00 66.19 361 THR A O 1
ATOM 2925 N N . VAL A 1 362 ? -1.522 -8.920 -22.366 1.00 64.06 362 VAL A N 1
ATOM 2926 C CA . VAL A 1 362 ? -2.479 -9.951 -21.975 1.00 64.06 362 VAL A CA 1
ATOM 2927 C C . VAL A 1 362 ? -2.750 -10.737 -23.251 1.00 64.06 362 VAL A C 1
ATOM 2929 O O . VAL A 1 362 ? -3.321 -10.190 -24.192 1.00 64.06 362 VAL A O 1
ATOM 2932 N N . GLU A 1 363 ? -2.255 -11.971 -23.319 1.00 69.69 363 GLU A N 1
ATOM 2933 C CA . GLU A 1 363 ? -2.510 -12.859 -24.455 1.00 69.69 363 GLU A CA 1
ATOM 2934 C C . GLU A 1 363 ? -3.932 -13.420 -24.340 1.00 69.69 363 GLU A C 1
ATOM 2936 O O . GLU A 1 363 ? -4.335 -13.916 -23.286 1.00 69.69 363 GLU A O 1
ATOM 2941 N N . VAL A 1 364 ? -4.693 -13.320 -25.427 1.00 71.25 364 VAL A N 1
ATOM 2942 C CA . VAL A 1 364 ? -6.057 -13.840 -25.539 1.00 71.25 364 VAL A CA 1
ATOM 2943 C C . VAL A 1 364 ? -6.213 -14.572 -26.866 1.00 71.25 364 VAL A C 1
ATOM 2945 O O . VAL A 1 364 ? -5.557 -14.230 -27.846 1.00 71.25 364 VAL A O 1
ATOM 2948 N N . ALA A 1 365 ? -7.080 -15.577 -26.896 1.00 81.56 365 ALA A N 1
ATOM 2949 C CA . ALA A 1 365 ? -7.425 -16.323 -28.098 1.00 81.56 365 ALA A CA 1
ATOM 2950 C C . ALA A 1 365 ? -8.912 -16.691 -28.060 1.00 81.56 365 ALA A C 1
ATOM 2952 O O . ALA A 1 365 ? -9.524 -16.707 -26.988 1.00 81.56 365 ALA A O 1
ATOM 2953 N N . VAL A 1 366 ? -9.487 -17.001 -29.221 1.00 87.50 366 VAL A N 1
ATOM 2954 C CA . VAL A 1 366 ? -10.839 -17.566 -29.290 1.00 87.50 366 VAL A CA 1
ATOM 2955 C C . VAL A 1 366 ? -10.874 -18.883 -28.501 1.00 87.50 366 VAL A C 1
ATOM 2957 O O . VAL A 1 366 ? -9.920 -19.657 -28.511 1.00 87.50 366 VAL A O 1
ATOM 2960 N N . GLY A 1 367 ? -11.945 -19.098 -27.744 1.00 82.25 367 GLY A N 1
ATOM 2961 C CA . GLY A 1 367 ? -12.131 -20.204 -26.807 1.00 82.25 367 GLY A CA 1
ATOM 2962 C C . GLY A 1 367 ? -11.588 -19.947 -25.398 1.00 82.25 367 GLY A C 1
ATOM 2963 O O . GLY A 1 367 ? -11.931 -20.690 -24.476 1.00 82.25 367 GLY A O 1
ATOM 2964 N N . VAL A 1 368 ? -10.788 -18.894 -25.187 1.00 85.81 368 VAL A N 1
ATOM 2965 C CA . VAL A 1 368 ? -10.187 -18.614 -23.876 1.00 85.81 368 VAL A CA 1
ATOM 2966 C C . VAL A 1 368 ? -11.228 -18.151 -22.868 1.00 85.81 368 VAL A C 1
ATOM 2968 O O . VAL A 1 368 ? -11.995 -17.222 -23.128 1.00 85.81 368 VAL A O 1
ATOM 2971 N N . ARG A 1 369 ? -11.209 -18.772 -21.683 1.00 84.31 369 ARG A N 1
ATOM 2972 C CA . ARG A 1 369 ? -12.081 -18.401 -20.569 1.00 84.31 369 ARG A CA 1
ATOM 2973 C C . ARG A 1 369 ? -11.586 -17.144 -19.869 1.00 84.31 369 ARG A C 1
ATOM 2975 O O . ARG A 1 369 ? -10.436 -17.072 -19.427 1.00 84.31 369 ARG A O 1
ATOM 2982 N N . VAL A 1 370 ? -12.477 -16.171 -19.743 1.00 87.56 370 VAL A N 1
ATOM 2983 C CA . VAL A 1 370 ? -12.189 -14.850 -19.191 1.00 87.56 370 VAL A CA 1
ATOM 2984 C C . VAL A 1 370 ? -13.248 -14.420 -18.183 1.00 87.56 370 VAL A C 1
ATOM 2986 O O . VAL A 1 370 ? -14.365 -14.930 -18.169 1.00 87.56 370 VAL A O 1
ATOM 2989 N N . MET A 1 371 ? -12.868 -13.474 -17.331 1.00 85.75 371 MET A N 1
ATOM 2990 C CA . MET A 1 371 ? -13.747 -12.802 -16.380 1.00 85.75 371 MET A CA 1
ATOM 2991 C C . MET A 1 371 ? -13.662 -11.299 -16.615 1.00 85.75 371 MET A C 1
ATOM 2993 O O . MET A 1 371 ? -12.556 -10.755 -16.706 1.00 85.75 371 MET A O 1
ATOM 2997 N N . ILE A 1 372 ? -14.816 -10.638 -16.661 1.00 85.62 372 ILE A N 1
ATOM 2998 C CA . ILE A 1 372 ? -14.925 -9.180 -16.695 1.00 85.62 372 ILE A CA 1
ATOM 2999 C C . ILE A 1 372 ? -14.502 -8.615 -15.336 1.00 85.62 372 ILE A C 1
ATOM 3001 O O . ILE A 1 372 ? -14.957 -9.078 -14.295 1.00 85.62 372 ILE A O 1
ATOM 3005 N N . THR A 1 373 ? -13.614 -7.621 -15.325 1.00 80.94 373 THR A N 1
ATOM 3006 C CA . THR A 1 373 ? -12.969 -7.122 -14.096 1.00 80.94 373 THR A CA 1
ATOM 3007 C C . THR A 1 373 ? -13.573 -5.838 -13.537 1.00 80.94 373 THR A C 1
ATOM 3009 O O . THR A 1 373 ? -13.029 -5.285 -12.583 1.00 80.94 373 THR A O 1
ATOM 3012 N N . ARG A 1 374 ? -14.642 -5.317 -14.146 1.00 78.56 374 ARG A N 1
ATOM 3013 C CA . ARG A 1 374 ? -15.341 -4.099 -13.711 1.00 78.56 374 ARG A CA 1
ATOM 3014 C C . ARG A 1 374 ? -16.742 -4.016 -14.312 1.00 78.56 374 ARG A C 1
ATOM 3016 O O . ARG A 1 374 ? -17.024 -4.684 -15.299 1.00 78.56 374 ARG A O 1
ATOM 3023 N N . ASN A 1 375 ? -17.576 -3.147 -13.757 1.00 83.62 375 ASN A N 1
ATOM 3024 C CA . ASN A 1 375 ? -18.898 -2.867 -14.307 1.00 83.62 375 ASN A CA 1
ATOM 3025 C C . ASN A 1 375 ? -18.755 -2.084 -15.618 1.00 83.62 375 ASN A C 1
ATOM 3027 O O . ASN A 1 375 ? -18.082 -1.053 -15.643 1.00 83.62 375 ASN A O 1
ATOM 3031 N N . LEU A 1 376 ? -19.332 -2.604 -16.700 1.00 82.69 376 LEU A N 1
ATOM 3032 C CA . LEU A 1 376 ? -19.341 -1.954 -18.015 1.00 82.69 376 LEU A CA 1
ATOM 3033 C C . LEU A 1 376 ? -20.704 -1.344 -18.309 1.00 82.69 376 LEU A C 1
ATOM 3035 O O . LEU A 1 376 ? -20.768 -0.200 -18.740 1.00 82.69 376 LEU A O 1
ATOM 3039 N N . ASP A 1 377 ? -21.765 -2.088 -18.019 1.00 83.25 377 ASP A N 1
ATOM 3040 C CA . ASP A 1 377 ? -23.142 -1.625 -18.121 1.00 83.25 377 ASP A CA 1
ATOM 3041 C C . ASP A 1 377 ? -23.960 -2.382 -17.074 1.00 83.25 377 ASP A C 1
ATOM 3043 O O . ASP A 1 377 ? -24.265 -3.562 -17.240 1.00 83.25 377 ASP A O 1
ATOM 3047 N N . VAL A 1 378 ? -24.227 -1.726 -15.943 1.00 83.56 378 VAL A N 1
ATOM 3048 C CA . VAL A 1 378 ? -24.957 -2.337 -14.822 1.00 83.56 378 VAL A CA 1
ATOM 3049 C C . VAL A 1 378 ? -26.418 -2.578 -15.198 1.00 83.56 378 VAL A C 1
ATOM 3051 O O . VAL A 1 378 ? -26.981 -3.591 -14.792 1.00 83.56 378 VAL A O 1
ATOM 3054 N N . GLU A 1 379 ? -27.011 -1.699 -16.009 1.00 82.88 379 GLU A N 1
ATOM 3055 C CA . GLU A 1 379 ? -28.398 -1.836 -16.463 1.00 82.88 379 GLU A CA 1
ATOM 3056 C C . GLU A 1 379 ? -28.564 -3.017 -17.421 1.00 82.88 379 GLU A C 1
ATOM 3058 O O . GLU A 1 379 ? -29.555 -3.736 -17.358 1.00 82.88 379 GLU A O 1
ATOM 3063 N N . ASP A 1 380 ? -27.576 -3.239 -18.290 1.00 81.62 380 ASP A N 1
ATOM 3064 C CA . ASP A 1 380 ? -27.510 -4.387 -19.202 1.00 81.62 380 ASP A CA 1
ATOM 3065 C C . ASP A 1 380 ? -26.855 -5.615 -18.534 1.00 81.62 380 ASP A C 1
ATO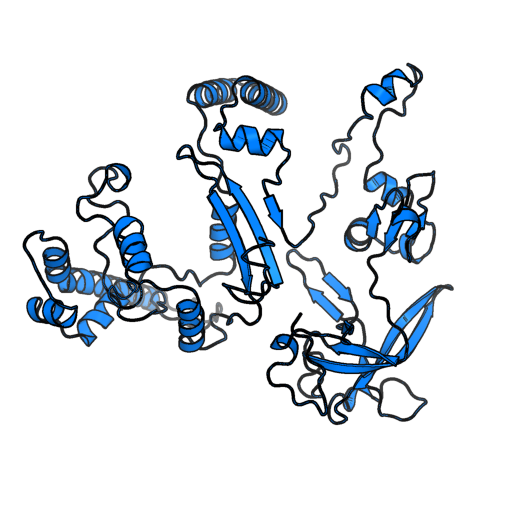M 3067 O O . ASP A 1 380 ? -26.540 -6.601 -19.194 1.00 81.62 380 ASP A O 1
ATOM 3071 N N . GLY A 1 381 ? -26.609 -5.577 -17.219 1.00 79.94 381 GLY A N 1
ATOM 3072 C CA . GLY A 1 381 ? -26.101 -6.701 -16.425 1.00 79.94 381 GLY A CA 1
ATOM 3073 C C . GLY A 1 381 ? -24.635 -7.089 -16.668 1.00 79.94 381 GLY A C 1
ATOM 3074 O O . GLY A 1 381 ? -24.183 -8.109 -16.144 1.00 79.94 381 GLY A O 1
ATOM 3075 N N . ILE A 1 382 ? -23.868 -6.313 -17.442 1.00 85.56 382 ILE A N 1
ATOM 3076 C CA . ILE A 1 382 ? -22.437 -6.542 -17.687 1.00 85.56 382 ILE A CA 1
ATOM 3077 C C . ILE A 1 382 ? -21.630 -6.003 -16.498 1.00 85.56 382 ILE A C 1
ATOM 3079 O O . ILE A 1 382 ? -21.062 -4.904 -16.523 1.00 85.56 382 ILE A O 1
ATOM 3083 N N . VAL A 1 383 ? -21.588 -6.799 -15.434 1.00 83.44 383 VAL A N 1
ATOM 3084 C CA . VAL A 1 383 ? -20.963 -6.444 -14.154 1.00 83.44 383 VAL A CA 1
ATOM 3085 C C . VAL A 1 383 ? -19.613 -7.131 -13.936 1.00 83.44 383 VAL A C 1
ATOM 3087 O O . VAL A 1 383 ? -19.274 -8.134 -14.573 1.00 83.44 383 VAL A O 1
ATOM 3090 N N . ASN A 1 384 ? -18.831 -6.590 -13.001 1.00 83.06 384 ASN A N 1
ATOM 3091 C CA . ASN A 1 384 ? -17.609 -7.214 -12.507 1.00 83.06 384 ASN A CA 1
ATOM 3092 C C . ASN A 1 384 ? -17.894 -8.645 -12.029 1.00 83.06 384 ASN A C 1
ATOM 3094 O O . ASN A 1 384 ? -18.824 -8.872 -11.262 1.00 83.06 384 ASN A O 1
ATOM 3098 N N . GLY A 1 385 ? -17.077 -9.599 -12.466 1.00 77.06 385 GLY A N 1
ATOM 3099 C CA . GLY A 1 385 ? -17.235 -11.010 -12.134 1.00 77.06 385 GLY A CA 1
ATOM 3100 C C . GLY A 1 385 ? -17.950 -11.832 -13.201 1.00 77.06 385 GLY A C 1
ATOM 3101 O O . GLY A 1 385 ? -17.862 -13.051 -13.137 1.00 77.06 385 GLY A O 1
ATOM 3102 N N . CYS A 1 386 ? -18.576 -11.231 -14.223 1.00 85.00 386 CYS A N 1
ATOM 3103 C CA . CYS A 1 386 ? -19.174 -12.006 -15.317 1.00 85.00 386 CYS A CA 1
ATOM 3104 C C . CYS A 1 386 ? -18.124 -12.888 -16.011 1.00 85.00 386 CYS A C 1
ATOM 3106 O O . CYS A 1 386 ? -17.089 -12.391 -16.466 1.00 85.00 386 CYS A O 1
ATOM 3108 N N . PHE A 1 387 ? -18.402 -14.189 -16.107 1.00 86.75 387 PHE A N 1
ATOM 3109 C CA . PHE A 1 387 ? -17.571 -15.145 -16.835 1.00 86.75 387 PHE A CA 1
ATOM 3110 C C . PHE A 1 387 ? -18.075 -15.326 -18.258 1.00 86.75 387 PHE A C 1
ATOM 3112 O O . PHE A 1 387 ? -19.272 -15.250 -18.537 1.00 86.75 387 PHE A O 1
ATOM 3119 N N . GLY A 1 388 ? -17.139 -15.633 -19.143 1.00 87.69 388 GLY A N 1
ATOM 3120 C CA . GLY A 1 388 ? -17.449 -16.067 -20.489 1.00 87.69 388 GLY A CA 1
ATOM 3121 C C . GLY A 1 388 ? -16.234 -16.639 -21.195 1.00 87.69 388 GLY A C 1
ATOM 3122 O O . GLY A 1 388 ? -15.147 -16.780 -20.622 1.00 87.69 388 GLY A O 1
ATOM 3123 N N . LYS A 1 389 ? -16.418 -16.955 -22.469 1.00 91.31 389 LYS A N 1
ATOM 3124 C CA . LYS A 1 389 ? -15.341 -17.291 -23.396 1.00 91.31 389 LYS A CA 1
ATOM 3125 C C . LYS A 1 389 ? -15.243 -16.214 -24.459 1.00 91.31 389 LYS A C 1
ATOM 3127 O O . LYS A 1 389 ? -16.252 -15.674 -24.899 1.00 91.31 389 LYS A O 1
ATOM 3132 N N . ILE A 1 390 ? -14.029 -15.913 -24.895 1.00 90.75 390 ILE A N 1
ATOM 3133 C CA . ILE A 1 390 ? -13.842 -15.101 -26.097 1.00 90.75 390 ILE A CA 1
ATOM 3134 C C . ILE A 1 390 ? -14.273 -15.962 -27.281 1.00 90.75 390 ILE A C 1
ATOM 3136 O O . ILE A 1 390 ? -13.638 -16.972 -27.556 1.00 90.75 390 ILE A O 1
ATOM 3140 N N . ALA A 1 391 ? -15.352 -15.594 -27.957 1.00 89.06 391 ALA A N 1
ATOM 3141 C CA . ALA A 1 391 ? -15.843 -16.303 -29.136 1.00 89.06 391 ALA A CA 1
ATOM 3142 C C . ALA A 1 391 ? -15.417 -15.606 -30.432 1.00 89.06 391 ALA A C 1
ATOM 3144 O O . ALA A 1 391 ? -15.240 -16.261 -31.451 1.00 89.06 391 ALA A O 1
ATOM 3145 N N . ASN A 1 392 ? -15.193 -14.291 -30.381 1.00 88.50 392 ASN A N 1
ATOM 3146 C CA . ASN A 1 392 ? -14.774 -13.512 -31.537 1.00 88.50 392 ASN A CA 1
ATOM 3147 C C . ASN A 1 392 ? -13.759 -12.429 -31.131 1.00 88.50 392 ASN A C 1
ATOM 3149 O O . ASN A 1 392 ? -13.832 -11.865 -30.037 1.00 88.50 392 ASN A O 1
ATOM 3153 N N . ILE A 1 393 ? -12.803 -12.133 -32.009 1.00 89.44 393 ILE A N 1
ATOM 3154 C CA . ILE A 1 393 ? -11.820 -11.060 -31.847 1.00 89.44 393 ILE A CA 1
ATOM 3155 C C . ILE A 1 393 ? -11.920 -10.180 -33.087 1.00 89.44 393 ILE A C 1
ATOM 3157 O O . ILE A 1 393 ? -11.478 -10.559 -34.167 1.00 89.44 393 ILE A O 1
ATOM 3161 N N . VAL A 1 394 ? -12.485 -8.986 -32.925 1.00 87.12 394 VAL A N 1
ATOM 3162 C CA . VAL A 1 394 ? -12.651 -8.043 -34.030 1.00 87.12 394 VAL A CA 1
ATOM 3163 C C . VAL A 1 394 ? -11.384 -7.215 -34.143 1.00 87.12 394 VAL A C 1
ATOM 3165 O O . VAL A 1 394 ? -11.078 -6.388 -33.276 1.00 87.12 394 VAL A O 1
ATOM 3168 N N . THR A 1 395 ? -10.636 -7.440 -35.216 1.00 86.12 395 THR A N 1
ATOM 3169 C CA . THR A 1 395 ? -9.445 -6.660 -35.544 1.00 86.12 395 THR A CA 1
ATOM 3170 C C . THR A 1 395 ? -9.760 -5.615 -36.598 1.00 86.12 395 THR A C 1
ATOM 3172 O O . THR A 1 395 ? -10.372 -5.925 -37.617 1.00 86.12 395 THR A O 1
ATOM 3175 N N . LYS A 1 396 ? -9.277 -4.392 -36.392 1.00 82.50 396 LYS A N 1
ATOM 3176 C CA . LYS A 1 396 ? -9.263 -3.349 -37.411 1.00 82.50 396 LYS A CA 1
ATOM 3177 C C . LYS A 1 396 ? -7.832 -3.129 -37.870 1.00 82.50 396 LYS A C 1
ATOM 3179 O O . LYS A 1 396 ? -6.951 -2.851 -37.053 1.00 82.50 396 LYS A O 1
ATOM 3184 N N . THR A 1 397 ? -7.618 -3.243 -39.173 1.00 79.19 397 THR A N 1
ATOM 3185 C CA . THR A 1 397 ? -6.338 -2.917 -39.796 1.00 79.19 397 THR A CA 1
ATOM 3186 C C . THR A 1 397 ? -6.339 -1.443 -40.158 1.00 79.19 397 THR A C 1
ATOM 3188 O O . THR A 1 397 ? -7.195 -0.986 -40.914 1.00 79.19 397 THR A O 1
ATOM 3191 N N . LYS A 1 398 ? -5.391 -0.694 -39.603 1.00 69.06 398 LYS A N 1
ATOM 3192 C CA . LYS A 1 398 ? -5.104 0.678 -40.016 1.00 69.06 398 LYS A CA 1
ATOM 3193 C C . LYS A 1 398 ? -3.618 0.747 -40.340 1.00 69.06 398 LYS A C 1
ATOM 3195 O O . LYS A 1 398 ? -2.813 0.267 -39.547 1.00 69.06 398 LYS A O 1
ATOM 3200 N N . ASP A 1 399 ? -3.279 1.259 -41.523 1.00 67.75 399 ASP A N 1
ATOM 3201 C CA . ASP A 1 399 ? -1.889 1.449 -41.964 1.00 67.75 399 ASP A CA 1
ATOM 3202 C C . ASP A 1 399 ? -1.037 0.159 -41.879 1.00 67.75 399 ASP A C 1
ATOM 3204 O O . ASP A 1 399 ? 0.111 0.162 -41.447 1.00 67.75 399 ASP A O 1
ATOM 3208 N N . GLY A 1 400 ? -1.634 -0.988 -42.232 1.00 67.19 400 GLY A N 1
ATOM 3209 C CA . GLY A 1 400 ? -0.975 -2.302 -42.194 1.00 67.19 400 GLY A CA 1
ATOM 3210 C C . GLY A 1 400 ? -0.864 -2.948 -40.805 1.00 67.19 400 GLY A C 1
ATOM 3211 O O . GLY A 1 400 ? -0.464 -4.107 -40.713 1.00 67.19 400 GLY A O 1
ATOM 3212 N N . ILE A 1 401 ? -1.267 -2.262 -39.729 1.00 65.12 401 ILE A N 1
ATOM 3213 C CA . ILE A 1 401 ? -1.270 -2.815 -38.368 1.00 65.12 401 ILE A CA 1
ATOM 3214 C C . ILE A 1 401 ? -2.677 -3.270 -37.986 1.00 65.12 401 ILE A C 1
ATOM 3216 O O . ILE A 1 401 ? -3.599 -2.465 -37.839 1.00 65.12 401 ILE A O 1
ATOM 3220 N N . ALA A 1 402 ? -2.837 -4.578 -37.775 1.00 70.44 402 ALA A N 1
ATOM 3221 C CA . ALA A 1 402 ? -4.051 -5.154 -37.209 1.00 70.44 402 ALA A CA 1
ATOM 3222 C C . ALA A 1 402 ? -4.099 -4.896 -35.695 1.00 70.44 402 ALA A C 1
ATOM 3224 O O . ALA A 1 402 ? -3.277 -5.397 -34.928 1.00 70.44 402 ALA A O 1
ATOM 3225 N N . THR A 1 403 ? -5.081 -4.115 -35.251 1.00 77.88 403 THR A N 1
ATOM 3226 C CA . THR A 1 403 ? -5.321 -3.835 -33.831 1.00 77.88 403 THR A CA 1
ATOM 3227 C C . THR A 1 403 ? -6.636 -4.450 -33.387 1.00 77.88 403 THR A C 1
ATOM 3229 O O . THR A 1 403 ? -7.638 -4.370 -34.092 1.00 77.88 403 THR A O 1
ATOM 3232 N N . VAL A 1 404 ? -6.652 -5.072 -32.207 1.00 83.44 404 VAL A N 1
ATOM 3233 C CA . VAL A 1 404 ? -7.896 -5.594 -31.629 1.00 83.44 404 VAL A CA 1
ATOM 3234 C C . VAL A 1 404 ? -8.761 -4.418 -31.182 1.00 83.44 404 VAL A C 1
ATOM 3236 O O . VAL A 1 404 ? -8.387 -3.694 -30.252 1.00 83.44 404 VAL A O 1
ATOM 3239 N N . GLN A 1 405 ? -9.898 -4.247 -31.852 1.00 85.62 405 GLN A N 1
ATOM 3240 C CA . GLN A 1 405 ? -10.885 -3.206 -31.584 1.00 85.62 405 GLN A CA 1
ATOM 3241 C C . GLN A 1 405 ? -11.900 -3.683 -30.543 1.00 85.62 405 GLN A C 1
ATOM 3243 O O . GLN A 1 405 ? -12.150 -2.978 -29.567 1.00 85.62 405 GLN A O 1
ATOM 3248 N N . MET A 1 406 ? -12.440 -4.891 -30.725 1.00 87.94 406 MET A N 1
ATOM 3249 C CA . MET A 1 406 ? -13.450 -5.469 -29.838 1.00 87.94 406 MET A CA 1
ATOM 3250 C C . MET A 1 406 ? -13.168 -6.937 -29.544 1.00 87.94 406 MET A C 1
ATOM 3252 O O . MET A 1 406 ? -12.594 -7.655 -30.363 1.00 87.94 406 MET A O 1
ATOM 3256 N N . LEU A 1 407 ? -13.630 -7.387 -28.383 1.00 89.31 407 LEU A N 1
ATOM 3257 C CA . LEU A 1 4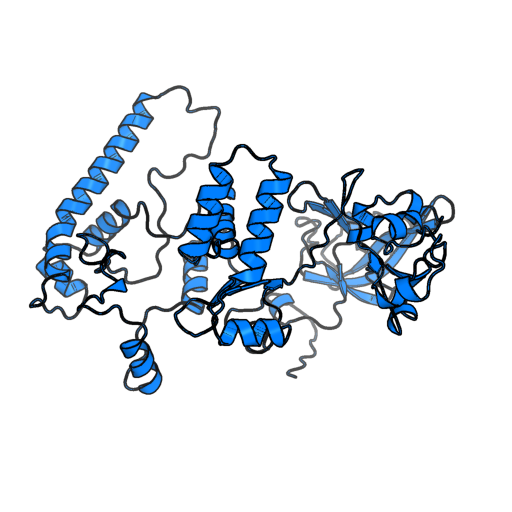07 ? -13.714 -8.801 -28.036 1.00 89.31 407 LEU A CA 1
ATOM 3258 C C . LEU A 1 407 ? -15.189 -9.181 -27.931 1.00 89.31 407 LEU A C 1
ATOM 3260 O O . LEU A 1 407 ? -15.913 -8.586 -27.138 1.00 89.31 407 LEU A O 1
ATOM 3264 N N . GLY A 1 408 ? -15.622 -10.152 -28.731 1.00 90.50 408 GLY A N 1
ATOM 3265 C CA . GLY A 1 408 ? -16.943 -10.764 -28.634 1.00 90.50 408 GLY A CA 1
ATOM 3266 C C . GLY A 1 408 ? -16.911 -11.877 -27.596 1.00 90.50 408 GLY A C 1
ATOM 3267 O O . GLY A 1 408 ? -16.235 -12.892 -27.785 1.00 90.50 408 GLY A O 1
ATOM 3268 N N . LEU A 1 409 ? -17.608 -11.671 -26.483 1.00 89.81 409 LEU A N 1
ATOM 3269 C CA . LEU A 1 409 ? -17.676 -12.615 -25.376 1.00 89.81 409 LEU A CA 1
ATOM 3270 C C . LEU A 1 409 ? -18.969 -13.424 -25.441 1.00 89.81 409 LEU A C 1
ATOM 3272 O O . LEU A 1 409 ? -20.059 -12.863 -25.428 1.00 89.81 409 LEU A O 1
ATOM 3276 N N . GLN A 1 410 ? -18.850 -14.747 -25.425 1.00 90.50 410 GLN A N 1
ATOM 3277 C CA . GLN A 1 410 ? -19.954 -15.631 -25.079 1.00 90.50 410 GLN A CA 1
ATOM 3278 C C . GLN A 1 410 ? -19.987 -15.745 -23.555 1.00 90.50 410 GLN A C 1
ATOM 3280 O O . GLN A 1 410 ? -19.171 -16.459 -22.966 1.00 90.50 410 GLN A O 1
ATOM 3285 N N . LEU A 1 411 ? -20.863 -14.976 -22.911 1.00 87.69 411 LEU A N 1
ATOM 3286 C CA . LEU A 1 411 ? -21.032 -15.025 -21.461 1.00 87.69 411 LEU A CA 1
ATOM 3287 C C . LEU A 1 411 ? -21.723 -16.326 -21.045 1.00 87.69 411 LEU A C 1
ATOM 3289 O O . LEU A 1 411 ? -22.550 -16.864 -21.778 1.00 87.69 411 LEU A O 1
ATOM 3293 N N . ASP A 1 412 ? -21.399 -16.814 -19.849 1.00 83.25 412 ASP A N 1
ATOM 3294 C CA . ASP A 1 412 ? -22.025 -18.026 -19.307 1.00 83.25 412 ASP A CA 1
ATOM 3295 C C . ASP A 1 412 ? -23.512 -17.814 -18.997 1.00 83.25 412 ASP A C 1
ATOM 3297 O O . ASP A 1 412 ? -24.314 -18.739 -19.098 1.00 83.25 412 ASP A O 1
ATOM 3301 N N . ASN A 1 413 ? -23.877 -16.589 -18.610 1.00 80.00 413 ASN A N 1
ATOM 3302 C CA . ASN A 1 413 ? -25.262 -16.172 -18.467 1.00 80.00 413 ASN A CA 1
ATOM 3303 C C . ASN A 1 413 ? -25.699 -15.455 -19.750 1.00 80.00 413 ASN A C 1
ATOM 3305 O O . ASN A 1 413 ? -25.068 -14.484 -20.167 1.00 80.00 413 ASN A O 1
ATOM 3309 N N . LEU A 1 414 ? -26.797 -15.920 -20.344 1.00 72.44 414 LEU A N 1
ATOM 3310 C CA . LEU A 1 414 ? -27.367 -15.371 -21.574 1.00 72.44 414 LEU A CA 1
ATOM 3311 C C . LEU A 1 414 ? -28.264 -14.147 -21.338 1.00 72.44 414 LEU A C 1
ATOM 3313 O O . LEU A 1 414 ? -28.764 -13.587 -22.311 1.00 72.44 414 LEU A O 1
ATOM 3317 N N . ASN A 1 415 ? -28.476 -13.709 -20.096 1.00 74.81 415 ASN A N 1
ATOM 3318 C CA . ASN A 1 415 ? -29.300 -12.531 -19.809 1.00 74.81 415 ASN A CA 1
ATOM 3319 C C . ASN A 1 415 ? -28.536 -11.203 -19.974 1.00 74.81 415 ASN A C 1
ATOM 3321 O O . ASN A 1 415 ? -29.087 -10.312 -20.615 1.00 74.81 415 ASN A O 1
ATOM 3325 N N . PRO A 1 416 ? -27.290 -11.045 -19.479 1.00 77.00 416 PRO A N 1
ATOM 3326 C CA . PRO A 1 416 ? -26.535 -9.805 -19.645 1.00 77.00 416 PRO A CA 1
ATOM 3327 C C . PRO A 1 416 ? -26.106 -9.485 -21.082 1.00 77.00 416 PRO A C 1
ATOM 3329 O O . PRO A 1 416 ? -25.821 -10.375 -21.889 1.00 77.00 416 PRO A O 1
ATOM 3332 N N . GLY A 1 417 ? -25.946 -8.196 -21.364 1.00 70.12 417 GLY A N 1
ATOM 3333 C CA . GLY A 1 417 ? -25.294 -7.672 -22.556 1.00 70.12 417 GLY A CA 1
ATOM 3334 C C . GLY A 1 417 ? -26.170 -7.646 -23.801 1.00 70.12 417 GLY A C 1
ATOM 3335 O O . GLY A 1 417 ? -25.633 -7.700 -24.904 1.00 70.12 417 GLY A O 1
ATOM 3336 N N . GLN A 1 418 ? -27.497 -7.602 -23.656 1.00 77.44 418 GLN A N 1
ATOM 3337 C CA . GLN A 1 418 ? -28.424 -7.601 -24.790 1.00 77.44 418 GLN A CA 1
ATOM 3338 C C . GLN A 1 418 ? -28.266 -6.348 -25.655 1.00 77.44 418 GLN A C 1
ATOM 3340 O O . GLN A 1 418 ? -28.304 -6.446 -26.883 1.00 77.44 418 GLN A O 1
ATOM 3345 N N . LYS A 1 419 ? -28.014 -5.180 -25.044 1.00 74.19 419 LYS A N 1
ATOM 3346 C CA . LYS A 1 419 ? -27.726 -3.937 -25.786 1.00 74.19 419 LYS A CA 1
ATOM 3347 C C . LYS A 1 419 ? -26.383 -4.028 -26.524 1.00 74.19 419 LYS A C 1
ATOM 3349 O O . LYS A 1 419 ? -26.216 -3.444 -27.593 1.00 74.19 419 LYS A O 1
ATOM 3354 N N . HIS A 1 420 ? -25.439 -4.791 -25.977 1.00 70.88 420 HIS A N 1
ATOM 3355 C CA . HIS A 1 420 ? -24.068 -4.932 -26.476 1.00 70.88 420 HIS A CA 1
ATOM 3356 C C . HIS A 1 420 ? -23.867 -6.021 -27.545 1.00 70.88 420 HIS A C 1
ATOM 3358 O O . HIS A 1 420 ? -22.765 -6.127 -28.091 1.00 70.88 420 HIS A O 1
ATOM 3364 N N . ARG A 1 421 ? -24.902 -6.809 -27.866 1.00 73.56 421 ARG A N 1
ATOM 3365 C CA . ARG A 1 421 ? -24.851 -7.851 -28.911 1.00 73.56 421 ARG A CA 1
ATOM 3366 C C . ARG A 1 421 ? -24.907 -7.287 -30.331 1.00 73.56 421 ARG A C 1
ATOM 3368 O O . ARG A 1 421 ? -24.112 -7.662 -31.184 1.00 73.56 421 ARG A O 1
ATOM 3375 N N . LYS A 1 422 ? -25.684 -6.218 -30.526 1.00 63.16 422 LYS A N 1
ATOM 3376 C CA . LYS A 1 422 ? -25.960 -5.595 -31.834 1.00 63.16 422 LYS A CA 1
ATOM 3377 C C . LYS A 1 422 ? -24.835 -4.719 -32.411 1.00 63.16 422 LYS A C 1
ATOM 3379 O O . LYS A 1 422 ? -25.072 -3.956 -33.346 1.00 63.16 422 LYS A O 1
ATOM 3384 N N . LYS A 1 423 ? -23.621 -4.760 -31.849 1.00 63.19 423 LYS A N 1
ATOM 3385 C CA . LYS A 1 423 ? -22.513 -3.876 -32.264 1.00 63.19 423 LYS A CA 1
ATOM 3386 C C . LYS A 1 423 ? -21.822 -4.306 -33.565 1.00 63.19 423 LYS A C 1
ATOM 3388 O O . LYS A 1 423 ? -21.141 -3.483 -34.172 1.00 63.19 423 LYS A O 1
ATOM 3393 N N . VAL A 1 424 ? -21.984 -5.555 -34.006 1.00 58.72 424 VAL A N 1
ATOM 3394 C CA . VAL A 1 424 ? -21.390 -6.075 -35.250 1.00 58.72 424 VAL A CA 1
ATOM 3395 C C . VAL A 1 424 ? -22.476 -6.803 -36.047 1.00 58.72 424 VAL A C 1
ATOM 3397 O O . VAL A 1 424 ? -23.039 -7.777 -35.565 1.00 58.72 424 VAL A O 1
ATOM 3400 N N . GLN A 1 425 ? -22.796 -6.329 -37.255 1.00 52.69 425 GLN A N 1
ATOM 3401 C CA . GLN A 1 425 ? -23.733 -7.007 -38.163 1.00 52.69 425 GLN A CA 1
ATOM 3402 C C . GLN A 1 425 ? -23.042 -8.225 -38.795 1.00 52.69 425 GLN A C 1
ATOM 3404 O O . GLN A 1 425 ? -22.062 -8.034 -39.515 1.00 52.69 425 GLN A O 1
ATOM 3409 N N . GLY A 1 426 ? -23.537 -9.451 -38.569 1.00 53.44 426 GLY A N 1
ATOM 3410 C CA . GLY A 1 426 ? -23.124 -10.585 -39.410 1.00 53.44 426 GLY A CA 1
ATOM 3411 C C . GLY A 1 426 ? -23.304 -12.020 -38.908 1.00 53.44 426 GLY A C 1
ATOM 3412 O O . GLY A 1 426 ? -23.435 -12.886 -39.760 1.00 53.44 426 GLY A O 1
ATOM 3413 N N . GLU A 1 427 ? -23.355 -12.323 -37.609 1.00 51.41 427 GLU A N 1
ATOM 3414 C CA . GLU A 1 427 ? -23.515 -13.711 -37.116 1.00 51.41 427 GLU A CA 1
ATOM 3415 C C . GLU A 1 427 ? -24.306 -13.755 -35.797 1.00 51.41 427 GLU A C 1
ATOM 3417 O O . GLU A 1 427 ? -24.427 -12.732 -35.125 1.00 51.41 427 GLU A O 1
ATOM 3422 N N . GLU A 1 428 ? -24.882 -14.924 -35.475 1.00 50.69 428 GLU A N 1
ATOM 3423 C CA . GLU A 1 428 ? -25.868 -15.165 -34.406 1.00 50.69 428 GLU A CA 1
ATOM 3424 C C . GLU A 1 428 ? -25.629 -14.343 -33.120 1.00 50.69 428 GLU A C 1
ATOM 3426 O O . GLU A 1 428 ? -24.595 -14.432 -32.455 1.00 50.69 428 GLU A O 1
ATOM 3431 N N . ASP A 1 429 ? -26.645 -13.542 -32.783 1.00 60.34 429 ASP A N 1
ATOM 3432 C CA . ASP A 1 429 ? -26.646 -12.352 -31.915 1.00 60.34 429 ASP A CA 1
ATOM 3433 C C . ASP A 1 429 ? -26.570 -12.698 -30.408 1.00 60.34 429 ASP A C 1
ATOM 3435 O O . ASP A 1 429 ? -27.393 -12.269 -29.600 1.00 60.34 429 ASP A O 1
ATOM 3439 N N . VAL A 1 430 ? -25.612 -13.547 -30.017 1.00 70.00 430 VAL A N 1
ATOM 3440 C CA . VAL A 1 430 ? -25.411 -14.032 -28.633 1.00 70.00 430 VAL A CA 1
ATOM 3441 C C . VAL A 1 430 ? -24.130 -13.464 -28.004 1.00 70.00 430 VAL A C 1
ATOM 3443 O O . VAL A 1 430 ? -23.947 -13.525 -26.787 1.00 70.00 430 VAL A O 1
ATOM 3446 N N . LEU A 1 431 ? -23.237 -12.881 -28.809 1.00 83.38 431 LEU A N 1
ATOM 3447 C CA . LEU A 1 431 ? -21.938 -12.389 -28.350 1.00 83.38 431 LEU A CA 1
ATOM 3448 C C . LEU A 1 431 ? -22.009 -10.962 -27.817 1.00 83.38 431 LEU A C 1
ATOM 3450 O O . LEU A 1 431 ? -22.431 -10.046 -28.507 1.00 83.38 431 LEU A O 1
ATOM 3454 N N . VAL A 1 432 ? -21.505 -10.749 -26.608 1.00 86.25 432 VAL A N 1
ATOM 3455 C CA . VAL A 1 432 ? -21.394 -9.427 -25.988 1.00 86.25 432 VAL A CA 1
ATOM 3456 C C . VAL A 1 432 ? -20.073 -8.791 -26.405 1.00 86.25 432 VAL A C 1
ATOM 3458 O O . VAL A 1 432 ? -19.005 -9.237 -25.979 1.00 86.25 432 VAL A O 1
ATOM 3461 N N . TYR A 1 433 ? -20.127 -7.749 -27.236 1.00 88.25 433 TYR A N 1
ATOM 3462 C CA . TYR A 1 433 ? -18.925 -7.063 -27.706 1.00 88.25 433 TYR A CA 1
ATOM 3463 C C . TYR A 1 433 ? -18.462 -5.991 -26.721 1.00 88.25 433 TYR A C 1
ATOM 3465 O O . TYR A 1 433 ? -19.173 -5.026 -26.429 1.00 88.25 433 TYR A O 1
ATOM 3473 N N . ILE A 1 434 ? -17.227 -6.145 -26.245 1.00 88.19 434 ILE A N 1
ATOM 3474 C CA . ILE A 1 434 ? -16.574 -5.196 -25.342 1.00 88.19 434 ILE A CA 1
ATOM 3475 C C . ILE A 1 434 ? -15.387 -4.507 -26.011 1.00 88.19 434 ILE A C 1
ATOM 3477 O O . ILE A 1 434 ? -14.664 -5.093 -26.819 1.00 88.19 434 ILE A O 1
ATOM 3481 N N . GLU A 1 435 ? -15.163 -3.260 -25.614 1.00 88.00 435 GLU A N 1
ATOM 3482 C CA . GLU A 1 435 ? -14.078 -2.401 -26.087 1.00 88.00 435 GLU A CA 1
ATOM 3483 C C . GLU A 1 435 ? -13.067 -2.130 -24.966 1.00 88.00 435 GLU A C 1
ATOM 3485 O O . GLU A 1 435 ? -13.230 -2.550 -23.812 1.00 88.00 435 GLU A O 1
ATOM 3490 N N . ARG A 1 436 ? -11.986 -1.422 -25.301 1.00 83.88 436 ARG A N 1
ATOM 3491 C CA . ARG A 1 436 ? -11.025 -0.968 -24.296 1.00 83.88 436 ARG A CA 1
ATOM 3492 C C . ARG A 1 436 ? -11.678 0.049 -23.370 1.00 83.88 436 ARG A C 1
ATOM 3494 O O . ARG A 1 436 ? -12.243 1.049 -23.789 1.00 83.88 436 ARG A O 1
ATOM 3501 N N . SER A 1 437 ? -11.498 -0.210 -22.091 1.00 78.19 437 SER A N 1
ATOM 3502 C CA . SER A 1 437 ? -11.736 0.708 -20.994 1.00 78.19 437 SER A CA 1
ATOM 3503 C C . SER A 1 437 ? -10.819 1.901 -21.026 1.00 78.19 437 SER A C 1
ATOM 3505 O O . SER A 1 437 ? -9.630 1.684 -21.221 1.00 78.19 437 SER A O 1
ATOM 3507 N N . GLU A 1 438 ? -11.286 3.073 -20.616 1.00 78.06 438 GLU A N 1
ATOM 3508 C CA . GLU A 1 438 ? -10.425 4.032 -19.923 1.00 78.06 438 GLU A CA 1
ATOM 3509 C C . GLU A 1 438 ? -10.533 3.848 -18.409 1.00 78.06 438 GLU A C 1
ATOM 3511 O O . GLU A 1 438 ? -11.616 3.626 -17.861 1.00 78.06 438 GLU A O 1
ATOM 3516 N N . GLU A 1 439 ? -9.386 3.895 -17.743 1.00 67.81 439 GLU A N 1
ATOM 3517 C CA . GLU A 1 439 ? -9.243 3.905 -16.294 1.00 67.81 439 GLU A CA 1
ATOM 3518 C C . GLU A 1 439 ? -8.407 5.129 -15.915 1.00 67.81 439 GLU A C 1
ATOM 3520 O O . GLU A 1 439 ? -7.227 5.218 -16.261 1.00 67.81 439 GLU A O 1
ATOM 3525 N N . ASN A 1 440 ? -9.015 6.074 -15.198 1.00 61.19 440 ASN A N 1
ATOM 3526 C CA . ASN A 1 440 ? -8.305 7.225 -14.653 1.00 61.19 440 ASN A CA 1
ATOM 3527 C C . ASN A 1 440 ? -7.420 6.772 -13.487 1.00 61.19 440 ASN A C 1
ATOM 3529 O O . ASN A 1 440 ? -7.902 6.417 -12.411 1.00 61.19 440 ASN A O 1
ATOM 3533 N N . LEU A 1 441 ? -6.109 6.800 -13.696 1.00 58.53 441 LEU A N 1
ATOM 3534 C CA . LEU A 1 441 ? -5.118 6.602 -12.651 1.00 58.53 441 LEU A CA 1
ATOM 3535 C C . LEU A 1 441 ? -4.852 7.937 -11.933 1.00 58.53 441 LEU A C 1
ATOM 3537 O O . LEU A 1 441 ? -5.054 9.031 -12.464 1.00 58.53 441 LEU A O 1
ATOM 3541 N N . ARG A 1 442 ? -4.375 7.869 -10.685 1.00 41.53 442 ARG A N 1
ATOM 3542 C CA . ARG A 1 442 ? -4.029 9.076 -9.914 1.00 41.53 442 ARG A CA 1
ATOM 3543 C C . ARG A 1 442 ? -2.957 9.899 -10.652 1.00 41.53 442 ARG A C 1
ATOM 3545 O O . ARG A 1 442 ? -2.000 9.323 -11.159 1.00 41.53 442 ARG A O 1
ATOM 3552 N N . LYS A 1 443 ? -3.075 11.235 -10.595 1.00 38.06 443 LYS A N 1
ATOM 3553 C CA . LYS A 1 443 ? -2.180 12.240 -11.219 1.00 38.06 443 LYS A CA 1
ATOM 3554 C C . LYS A 1 443 ? -2.279 12.368 -12.751 1.00 38.06 443 LYS A C 1
ATOM 3556 O O . LYS A 1 443 ? -1.264 12.551 -13.411 1.00 38.06 443 LYS A O 1
ATOM 3561 N N . GLY A 1 444 ? -3.490 12.299 -13.307 1.00 43.47 444 GLY A N 1
ATOM 3562 C CA . GLY A 1 444 ? -3.740 12.641 -14.717 1.00 43.47 444 GLY A CA 1
ATOM 3563 C C . GLY A 1 444 ? -3.264 11.599 -15.734 1.00 43.47 444 GLY A C 1
ATOM 3564 O O . GLY A 1 444 ? -3.245 11.880 -16.926 1.00 43.47 444 GLY A O 1
ATOM 3565 N N . ALA A 1 445 ? -2.888 10.401 -15.284 1.00 42.12 445 ALA A N 1
ATOM 3566 C CA . ALA A 1 445 ? -2.583 9.283 -16.167 1.00 42.12 445 ALA A CA 1
ATOM 3567 C C . ALA A 1 445 ? -3.861 8.486 -16.455 1.00 42.12 445 ALA A C 1
ATOM 3569 O O . ALA A 1 445 ? -4.654 8.242 -15.550 1.00 42.12 445 ALA A O 1
ATOM 3570 N N . VAL A 1 446 ? -4.044 8.030 -17.693 1.00 57.88 446 VAL A N 1
ATOM 3571 C CA . VAL A 1 446 ? -5.185 7.194 -18.093 1.00 57.88 446 VAL A CA 1
ATOM 3572 C C . VAL A 1 446 ? -4.655 5.874 -18.630 1.00 57.88 446 VAL A C 1
ATOM 3574 O O . VAL A 1 446 ? -3.763 5.850 -19.475 1.00 57.88 446 VAL A O 1
ATOM 3577 N N . ARG A 1 447 ? -5.187 4.754 -18.144 1.00 63.78 447 ARG A N 1
ATOM 3578 C CA . ARG A 1 447 ? -4.888 3.424 -18.677 1.00 63.78 447 ARG A CA 1
ATOM 3579 C C . ARG A 1 447 ? -6.003 2.989 -19.619 1.00 63.78 447 ARG A C 1
ATOM 3581 O O . ARG A 1 447 ? -7.159 2.930 -19.214 1.00 63.78 447 ARG A O 1
ATOM 3588 N N . ARG A 1 448 ? -5.640 2.620 -20.854 1.00 75.62 448 ARG A N 1
ATOM 3589 C CA . ARG A 1 448 ? -6.570 2.087 -21.863 1.00 75.62 448 ARG A CA 1
ATOM 3590 C C . ARG A 1 448 ? -6.399 0.581 -22.088 1.00 75.62 448 ARG A C 1
ATOM 3592 O O . ARG A 1 448 ? -5.431 0.163 -22.722 1.00 75.62 448 ARG A O 1
ATOM 3599 N N . GLN A 1 449 ? -7.315 -0.258 -21.593 1.00 81.19 449 GLN A N 1
ATOM 3600 C CA . GLN A 1 449 ? -7.204 -1.724 -21.728 1.00 81.19 449 GLN A CA 1
ATOM 3601 C C . GLN A 1 449 ? -8.558 -2.452 -21.711 1.00 81.19 449 GLN A C 1
ATOM 3603 O O . GLN A 1 449 ? -9.512 -1.983 -21.098 1.00 81.19 449 GLN A O 1
ATOM 3608 N N . PHE A 1 450 ? -8.651 -3.625 -22.346 1.00 85.00 450 PHE A N 1
ATOM 3609 C CA . PHE A 1 450 ? -9.829 -4.483 -22.220 1.00 85.00 450 PHE A CA 1
ATOM 3610 C C . PHE A 1 450 ? -10.059 -4.883 -20.748 1.00 85.00 450 PHE A C 1
ATOM 3612 O O . PHE A 1 450 ? -9.119 -5.331 -20.087 1.00 85.00 450 PHE A O 1
ATOM 3619 N N . PRO A 1 451 ? -11.284 -4.724 -20.224 1.00 86.50 451 PRO A N 1
ATOM 3620 C CA . PRO A 1 451 ? -11.645 -4.976 -18.824 1.00 86.50 451 PRO A CA 1
ATOM 3621 C C . PRO A 1 451 ? -11.788 -6.469 -18.501 1.00 86.50 451 PRO A C 1
ATOM 3623 O O . PRO A 1 451 ? -12.809 -6.900 -17.970 1.00 86.50 451 PRO A O 1
ATOM 3626 N N . ILE A 1 452 ? -10.797 -7.279 -18.863 1.00 84.69 452 ILE A N 1
ATOM 3627 C CA . ILE A 1 452 ? -10.847 -8.734 -18.717 1.00 84.69 452 ILE A CA 1
ATOM 3628 C C . ILE A 1 452 ? -9.553 -9.299 -18.141 1.00 84.69 452 ILE A C 1
ATOM 3630 O O . ILE A 1 452 ? -8.474 -8.716 -18.255 1.00 84.69 452 ILE A O 1
ATOM 3634 N N . LYS A 1 453 ? -9.665 -10.495 -17.569 1.00 82.94 453 LYS A N 1
ATOM 3635 C CA . LYS A 1 453 ? -8.538 -11.350 -17.184 1.00 82.94 453 LYS A CA 1
ATOM 3636 C C . LYS A 1 453 ? -8.839 -12.808 -17.522 1.00 82.94 453 LYS A C 1
ATOM 3638 O O . LYS A 1 453 ? -10.004 -13.185 -17.610 1.00 82.94 4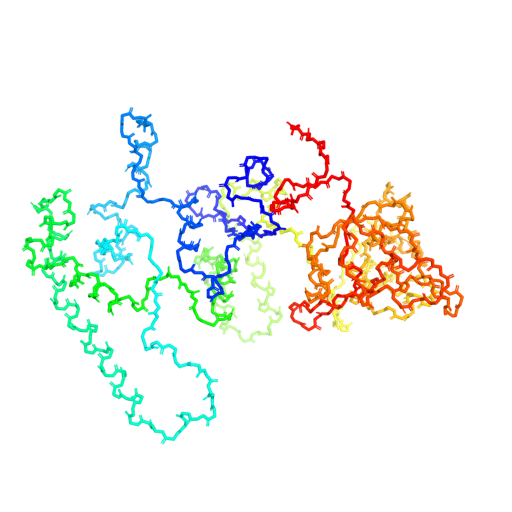53 LYS A O 1
ATOM 3643 N N . LEU A 1 454 ? -7.799 -13.630 -17.655 1.00 81.44 454 LEU A N 1
ATOM 3644 C CA . LEU A 1 454 ? -7.937 -15.086 -17.786 1.00 81.44 454 LEU A CA 1
ATOM 3645 C C . LEU A 1 454 ? -8.609 -15.675 -16.536 1.00 81.44 454 LEU A C 1
ATOM 3647 O O . LEU A 1 454 ? -8.301 -15.259 -15.418 1.00 81.44 454 LEU A O 1
ATOM 3651 N N . ALA A 1 455 ? -9.519 -16.630 -16.728 1.00 81.94 455 ALA A N 1
ATOM 3652 C CA . ALA A 1 455 ? -10.401 -17.128 -15.669 1.00 81.94 455 ALA A CA 1
ATOM 3653 C C . ALA A 1 455 ? -10.590 -18.657 -15.680 1.00 81.94 455 ALA A C 1
ATOM 3655 O O . ALA A 1 455 ? -11.665 -19.159 -15.362 1.00 81.94 455 ALA A O 1
ATOM 3656 N N . TYR A 1 456 ? -9.545 -19.408 -16.039 1.00 74.88 456 TYR A N 1
ATOM 3657 C CA . TYR A 1 456 ? -9.520 -20.872 -15.870 1.00 74.88 456 TYR A CA 1
ATOM 3658 C C . TYR A 1 456 ? -9.419 -21.297 -14.404 1.00 74.88 456 TYR A C 1
ATOM 3660 O O . TYR A 1 456 ? -9.919 -22.348 -14.022 1.00 74.88 456 TYR A O 1
ATOM 3668 N N . ALA A 1 457 ? -8.776 -20.463 -13.592 1.00 65.94 457 ALA A N 1
ATOM 3669 C CA . ALA A 1 457 ? -8.718 -20.594 -12.151 1.00 65.94 457 ALA A CA 1
ATOM 3670 C C . ALA A 1 457 ? -8.906 -19.205 -11.544 1.00 65.94 457 ALA A C 1
ATOM 3672 O O . ALA A 1 457 ? -8.374 -18.208 -12.038 1.00 65.94 457 ALA A O 1
ATOM 3673 N N . CYS A 1 458 ? -9.676 -19.138 -10.472 1.00 63.81 458 CYS A N 1
ATOM 3674 C CA . CYS A 1 458 ? -9.932 -17.917 -9.731 1.00 63.81 458 CYS A CA 1
ATOM 3675 C C . CYS A 1 458 ? -9.978 -18.245 -8.244 1.00 63.81 458 CYS A C 1
ATOM 3677 O O . CYS A 1 458 ? -10.325 -19.359 -7.856 1.00 63.81 458 CYS A O 1
ATOM 3679 N N . THR A 1 459 ? -9.630 -17.275 -7.403 1.00 62.47 459 THR A N 1
ATOM 3680 C CA . THR A 1 459 ? -9.794 -17.450 -5.959 1.00 62.47 459 THR A CA 1
ATOM 3681 C C . THR A 1 459 ? -11.284 -17.544 -5.632 1.00 62.47 459 THR A C 1
ATOM 3683 O O . THR A 1 459 ? -12.085 -16.843 -6.254 1.00 62.47 459 THR A O 1
ATOM 3686 N N . ALA A 1 460 ? -11.659 -18.378 -4.654 1.00 62.91 460 ALA A N 1
ATOM 3687 C CA . ALA A 1 460 ? -13.052 -18.540 -4.213 1.00 62.91 460 ALA A CA 1
ATOM 3688 C C . ALA A 1 460 ? -13.718 -17.186 -3.898 1.00 62.91 460 ALA A C 1
ATOM 3690 O O . ALA A 1 460 ? -14.880 -16.952 -4.205 1.00 62.91 460 ALA A O 1
ATOM 3691 N N . HIS A 1 461 ? -12.931 -16.236 -3.395 1.00 56.59 461 HIS A N 1
ATOM 3692 C CA . HIS A 1 461 ? -13.377 -14.879 -3.120 1.00 56.59 461 HIS A CA 1
ATOM 3693 C C . HIS A 1 461 ? -13.732 -14.056 -4.384 1.00 56.59 461 HIS A C 1
ATOM 3695 O O . HIS A 1 461 ? -14.609 -13.204 -4.324 1.00 56.59 461 HIS A O 1
ATOM 3701 N N . LYS A 1 462 ? -13.118 -14.300 -5.559 1.00 55.53 462 LYS A N 1
ATOM 3702 C CA . LYS A 1 462 ? -13.550 -13.658 -6.830 1.00 55.53 462 LYS A CA 1
ATOM 3703 C C . LYS A 1 462 ? -14.841 -14.270 -7.407 1.00 55.53 462 LYS A C 1
ATOM 3705 O O . LYS A 1 462 ? -15.341 -13.731 -8.386 1.00 55.53 462 LYS A O 1
ATOM 3710 N N . VAL A 1 463 ? -15.351 -15.365 -6.837 1.00 64.62 463 VAL A N 1
ATOM 3711 C CA . VAL A 1 463 ? -16.623 -16.005 -7.227 1.00 64.62 463 VAL A CA 1
ATOM 3712 C C . VAL A 1 463 ? -17.649 -16.020 -6.091 1.00 64.62 463 VAL A C 1
ATOM 3714 O O . VAL A 1 463 ? -18.652 -16.725 -6.154 1.00 64.62 463 VAL A O 1
ATOM 3717 N N . GLN A 1 464 ? -17.409 -15.242 -5.036 1.00 55.91 464 GLN A N 1
ATOM 3718 C CA . GLN A 1 464 ? -18.308 -15.146 -3.893 1.00 55.91 464 GLN A CA 1
ATOM 3719 C C . GLN A 1 464 ? -19.633 -14.497 -4.317 1.00 55.91 464 GLN A C 1
ATOM 3721 O O . GLN A 1 464 ? -19.634 -13.440 -4.943 1.00 55.91 464 GLN A O 1
ATOM 3726 N N . GLY A 1 465 ? -20.756 -15.147 -3.998 1.00 59.47 465 GLY A N 1
ATOM 3727 C CA . GLY A 1 465 ? -22.092 -14.716 -4.430 1.00 59.47 465 GLY A CA 1
ATOM 3728 C C . GLY A 1 465 ? -22.453 -15.106 -5.869 1.00 59.47 465 GLY A C 1
ATOM 3729 O O . GLY A 1 465 ? -23.539 -14.776 -6.335 1.00 59.47 465 GLY A O 1
ATOM 3730 N N . MET A 1 466 ? -21.576 -15.826 -6.576 1.00 63.88 466 MET A N 1
ATOM 3731 C CA . MET A 1 466 ? -21.851 -16.310 -7.926 1.00 63.88 466 MET A CA 1
ATOM 3732 C C . MET A 1 466 ? -22.463 -17.707 -7.912 1.00 63.88 466 MET A C 1
ATOM 3734 O O . MET A 1 466 ? -22.016 -18.591 -7.185 1.00 63.88 466 MET A O 1
ATOM 3738 N N . THR A 1 467 ? -23.441 -17.925 -8.788 1.00 64.94 467 THR A N 1
ATOM 3739 C CA . THR A 1 467 ? -23.990 -19.257 -9.061 1.00 64.94 467 THR A CA 1
ATOM 3740 C C . THR A 1 467 ? -23.301 -19.831 -10.296 1.00 64.94 467 THR A C 1
ATOM 3742 O O . THR A 1 467 ? -23.241 -19.168 -11.330 1.00 64.94 467 THR A O 1
ATOM 3745 N N . MET A 1 468 ? -22.767 -21.048 -10.200 1.00 65.00 468 MET A N 1
ATOM 3746 C CA . MET A 1 468 ? -22.118 -21.751 -11.312 1.00 65.00 468 MET A CA 1
ATOM 3747 C C . MET A 1 468 ? -22.580 -23.207 -11.368 1.00 65.00 468 MET A C 1
ATOM 3749 O O . MET A 1 468 ? -22.855 -23.803 -10.333 1.00 65.00 468 MET A O 1
ATOM 3753 N N . GLN A 1 469 ? -22.657 -23.780 -12.572 1.00 65.19 469 GLN A N 1
ATOM 3754 C CA . GLN A 1 469 ? -23.136 -25.156 -12.770 1.00 65.19 469 GLN A CA 1
ATOM 3755 C C . GLN A 1 469 ? -22.177 -26.211 -12.199 1.00 65.19 469 GLN A C 1
ATOM 3757 O O . GLN A 1 469 ? -22.612 -27.250 -11.716 1.00 65.19 469 GLN A O 1
ATOM 3762 N N . SER A 1 470 ? -20.869 -25.952 -12.255 1.00 68.56 470 SER A N 1
ATOM 3763 C CA . SER A 1 470 ? -19.830 -26.871 -11.784 1.00 68.56 470 SER A CA 1
ATOM 3764 C C . SER A 1 470 ? -18.556 -26.108 -11.427 1.00 68.56 470 SER A C 1
ATOM 3766 O O . SER A 1 470 ? -18.194 -25.166 -12.135 1.00 68.56 470 SER A O 1
ATOM 3768 N N . ALA A 1 471 ? -17.844 -26.547 -10.386 1.00 72.81 471 ALA A N 1
ATOM 3769 C CA . ALA A 1 471 ? -16.568 -25.979 -9.956 1.00 72.81 471 ALA A CA 1
ATOM 3770 C C . ALA A 1 471 ? -15.546 -27.087 -9.670 1.00 72.81 471 ALA A C 1
ATOM 3772 O O . ALA A 1 471 ? -15.895 -28.125 -9.112 1.00 72.81 471 ALA A O 1
ATOM 3773 N N . VAL A 1 472 ? -14.276 -26.845 -10.006 1.00 66.62 472 VAL A N 1
ATOM 3774 C CA . VAL A 1 472 ? -13.148 -27.687 -9.580 1.00 66.62 472 VAL A CA 1
ATOM 3775 C C . VAL A 1 472 ? -12.354 -26.907 -8.542 1.00 66.62 472 VAL A C 1
ATOM 3777 O O . VAL A 1 472 ? -11.849 -25.821 -8.830 1.00 66.62 472 VAL A O 1
ATOM 3780 N N . VAL A 1 473 ? -12.254 -27.449 -7.329 1.00 66.12 473 VAL A N 1
ATOM 3781 C CA . VAL A 1 473 ? -11.553 -26.811 -6.210 1.00 66.12 473 VAL A CA 1
ATOM 3782 C C . VAL A 1 473 ? -10.199 -27.490 -6.015 1.00 66.12 473 VAL A C 1
ATOM 3784 O O . VAL A 1 473 ? -10.129 -28.687 -5.757 1.00 66.12 473 VAL A O 1
ATOM 3787 N N . SER A 1 474 ? -9.116 -26.721 -6.131 1.00 51.16 474 SER A N 1
ATOM 3788 C CA . SER A 1 474 ? -7.753 -27.177 -5.835 1.00 51.16 474 SER A CA 1
ATOM 3789 C C . SER A 1 474 ? -7.312 -26.608 -4.486 1.00 51.16 474 SER A C 1
ATOM 3791 O O . SER A 1 474 ? -6.995 -25.424 -4.404 1.00 51.16 474 SER A O 1
ATOM 3793 N N . LEU A 1 475 ? -7.265 -27.446 -3.448 1.00 57.44 475 LEU A N 1
ATOM 3794 C CA . LEU A 1 475 ? -6.905 -27.080 -2.063 1.00 57.44 475 LEU A CA 1
ATOM 3795 C C . LEU A 1 475 ? -5.389 -27.167 -1.780 1.00 57.44 475 LEU A C 1
ATOM 3797 O O . LEU A 1 475 ? -4.988 -27.561 -0.690 1.00 57.44 475 LEU A O 1
ATOM 3801 N N . LYS A 1 476 ? -4.557 -26.884 -2.786 1.00 37.12 476 LYS A N 1
ATOM 3802 C CA . LYS A 1 476 ? -3.098 -27.056 -2.709 1.00 37.12 476 LYS A CA 1
ATOM 3803 C C . LYS A 1 476 ? -2.416 -26.096 -1.745 1.00 37.12 476 LYS A C 1
ATOM 3805 O O . LYS A 1 476 ? -2.790 -24.901 -1.756 1.00 37.12 476 LYS A O 1
#

pLDDT: mean 76.2, std 12.89, range [33.62, 95.62]

Sequence (476 aa):
MTHLLLSPAQPIGEVEDYFHQVKFQARGSPHIHLLAWVKGAPEFENQSDQEVCDFIDRYITCQLPDSTTDPELHKIVTEVQLHSRKHSKSCKKGNVLCRYGFSKLHVSKTTITRPRPQHPEEDENEDQNRPEKKKTRKDAARKAINDARMKLKPLWDLLNDSQASFDNLSDLLTKCNLSMDDYNNYVEALSTSNVIVIQRRLSCIMYVLSYISKPEHEMNDFLKTVIKGICETNVKEKDEMKHKMQAYSKHWQVSAQESVARTCSLPMKKCSRSVVFIPTDDDALKMSLPLSALHNKDPDSEDVWMSGIIDKYRARPQTLEFEMMCLADFVSNYRIVYGRQTKGKNVHRLLNEMGFNQKRTVEVAVGVRVMITRNLDVEDGIVNGCFGKIANIVTKTKDGIATVQMLGLQLDNLNPGQKHRKKVQGEEDVLVYIERSEENLRKGAVRRQFPIKLAYACTAHKVQGMTMQSAVVSLK

Foldseek 3Di:
DVVPCCDPVNLLAHWPKKKWFWDDDPPPDIDILIDTDHPPQDDPPVDDPVSNQVSCCSRDDPDQDDCVPCVPSNVVCVVPVDDDLVQDPVQDDPPDSGPVPPPDQDDPGDDDADAPPDDDPPPVPPPPPDPPVVVVRVVVLVVLLVVLCVLCVVLVVLRNDPPHDDDDPVRSCVVSVHDPVRSVSSVNSNPNDPDPDDDDPVVVVVVSCCSRVVPPPPDPVQLVVQLVVLVVDPDDPVVSVVSSVVCCVPPPDDDPVVVVCVVVVPDSIDIPDDDDDDDPDPPDDWDFDPPVVVVPDDPPDPNGTDDDLVNQLVQADPDPVSVPDDSVRCPVFKDFDDDPCCPDPQWDQGHPRSHIIHGNDADADFQFKKFQQAAPDVPLPRGGLWIFTQHDFDWDDDPNDTDGAKTWTQTPDQRGQQVQQPPDPDDDSRTRIWGWDWDDDPPRDTDTGTRMHGVPDDDVVSQVPHDDPDDDDDPD

Radius of gyration: 30.72 Å; chains: 1; bounding box: 71×62×88 Å